Protein AF-A0A923ILZ5-F1 (afdb_monomer)

Nearest PDB structures (foldseek):
  5myb-assembly1_B  TM=4.384E-01  e=1.256E-06  Homo sapiens
  7e72-assembly2_F  TM=4.375E-01  e=1.063E-05  Homo sapiens
  6tpu-assembly2_B  TM=5.180E-01  e=3.968E-05  Homo sapiens
  2v5y-assembly1_A  TM=3.347E-01  e=2.936E-07  Homo sapiens
  8upa-assembly1_B  TM=3.672E-01  e=5.212E-05  Homo sapiens

Secondary structure (DSSP, 8-state):
---------PPPP---EEEEEEEES--SS-EEEEEEEEE-TTS---EEEEEEESSTT--S--EEEEE-S-SEEEEEEE--PPTT-EEEEEEEEEETTEEEEEEEEEEEPPPPPPPPEEEEEEEE---SSEEEEEEEEEE-TTS---EEEEEEESSSS--TTSEE------SSEEEEEEEESPPTT-EEEEEEEEEETTEEEEPPPEEEE--SSEEEEEEEE---TTS-B--EEEEEEEEEEEE-SSS-EEESSB--B--SS-S-EEEEEEEEEEEEEEEEEEEES--EEEEEE-TT--EEEEEEEEEES-TEEEEEEPPS---SEEEEEEEESS---EEEEETT--BEEEEEEEE--S--EEEEEE-SS-BS-EEEEEEES----EEEEETT--BEEEEEEEEEES-TTEEEEEE-SSPPBS-EEEEEEESS--SEEE-TT-TTTT-STTEEEEEES----HHHHHHHHHHHHHHPPTT--EEEEEETTSPPP-SSGGG--HHHHHHHHHHTTEEEEE-

Structure (mmCIF, N/CA/C/O backbone):
data_AF-A0A923ILZ5-F1
#
_entry.id   AF-A0A923ILZ5-F1
#
loop_
_atom_site.group_PDB
_atom_site.id
_atom_site.type_symbol
_atom_site.label_atom_id
_atom_site.label_alt_id
_atom_site.label_comp_id
_atom_site.label_asym_id
_atom_site.label_entity_id
_atom_site.label_seq_id
_atom_site.pdbx_PDB_ins_code
_atom_site.Cartn_x
_atom_site.Cartn_y
_atom_site.Cartn_z
_atom_site.occupancy
_atom_site.B_iso_or_equiv
_atom_site.auth_seq_id
_atom_site.auth_comp_id
_atom_site.auth_asym_id
_atom_site.auth_atom_id
_atom_site.pdbx_PDB_model_num
ATOM 1 N N . MET A 1 1 ? -61.718 -93.947 3.223 1.00 42.25 1 MET A N 1
ATOM 2 C CA . MET A 1 1 ? -60.289 -93.579 3.315 1.00 42.25 1 MET A CA 1
ATOM 3 C C . MET A 1 1 ? -60.132 -92.613 4.480 1.00 42.25 1 MET A C 1
ATOM 5 O O . MET A 1 1 ? -60.682 -91.525 4.410 1.00 42.25 1 MET A O 1
ATOM 9 N N . ARG A 1 2 ? -59.493 -93.011 5.587 1.00 44.12 2 ARG A N 1
ATOM 10 C CA . ARG A 1 2 ? -59.106 -92.062 6.644 1.00 44.12 2 ARG A CA 1
ATOM 11 C C . ARG A 1 2 ? -57.696 -91.586 6.312 1.00 44.12 2 ARG A C 1
ATOM 13 O O . ARG A 1 2 ? -56.764 -92.379 6.370 1.00 44.12 2 ARG A O 1
ATOM 20 N N . HIS A 1 3 ? -57.571 -90.331 5.890 1.00 53.28 3 HIS A N 1
ATOM 21 C CA . HIS A 1 3 ? -56.277 -89.700 5.659 1.00 53.28 3 HIS A CA 1
ATOM 22 C C . HIS A 1 3 ? -55.570 -89.513 7.004 1.00 53.28 3 HIS A C 1
ATOM 24 O O . HIS A 1 3 ? -56.064 -88.816 7.888 1.00 53.28 3 HIS A O 1
ATOM 30 N N . ILE A 1 4 ? -54.435 -90.189 7.159 1.00 56.75 4 ILE A N 1
ATOM 31 C CA . ILE A 1 4 ? -53.512 -90.009 8.276 1.00 56.75 4 ILE A CA 1
ATOM 32 C C . ILE A 1 4 ? -52.721 -88.731 7.981 1.00 56.75 4 ILE A C 1
ATOM 34 O O . ILE A 1 4 ? -51.938 -88.688 7.034 1.00 56.75 4 ILE A O 1
ATOM 38 N N . TYR A 1 5 ? -52.957 -87.681 8.768 1.00 50.31 5 TYR A N 1
ATOM 39 C CA . TYR A 1 5 ? -52.160 -86.459 8.735 1.00 50.31 5 TYR A CA 1
ATOM 40 C C . TYR A 1 5 ? -50.871 -86.689 9.524 1.00 50.31 5 TYR A C 1
ATOM 42 O O . TYR A 1 5 ? -50.890 -86.813 10.747 1.00 50.31 5 TYR A O 1
ATOM 50 N N . ILE A 1 6 ? -49.742 -86.737 8.821 1.00 51.78 6 ILE A N 1
ATOM 51 C CA . ILE A 1 6 ? -48.426 -86.613 9.445 1.00 51.78 6 ILE A CA 1
ATOM 52 C C . ILE A 1 6 ? -48.225 -85.122 9.725 1.00 51.78 6 ILE A C 1
ATOM 54 O O . ILE A 1 6 ? -47.987 -84.339 8.804 1.00 51.78 6 ILE A O 1
ATOM 58 N N . HIS A 1 7 ? -48.341 -84.708 10.987 1.00 52.28 7 HIS A N 1
ATOM 59 C CA . HIS A 1 7 ? -47.870 -83.388 11.392 1.00 52.28 7 HIS A CA 1
ATOM 60 C C . HIS A 1 7 ? -46.347 -83.356 11.243 1.00 52.28 7 HIS A C 1
ATOM 62 O O . HIS A 1 7 ? -45.618 -84.061 11.939 1.00 52.28 7 HIS A O 1
ATOM 68 N N . LYS A 1 8 ? -45.873 -82.542 10.297 1.00 54.66 8 LYS A N 1
ATOM 69 C CA . LYS A 1 8 ? -44.471 -82.143 10.183 1.00 54.66 8 LYS A CA 1
ATOM 70 C C . LYS A 1 8 ? -44.069 -81.551 11.536 1.00 54.66 8 LYS A C 1
ATOM 72 O O . LYS A 1 8 ? -44.639 -80.539 11.934 1.00 54.66 8 LYS A O 1
ATOM 77 N N . ASN A 1 9 ? -43.144 -82.201 12.242 1.00 49.03 9 ASN A N 1
ATOM 78 C CA . ASN A 1 9 ? -42.541 -81.681 13.468 1.00 49.03 9 ASN A CA 1
ATOM 79 C C . ASN A 1 9 ? -41.984 -80.284 13.151 1.00 49.03 9 ASN A C 1
ATOM 81 O O . ASN A 1 9 ? -40.956 -80.165 12.481 1.00 49.03 9 ASN A O 1
ATOM 85 N N . ALA A 1 10 ? -42.696 -79.228 13.545 1.00 58.62 10 ALA A N 1
ATOM 86 C CA . ALA A 1 10 ? -42.151 -77.883 13.513 1.00 58.62 10 ALA A CA 1
ATOM 87 C C . ALA A 1 10 ? -40.995 -77.881 14.515 1.00 58.62 10 ALA A C 1
ATOM 89 O O . ALA A 1 10 ? -41.197 -78.213 15.684 1.00 58.62 10 ALA A O 1
ATOM 90 N N . ALA A 1 11 ? -39.778 -77.608 14.042 1.00 66.25 11 ALA A N 1
ATOM 91 C CA . ALA A 1 11 ? -38.633 -77.455 14.928 1.00 66.25 11 ALA A CA 1
ATOM 92 C C . ALA A 1 11 ? -39.003 -76.437 16.017 1.00 66.25 11 ALA A C 1
ATOM 94 O O . ALA A 1 11 ? -39.563 -75.385 15.705 1.00 66.25 11 ALA A O 1
ATOM 95 N N . LEU A 1 12 ? -38.755 -76.782 17.283 1.00 83.00 12 LEU A N 1
ATOM 96 C CA . LEU A 1 12 ? -39.034 -75.885 18.402 1.00 83.00 12 LEU A CA 1
ATOM 97 C C . LEU A 1 12 ? -38.298 -74.565 18.164 1.00 83.00 12 LEU A C 1
ATOM 99 O O . LEU A 1 12 ? -37.096 -74.574 17.893 1.00 83.00 12 LEU A O 1
ATOM 103 N N . ALA A 1 13 ? -39.025 -73.451 18.251 1.00 88.12 13 ALA A N 1
ATOM 104 C CA . ALA A 1 13 ? -38.419 -72.139 18.114 1.00 88.12 13 ALA A CA 1
ATOM 105 C C . ALA A 1 13 ? -37.341 -71.948 19.194 1.00 88.12 13 ALA A C 1
ATOM 107 O O . ALA A 1 13 ? -37.509 -72.357 20.347 1.00 88.12 13 ALA A O 1
ATOM 108 N N . VAL A 1 14 ? -36.248 -71.291 18.824 1.00 94.69 14 VAL A N 1
ATOM 109 C CA . VAL A 1 14 ? -35.160 -70.876 19.717 1.00 94.69 14 VAL A CA 1
ATOM 110 C C . VAL A 1 14 ? -35.063 -69.353 19.744 1.00 94.69 14 VAL A C 1
ATOM 112 O O . VAL A 1 14 ? -35.699 -68.667 18.946 1.00 94.69 14 VAL A O 1
ATOM 115 N N . LYS A 1 15 ? -34.277 -68.798 20.672 1.00 96.00 15 LYS A N 1
ATOM 116 C CA . LYS A 1 15 ? -33.978 -67.358 20.682 1.00 96.00 15 LYS A CA 1
ATOM 117 C C . LYS A 1 15 ? -33.332 -66.933 19.352 1.00 96.00 15 LYS A C 1
ATOM 119 O O . LYS A 1 15 ? -32.632 -67.746 18.745 1.00 96.00 15 LYS A O 1
ATOM 124 N N . PRO A 1 16 ? -33.528 -65.681 18.910 1.00 96.94 16 PRO A N 1
ATOM 125 C CA . PRO A 1 16 ? -32.958 -65.225 17.651 1.00 96.94 16 PRO A CA 1
ATOM 126 C C . PRO A 1 16 ? -31.425 -65.130 17.720 1.00 96.94 16 PRO A C 1
ATOM 128 O O . PRO A 1 16 ? -30.812 -65.283 18.777 1.00 96.94 16 PRO A O 1
ATOM 131 N N . THR A 1 17 ? -30.789 -64.897 16.574 1.00 97.00 17 THR A N 1
ATOM 132 C CA . THR A 1 17 ? -29.352 -64.600 16.479 1.00 97.00 17 THR A CA 1
ATOM 133 C C . THR A 1 17 ? -29.178 -63.189 15.934 1.00 97.00 17 THR A C 1
ATOM 135 O O . THR A 1 17 ? -29.776 -62.840 14.918 1.00 97.00 17 THR A O 1
ATOM 138 N N . VAL A 1 18 ? -28.377 -62.370 16.618 1.00 97.75 18 VAL A N 1
ATOM 139 C CA . VAL A 1 18 ? -28.155 -60.960 16.272 1.00 97.75 18 VAL A CA 1
ATOM 140 C C . VAL A 1 18 ? -26.675 -60.601 16.377 1.00 97.75 18 VAL A C 1
ATOM 142 O O . VAL A 1 18 ? -26.002 -61.011 17.324 1.00 97.75 18 VAL A O 1
ATOM 145 N N . THR A 1 19 ? -26.178 -59.821 15.421 1.00 97.81 19 THR A N 1
ATOM 146 C CA . THR A 1 19 ? -24.823 -59.258 15.398 1.00 97.81 19 THR A CA 1
ATOM 147 C C . THR A 1 19 ? -24.881 -57.736 15.425 1.00 97.81 19 THR A C 1
ATOM 149 O O . THR A 1 19 ? -25.817 -57.132 14.901 1.00 97.81 19 THR A O 1
ATOM 152 N N . LEU A 1 20 ? -23.890 -57.112 16.062 1.00 97.75 20 LEU A N 1
ATOM 153 C CA . LEU A 1 20 ? -23.624 -55.687 15.915 1.00 97.75 20 LEU A CA 1
ATOM 154 C C . LEU A 1 20 ? -22.426 -55.566 14.978 1.00 97.75 20 LEU A C 1
ATOM 156 O O . LEU A 1 20 ? -21.312 -55.941 15.350 1.00 97.75 20 LEU A O 1
ATOM 160 N N . ASP A 1 21 ? -22.681 -55.089 13.766 1.00 97.44 21 ASP A N 1
ATOM 161 C CA . ASP A 1 21 ? -21.728 -55.142 12.661 1.00 97.44 21 ASP A CA 1
ATOM 162 C C . ASP A 1 21 ? -20.763 -53.950 12.702 1.00 97.44 21 ASP A C 1
ATOM 164 O O . ASP A 1 21 ? -19.563 -54.121 12.492 1.00 97.44 21 ASP A O 1
ATOM 168 N N . SER A 1 22 ? -21.253 -52.736 12.994 1.00 97.00 22 SER A N 1
ATOM 169 C CA . SER A 1 22 ? -20.390 -51.549 13.097 1.00 97.00 22 SER A CA 1
ATOM 170 C C . SER A 1 22 ? -20.977 -50.395 13.915 1.00 97.00 22 SER A C 1
ATOM 172 O O . SER A 1 22 ? -22.195 -50.241 14.029 1.00 97.00 22 SER A O 1
ATOM 174 N N . ILE A 1 23 ? -20.073 -49.554 14.436 1.00 97.50 23 ILE A N 1
ATOM 175 C CA . ILE A 1 23 ? -20.336 -48.200 14.940 1.00 97.50 23 ILE A CA 1
ATOM 176 C C . ILE A 1 23 ? -19.491 -47.220 14.116 1.00 97.50 23 ILE A C 1
ATOM 178 O O . ILE A 1 23 ? -18.287 -47.418 13.960 1.00 97.50 23 ILE A O 1
ATOM 182 N N . THR A 1 24 ? -20.108 -46.175 13.569 1.00 96.38 24 THR A N 1
ATOM 183 C CA . THR A 1 24 ? -19.468 -45.187 12.679 1.00 96.38 24 THR A CA 1
ATOM 184 C C . THR A 1 24 ? -19.972 -43.769 12.969 1.00 96.38 24 THR A C 1
ATOM 186 O O . THR A 1 24 ? -20.865 -43.590 13.793 1.00 96.38 24 THR A O 1
ATOM 189 N N . LEU A 1 25 ? -19.393 -42.747 12.318 1.00 93.12 25 LEU A N 1
ATOM 190 C CA . LEU A 1 25 ? -19.776 -41.328 12.464 1.00 93.12 25 LEU A CA 1
ATOM 191 C C . LEU A 1 25 ? -19.940 -40.886 13.927 1.00 93.12 25 LEU A C 1
ATOM 193 O O . LEU A 1 25 ? -20.958 -40.320 14.317 1.00 93.12 25 LEU A O 1
ATOM 197 N N . ILE A 1 26 ? -18.933 -41.186 14.745 1.00 93.94 26 ILE A N 1
ATOM 198 C CA . ILE A 1 26 ? -18.947 -40.853 16.167 1.00 93.94 26 ILE A CA 1
ATOM 199 C C . ILE A 1 26 ? -18.809 -39.334 16.327 1.00 93.94 26 ILE A C 1
ATOM 201 O O . ILE A 1 26 ? -17.818 -38.740 15.901 1.00 93.94 26 ILE A O 1
ATOM 205 N N . THR A 1 27 ? -19.805 -38.714 16.950 1.00 90.88 27 THR A N 1
ATOM 206 C CA . THR A 1 27 ? -19.842 -37.291 17.300 1.00 90.88 27 THR A CA 1
ATOM 207 C C . THR A 1 27 ? -19.697 -37.116 18.812 1.00 90.88 27 THR A C 1
ATOM 209 O O . THR A 1 27 ? -19.525 -38.080 19.564 1.00 90.88 27 THR A O 1
ATOM 212 N N . SER A 1 28 ? -19.780 -35.874 19.288 1.00 89.75 28 SER A N 1
ATOM 213 C CA . SER A 1 28 ? -19.737 -35.578 20.720 1.00 89.75 28 SER A CA 1
ATOM 214 C C . SER A 1 28 ? -21.006 -35.994 21.450 1.00 89.75 28 SER A C 1
ATOM 216 O O . SER A 1 28 ? -21.020 -36.049 22.670 1.00 89.75 28 SER A O 1
ATOM 218 N N . ASN A 1 29 ? -22.078 -36.292 20.726 1.00 90.81 29 ASN A N 1
ATOM 219 C CA . ASN A 1 29 ? -23.354 -36.673 21.307 1.00 90.81 29 ASN A CA 1
ATOM 220 C C . ASN A 1 29 ? -23.942 -37.931 20.677 1.00 90.81 29 ASN A C 1
ATOM 222 O O . ASN A 1 29 ? -25.114 -38.224 20.888 1.00 90.81 29 ASN A O 1
ATOM 226 N N . GLY A 1 30 ? -23.174 -38.683 19.891 1.00 92.25 30 GLY A N 1
ATOM 227 C CA . GLY A 1 30 ? -23.784 -39.764 19.148 1.00 92.25 30 GLY A CA 1
ATOM 228 C C . GLY A 1 30 ? -22.885 -40.584 18.258 1.00 92.25 30 GLY A C 1
ATOM 229 O O . GLY A 1 30 ? -21.668 -40.424 18.225 1.00 92.25 30 GLY A O 1
ATOM 230 N N . CYS A 1 31 ? -23.529 -41.504 17.553 1.00 95.44 31 CYS A N 1
ATOM 231 C CA . CYS A 1 31 ? -22.931 -42.318 16.508 1.00 95.44 31 CYS A CA 1
ATOM 232 C C . CYS A 1 31 ? -24.018 -42.900 15.598 1.00 95.44 31 CYS A C 1
ATOM 234 O O . CYS A 1 31 ? -25.211 -42.858 15.921 1.00 95.44 31 CYS A O 1
ATOM 236 N N . ASN A 1 32 ? -23.583 -43.488 14.490 1.00 95.88 32 ASN A N 1
ATOM 237 C CA . ASN A 1 32 ? -24.384 -44.388 13.677 1.00 95.88 32 ASN A CA 1
ATOM 238 C C . ASN A 1 32 ? -24.035 -45.838 14.005 1.00 95.88 32 ASN A C 1
ATOM 240 O O . ASN A 1 32 ? -22.870 -46.161 14.234 1.00 95.88 32 ASN A O 1
ATOM 244 N N . TYR A 1 33 ? -25.030 -46.718 13.962 1.00 96.50 33 TYR A N 1
ATOM 245 C CA . TYR A 1 33 ? -24.845 -48.153 14.152 1.00 96.50 33 TYR A CA 1
ATOM 246 C C . TYR A 1 33 ? -25.439 -48.957 12.999 1.00 96.50 33 TYR A C 1
ATOM 248 O O . TYR A 1 33 ? -26.405 -48.539 12.356 1.00 96.50 33 TYR A O 1
ATOM 256 N N . GLN A 1 34 ? -24.880 -50.144 12.786 1.00 97.75 34 GLN A N 1
ATOM 257 C CA . GLN A 1 34 ? -25.440 -51.173 11.922 1.00 97.75 34 GLN A CA 1
ATOM 258 C C . GLN A 1 34 ? -25.393 -52.515 12.647 1.00 97.75 34 GLN A C 1
ATOM 260 O O . GLN A 1 34 ? -24.363 -52.890 13.204 1.00 97.75 34 GLN A O 1
ATOM 265 N N . ALA A 1 35 ? -26.516 -53.220 12.647 1.00 97.62 35 ALA A N 1
ATOM 266 C CA . ALA A 1 35 ? -26.700 -54.519 13.270 1.00 97.62 35 ALA A CA 1
ATOM 267 C C . ALA A 1 35 ? -27.533 -55.421 12.354 1.00 97.62 35 ALA A C 1
ATOM 269 O O . ALA A 1 35 ? -28.238 -54.947 11.462 1.00 97.62 35 ALA A O 1
ATOM 270 N N . ASN A 1 36 ? -27.484 -56.728 12.579 1.00 97.75 36 ASN A N 1
ATOM 271 C CA . ASN A 1 36 ? -28.173 -57.692 11.737 1.00 97.75 36 ASN A CA 1
ATOM 272 C C . ASN A 1 36 ? -28.785 -58.807 12.576 1.00 97.75 36 ASN A C 1
ATOM 274 O O . ASN A 1 36 ? -28.094 -59.478 13.339 1.00 97.75 36 ASN A O 1
ATOM 278 N N . VAL A 1 37 ? -30.090 -59.030 12.418 1.00 97.75 37 VAL A N 1
ATOM 279 C CA . VAL A 1 37 ? -30.721 -60.254 12.920 1.00 97.75 37 VAL A CA 1
ATOM 280 C C . VAL A 1 37 ? -30.511 -61.334 11.865 1.00 97.75 37 VAL A C 1
ATOM 282 O O . VAL A 1 37 ? -31.202 -61.354 10.848 1.00 97.75 37 VAL A O 1
ATOM 285 N N . THR A 1 38 ? -29.537 -62.211 12.091 1.00 96.81 38 THR A N 1
ATOM 286 C CA . 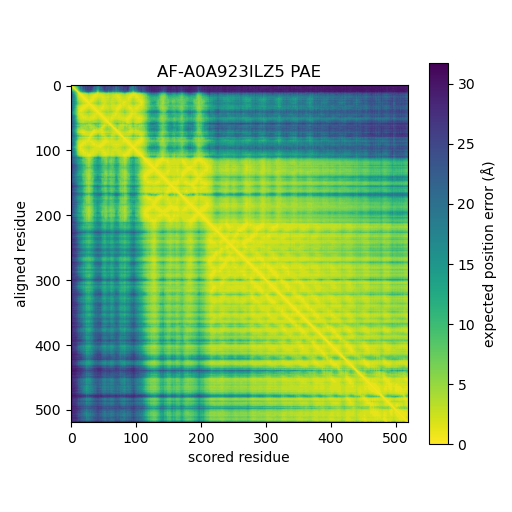THR A 1 38 ? -29.102 -63.229 11.122 1.00 96.81 38 THR A CA 1
ATOM 287 C C . THR A 1 38 ? -29.985 -64.474 11.129 1.00 96.81 38 THR A C 1
ATOM 289 O O . THR A 1 38 ? -30.017 -65.212 10.147 1.00 96.81 38 THR A O 1
ATOM 292 N N . SER A 1 39 ? -30.732 -64.704 12.211 1.00 95.56 39 SER A N 1
ATOM 293 C CA . SER A 1 39 ? -31.749 -65.752 12.298 1.00 95.56 39 SER A CA 1
ATOM 294 C C . SER A 1 39 ? -32.850 -65.348 13.272 1.00 95.56 39 SER A C 1
ATOM 296 O O . SER A 1 39 ? -32.572 -64.810 14.344 1.00 95.56 39 SER A O 1
ATOM 298 N N . ASP A 1 40 ? -34.099 -65.648 12.926 1.00 95.19 40 ASP A N 1
ATOM 299 C CA . ASP A 1 40 ? -35.262 -65.460 13.795 1.00 95.19 40 ASP A CA 1
ATOM 300 C C . ASP A 1 40 ? -35.481 -66.638 14.761 1.00 95.19 40 ASP A C 1
ATOM 302 O O . ASP A 1 40 ? -36.386 -66.608 15.593 1.00 95.19 40 ASP A O 1
ATOM 306 N N . GLY A 1 41 ? -34.648 -67.681 14.672 1.00 92.81 41 GLY A N 1
ATOM 307 C CA . GLY A 1 41 ? -34.768 -68.874 15.502 1.00 92.81 41 GLY A CA 1
ATOM 308 C C . GLY A 1 41 ? -36.052 -69.671 15.251 1.00 92.81 41 GLY A C 1
ATOM 309 O O . GLY A 1 41 ? -36.446 -70.453 16.110 1.00 92.81 41 GLY A O 1
ATOM 310 N N . GLY A 1 42 ? -36.720 -69.485 14.106 1.00 90.62 42 GLY A N 1
ATOM 311 C CA . GLY A 1 42 ? -37.963 -70.182 13.768 1.00 90.62 42 GLY A CA 1
ATOM 312 C C . GLY A 1 42 ? -39.238 -69.542 14.333 1.00 90.62 42 GLY A C 1
ATOM 313 O O . GLY A 1 42 ? -40.300 -70.159 14.255 1.00 90.62 42 GLY A O 1
ATOM 314 N N . SER A 1 43 ? -39.160 -68.324 14.886 1.00 92.94 43 SER A N 1
ATOM 315 C CA . SER A 1 43 ? -40.320 -67.513 15.284 1.00 92.94 43 SER A CA 1
ATOM 316 C C . SER A 1 43 ? -40.104 -66.040 14.952 1.00 92.94 43 SER A C 1
ATOM 318 O O . SER A 1 43 ? -39.024 -65.507 15.171 1.00 92.94 43 SER A O 1
ATOM 320 N N . THR A 1 44 ? -41.165 -65.349 14.529 1.00 94.62 44 THR A N 1
ATOM 321 C CA . THR A 1 44 ? -41.134 -63.928 14.155 1.00 94.62 44 THR A CA 1
ATOM 322 C C . THR A 1 44 ? -40.465 -63.048 15.217 1.00 94.62 44 THR A C 1
ATOM 324 O O . THR A 1 44 ? -40.786 -63.139 16.404 1.00 94.62 44 THR A O 1
ATOM 327 N N . ILE A 1 45 ? -39.574 -62.156 14.770 1.00 97.25 45 ILE A N 1
ATOM 328 C CA . ILE A 1 45 ? -38.979 -61.104 15.601 1.00 97.25 45 ILE A CA 1
ATOM 329 C C . ILE A 1 45 ? -40.061 -60.102 15.997 1.00 97.25 45 ILE A C 1
ATOM 331 O O . ILE A 1 45 ? -40.704 -59.516 15.129 1.00 97.25 45 ILE A O 1
ATOM 335 N N . THR A 1 46 ? -40.241 -59.888 17.295 1.00 95.62 46 THR A N 1
ATOM 336 C CA . THR A 1 46 ? -41.230 -58.965 17.865 1.00 95.62 46 THR A CA 1
ATOM 337 C C . THR A 1 46 ? -40.624 -57.613 18.232 1.00 95.62 46 THR A C 1
ATOM 339 O O . THR A 1 46 ? -41.331 -56.609 18.206 1.00 95.62 46 THR A O 1
ATOM 342 N N . ALA A 1 47 ? -39.319 -57.557 18.517 1.00 95.69 47 ALA A N 1
ATOM 343 C CA . ALA A 1 47 ? -38.587 -56.317 18.764 1.00 95.69 47 ALA A CA 1
ATOM 344 C C . ALA A 1 47 ? -37.081 -56.495 18.508 1.00 95.69 47 ALA A C 1
ATOM 346 O O . ALA A 1 47 ? -36.537 -57.590 18.665 1.00 95.69 47 ALA A O 1
ATOM 347 N N . ARG A 1 48 ? -36.394 -55.414 18.128 1.00 96.62 48 ARG A N 1
ATOM 348 C CA . ARG A 1 48 ? -34.930 -55.365 18.007 1.00 96.62 48 ARG A CA 1
ATOM 349 C C . ARG A 1 48 ? -34.409 -53.949 18.232 1.00 96.62 48 ARG A C 1
ATOM 351 O O . ARG A 1 48 ? -35.149 -52.983 18.057 1.00 96.62 48 ARG A O 1
ATOM 358 N N . GLY A 1 49 ? -33.137 -53.823 18.579 1.00 95.88 49 GLY A N 1
ATOM 359 C CA . GLY A 1 49 ? -32.514 -52.528 18.829 1.00 95.88 49 GLY A CA 1
ATOM 360 C C . GLY A 1 49 ? -31.033 -52.635 19.151 1.00 95.88 49 GLY A C 1
ATOM 361 O O . GLY A 1 49 ? -30.420 -53.694 18.974 1.00 95.88 49 GLY A O 1
ATOM 362 N N . VAL A 1 50 ? -30.459 -51.525 19.605 1.00 96.69 50 VAL A N 1
ATOM 363 C CA . VAL A 1 50 ? -29.095 -51.447 20.139 1.00 96.69 50 VAL A CA 1
ATOM 364 C C . VAL A 1 50 ? -29.113 -50.645 21.430 1.00 96.69 50 VAL A C 1
ATOM 366 O O . VAL A 1 50 ? -29.608 -49.520 21.453 1.00 96.69 50 VAL A O 1
ATOM 369 N N . GLY A 1 51 ? -28.549 -51.224 22.489 1.00 96.38 51 GLY A N 1
ATOM 370 C CA . GLY A 1 51 ? -28.331 -50.535 23.753 1.00 96.38 51 GLY A CA 1
ATOM 371 C C . GLY A 1 51 ? -26.915 -49.975 23.860 1.00 96.38 51 GLY A C 1
ATOM 372 O O . GLY A 1 51 ? -25.952 -50.659 23.508 1.00 96.38 51 GLY A O 1
ATOM 373 N N . PHE A 1 52 ? -26.793 -48.745 24.360 1.00 96.62 52 PHE A N 1
ATOM 374 C CA . PHE A 1 52 ? -25.528 -48.041 24.579 1.00 96.62 52 PHE A CA 1
ATOM 375 C C . PHE A 1 52 ? -25.264 -47.872 26.078 1.00 96.62 52 PHE A C 1
ATOM 377 O O . PHE A 1 52 ? -25.910 -47.065 26.752 1.00 96.62 52 PHE A O 1
ATOM 384 N N . TYR A 1 53 ? -24.302 -48.637 26.590 1.00 96.06 53 TYR A N 1
ATOM 385 C CA . TYR A 1 53 ? -23.985 -48.760 28.013 1.00 96.06 53 TYR A CA 1
ATOM 386 C C . TYR A 1 53 ? -22.702 -48.003 28.351 1.00 96.06 53 TYR A C 1
ATOM 388 O O . TYR A 1 53 ? -21.783 -47.970 27.542 1.00 96.06 53 TYR A O 1
ATOM 396 N N . THR A 1 54 ? -22.590 -47.447 29.555 1.00 94.62 54 THR A N 1
ATOM 397 C CA . THR A 1 54 ? -21.316 -46.899 30.064 1.00 94.62 54 THR A CA 1
ATOM 398 C C . THR A 1 54 ? -20.492 -47.941 30.826 1.00 94.62 54 THR A C 1
ATOM 400 O O . THR A 1 54 ? -19.289 -47.765 31.010 1.00 94.62 54 THR A O 1
ATOM 403 N N . ALA A 1 55 ? -21.119 -49.047 31.237 1.00 94.81 55 ALA A N 1
ATOM 404 C CA . ALA A 1 55 ? -20.457 -50.192 31.849 1.00 94.81 55 ALA A CA 1
ATOM 405 C C . ALA A 1 55 ? -19.988 -51.200 30.784 1.00 94.81 55 ALA A C 1
ATOM 407 O O . ALA A 1 55 ? -20.733 -51.535 29.860 1.00 94.81 55 ALA A O 1
ATOM 408 N N . ALA A 1 56 ? -18.759 -51.703 30.934 1.00 93.94 56 ALA A N 1
ATOM 409 C CA . ALA A 1 56 ? -18.110 -52.591 29.963 1.00 93.94 56 ALA A CA 1
ATOM 410 C C . ALA A 1 56 ? -18.787 -53.961 29.811 1.00 93.94 56 ALA A C 1
ATOM 412 O O . ALA A 1 56 ? -18.711 -54.585 28.756 1.00 93.94 56 ALA A O 1
ATOM 413 N N . ASP A 1 57 ? -19.463 -54.424 30.859 1.00 91.69 57 ASP A N 1
ATOM 414 C CA . ASP A 1 57 ? -20.234 -55.667 30.874 1.00 91.69 57 ASP A CA 1
ATOM 415 C C . ASP A 1 57 ? -21.654 -55.503 30.299 1.00 91.69 57 ASP A C 1
ATOM 417 O O . ASP A 1 57 ? -22.429 -56.462 30.269 1.00 91.69 57 ASP A O 1
ATOM 421 N N . CYS A 1 58 ? -21.993 -54.297 29.826 1.00 92.19 58 CYS A N 1
ATOM 422 C CA . CYS A 1 58 ? -23.334 -53.904 29.405 1.00 92.19 58 CYS A CA 1
ATOM 423 C C . CYS A 1 58 ? -24.399 -54.156 30.489 1.00 92.19 58 CYS A C 1
ATOM 425 O O . CYS A 1 58 ? -25.517 -54.580 30.184 1.00 92.19 58 CYS A O 1
ATOM 427 N N . SER A 1 59 ? -24.055 -53.914 31.758 1.00 88.56 59 SER A N 1
ATOM 428 C CA . SER A 1 59 ? -25.003 -53.916 32.873 1.00 88.56 59 SER A CA 1
ATOM 429 C C . SER A 1 59 ? -25.615 -52.528 33.118 1.00 88.56 59 SER A C 1
ATOM 431 O O . SER A 1 59 ? -25.084 -51.498 32.699 1.00 88.56 59 SER A O 1
ATOM 433 N N . GLY A 1 60 ? -26.759 -52.497 33.808 1.00 84.56 60 GLY A N 1
ATOM 434 C CA . GLY A 1 60 ? -27.416 -51.258 34.234 1.00 84.56 60 GLY A CA 1
ATOM 435 C C . GLY A 1 60 ? -28.214 -50.533 33.144 1.00 84.56 60 GLY A C 1
ATOM 436 O O . GLY A 1 60 ? -28.613 -51.116 32.133 1.00 84.56 60 GLY A O 1
ATOM 437 N N . SER A 1 61 ? -28.503 -49.255 33.399 1.00 85.56 61 SER A N 1
ATOM 438 C CA . SER A 1 61 ? -29.253 -48.388 32.486 1.00 85.56 61 SER A CA 1
ATOM 439 C C . SER A 1 61 ? -28.442 -48.062 31.236 1.00 85.56 61 SER A C 1
ATOM 441 O O . SER A 1 61 ? -27.233 -47.848 31.298 1.00 85.56 61 SER A O 1
ATOM 443 N N . TYR A 1 62 ? -29.129 -47.967 30.106 1.00 89.12 62 TYR A N 1
ATOM 444 C CA . TYR A 1 62 ? -28.527 -47.681 28.813 1.00 89.12 62 TYR A CA 1
ATOM 445 C C . TYR A 1 62 ? -29.414 -46.742 28.006 1.00 89.12 62 TYR A C 1
ATOM 447 O O . TYR A 1 62 ? -30.614 -46.628 28.257 1.00 89.12 62 TYR A O 1
ATOM 455 N N . VAL A 1 63 ? -28.812 -46.071 27.027 1.00 90.56 63 VAL A N 1
ATOM 456 C CA . VAL A 1 63 ? -29.574 -45.378 25.988 1.00 90.56 63 VAL A CA 1
ATOM 457 C C . VAL A 1 63 ? -30.007 -46.429 24.977 1.00 90.56 63 VAL A C 1
ATOM 459 O O . VAL A 1 63 ? -29.154 -47.098 24.397 1.00 90.56 63 VAL A O 1
ATOM 462 N N . ASP A 1 64 ? -31.312 -46.607 24.793 1.00 89.81 64 ASP A N 1
ATOM 463 C CA . ASP A 1 64 ? -31.853 -47.587 23.849 1.00 89.81 64 ASP A CA 1
ATOM 464 C C . ASP A 1 64 ? -32.155 -46.939 22.493 1.00 89.81 64 ASP A C 1
ATOM 466 O O . ASP A 1 64 ? -32.688 -45.830 22.418 1.00 89.81 64 ASP A O 1
ATOM 470 N N . SER A 1 65 ? -31.832 -47.648 21.413 1.00 90.69 65 SER A N 1
ATOM 471 C CA . SER A 1 65 ? -32.236 -47.303 20.053 1.00 90.69 65 SER A CA 1
ATOM 472 C C . SER A 1 65 ? -33.036 -48.458 19.462 1.00 90.69 65 SER A C 1
ATOM 474 O O . SER A 1 65 ? -32.485 -49.416 18.913 1.00 90.69 65 SER A O 1
ATOM 476 N N . VAL A 1 66 ? -34.359 -48.372 19.608 1.00 90.12 66 VAL A N 1
ATOM 477 C CA . VAL A 1 66 ? -35.301 -49.381 19.112 1.00 90.12 66 VAL A CA 1
ATOM 478 C C . VAL A 1 66 ? -35.470 -49.237 17.602 1.00 90.12 66 VAL A C 1
ATOM 480 O O . VAL A 1 66 ? -35.652 -48.139 17.080 1.00 90.12 66 VAL A O 1
ATOM 483 N N . SER A 1 67 ? -35.445 -50.364 16.898 1.00 91.62 67 SER A N 1
ATOM 484 C CA . SER A 1 67 ? -35.688 -50.456 15.460 1.00 91.62 67 SER A CA 1
ATOM 485 C C . SER A 1 67 ? -36.956 -51.260 15.174 1.00 91.62 67 SER A C 1
ATOM 487 O O . SER A 1 67 ? -37.365 -52.111 15.965 1.00 91.62 67 SER A O 1
ATOM 489 N N . ALA A 1 68 ? -37.575 -51.021 14.014 1.00 90.62 68 ALA A N 1
ATOM 490 C CA . ALA A 1 68 ? -38.744 -51.784 13.579 1.00 90.62 68 ALA A CA 1
ATOM 491 C C . ALA A 1 68 ? -38.434 -53.287 13.564 1.00 90.62 68 ALA A C 1
ATOM 493 O O . ALA A 1 68 ? -37.376 -53.688 13.075 1.00 90.62 68 ALA A O 1
ATOM 494 N N . ALA A 1 69 ? -39.345 -54.105 14.090 1.00 92.44 69 ALA A N 1
ATOM 495 C CA . ALA A 1 69 ? -39.172 -55.550 14.181 1.00 92.44 69 ALA A CA 1
ATOM 496 C C . ALA A 1 69 ? -38.981 -56.202 12.796 1.00 92.44 69 ALA A C 1
ATOM 498 O O . ALA A 1 69 ? -39.504 -55.717 11.793 1.00 92.44 69 ALA A O 1
ATOM 499 N N . GLY A 1 70 ? -38.218 -57.296 12.736 1.00 93.56 70 GLY A N 1
ATOM 500 C CA . GLY A 1 70 ? -37.978 -58.036 11.495 1.00 93.56 70 GLY A CA 1
ATOM 501 C C . GLY A 1 70 ? -36.621 -58.736 11.446 1.00 93.56 70 GLY A C 1
ATOM 502 O O . GLY A 1 70 ? -35.738 -58.474 12.265 1.00 93.56 70 GLY A O 1
ATOM 503 N N . LEU A 1 71 ? -36.470 -59.631 10.468 1.00 95.38 71 LEU A N 1
ATOM 504 C CA . LEU A 1 71 ? -35.209 -60.298 10.136 1.00 95.38 71 LEU A CA 1
ATOM 505 C C . LEU A 1 71 ? -34.327 -59.386 9.263 1.00 95.38 71 LEU A C 1
ATOM 507 O O . LEU A 1 71 ? -34.840 -58.541 8.527 1.00 95.38 71 LEU A O 1
ATOM 511 N N . GLY A 1 72 ? -33.008 -59.569 9.321 1.00 95.50 72 GLY A N 1
ATOM 512 C CA . GLY A 1 72 ? -32.047 -58.887 8.454 1.00 95.50 72 GLY A CA 1
ATOM 513 C C . GLY A 1 72 ? -31.415 -57.635 9.063 1.00 95.50 72 GLY A C 1
ATOM 514 O O . GLY A 1 72 ? -31.552 -57.355 10.259 1.00 95.50 72 GLY A O 1
ATOM 515 N N . VAL A 1 73 ? -30.706 -56.890 8.211 1.00 97.06 73 VAL A N 1
ATOM 516 C CA . VAL A 1 73 ? -29.901 -55.719 8.586 1.00 97.06 73 VAL A CA 1
ATOM 517 C C . VAL A 1 73 ? -30.789 -54.543 8.988 1.00 97.06 73 VAL A C 1
ATOM 519 O O . VAL A 1 73 ? -31.829 -54.281 8.382 1.00 97.06 73 VAL A O 1
ATOM 522 N N . TYR A 1 74 ? -30.353 -53.820 10.011 1.00 96.81 74 TYR A N 1
ATOM 523 C CA . TYR A 1 74 ? -30.932 -52.569 10.467 1.00 96.81 74 TYR A CA 1
ATOM 524 C C . TYR A 1 74 ? -29.829 -51.616 10.930 1.00 96.81 74 TYR A C 1
ATOM 526 O O . TYR A 1 74 ? -28.715 -52.018 11.260 1.00 96.81 74 TYR A O 1
ATOM 534 N N . GLY A 1 75 ? -30.134 -50.327 10.935 1.00 95.00 75 GLY A N 1
ATOM 535 C CA . GLY A 1 75 ? -29.206 -49.302 11.378 1.00 95.00 75 GLY A CA 1
ATOM 536 C C . GLY A 1 75 ? -29.933 -48.007 11.683 1.00 95.00 75 GLY A C 1
ATOM 537 O O . GLY A 1 75 ? -31.086 -47.820 11.292 1.00 95.00 75 GLY A O 1
ATOM 538 N N . GLY A 1 76 ? -29.249 -47.122 12.391 1.00 93.56 76 GLY A N 1
ATOM 539 C CA . GLY A 1 76 ? -29.799 -45.849 12.827 1.00 93.56 76 GLY A CA 1
ATOM 540 C C . GLY A 1 76 ? -28.725 -44.941 13.405 1.00 93.56 76 GLY A C 1
ATOM 541 O O . GLY A 1 76 ? -27.548 -45.303 13.456 1.00 93.56 76 GLY A O 1
ATOM 542 N N . SER A 1 77 ? -29.144 -43.758 13.843 1.00 93.25 77 SER A N 1
ATOM 543 C CA . SER A 1 77 ? -28.312 -42.803 14.571 1.00 93.25 77 SER A CA 1
ATOM 544 C C . SER A 1 77 ? -28.828 -42.626 16.000 1.00 93.25 77 SER A C 1
ATOM 546 O O . SER A 1 77 ? -30.030 -42.716 16.258 1.00 93.25 77 SER A O 1
ATOM 548 N N . VAL A 1 78 ? -27.920 -42.379 16.945 1.00 91.44 78 VAL A N 1
ATOM 549 C CA . VAL A 1 78 ? -28.244 -42.087 18.351 1.00 91.44 78 VAL A CA 1
ATOM 550 C C . VAL A 1 78 ? -27.657 -40.724 18.741 1.00 91.44 78 VAL A C 1
ATOM 552 O O . VAL A 1 78 ? -26.459 -40.653 18.959 1.00 91.44 78 VAL A O 1
ATOM 555 N N . PRO A 1 79 ? -28.438 -39.626 18.819 1.00 83.38 79 PRO A N 1
ATOM 556 C CA . PRO A 1 79 ? -27.896 -38.269 19.001 1.00 83.38 79 PRO A CA 1
ATOM 557 C C . PRO A 1 79 ? -27.931 -37.741 20.453 1.00 83.38 79 PRO A C 1
ATOM 559 O O . PRO A 1 79 ? -27.937 -36.528 20.668 1.00 83.38 79 PRO A O 1
ATOM 562 N N . ILE A 1 80 ? -28.005 -38.628 21.452 1.00 89.88 80 ILE A N 1
ATOM 563 C CA . ILE A 1 80 ? -28.219 -38.268 22.871 1.00 89.88 80 ILE A CA 1
ATOM 564 C C . ILE A 1 80 ? -27.201 -38.897 23.838 1.00 89.88 80 ILE A C 1
ATOM 566 O O . ILE A 1 80 ? -27.485 -39.084 25.019 1.00 89.88 80 ILE A O 1
ATOM 570 N N . LEU A 1 81 ? -26.023 -39.264 23.342 1.00 92.50 81 LEU A N 1
ATOM 571 C CA . LEU A 1 81 ? -24.922 -39.742 24.175 1.00 92.50 81 LEU A CA 1
ATOM 572 C C . LEU A 1 81 ? -24.207 -38.564 24.854 1.00 92.50 81 LEU A C 1
ATOM 574 O O . LEU A 1 81 ? -24.210 -37.442 24.352 1.00 92.50 81 LEU A O 1
ATOM 578 N N . ASN A 1 82 ? -23.561 -38.817 25.989 1.00 91.56 82 ASN A N 1
ATOM 579 C CA . ASN A 1 82 ? -22.722 -37.823 26.656 1.00 91.56 82 ASN A CA 1
ATOM 580 C C . ASN A 1 82 ? -21.381 -37.687 25.921 1.00 91.56 82 ASN A C 1
ATOM 582 O O . ASN A 1 82 ? -20.831 -38.687 25.458 1.00 91.56 82 ASN A O 1
ATOM 586 N N . SER A 1 83 ? -20.826 -36.476 25.839 1.00 91.00 83 SER A N 1
ATOM 587 C CA . SER A 1 83 ? -19.529 -36.215 25.192 1.00 91.00 83 SER A CA 1
ATOM 588 C C . SER A 1 83 ? -18.342 -36.753 25.979 1.00 91.00 83 SER A C 1
ATOM 590 O O . SER A 1 83 ? -18.409 -36.836 27.205 1.00 91.00 83 SER A O 1
ATOM 592 N N . GLY A 1 84 ? -17.248 -37.086 25.287 1.00 90.12 84 GLY A N 1
ATOM 593 C CA . GLY A 1 84 ? -16.018 -37.606 25.897 1.00 90.12 84 GLY A CA 1
ATOM 594 C C . GLY A 1 84 ? -16.217 -38.894 26.705 1.00 90.12 84 GLY A C 1
ATOM 595 O O . GLY A 1 84 ? -15.414 -39.200 27.582 1.00 90.12 84 GLY A O 1
ATOM 596 N N . THR A 1 85 ? -17.310 -39.620 26.463 1.00 93.06 85 THR A N 1
ATOM 597 C CA . THR A 1 85 ? -17.731 -40.772 27.262 1.00 93.06 85 THR A CA 1
ATOM 598 C C . THR A 1 85 ? -17.538 -42.050 26.459 1.00 93.06 85 THR A C 1
ATOM 600 O O . THR A 1 85 ? -17.897 -42.124 25.282 1.00 93.06 85 THR A O 1
ATOM 603 N N . THR A 1 86 ? -16.965 -43.070 27.097 1.00 95.44 86 THR A N 1
ATOM 604 C CA . THR A 1 86 ? -16.831 -44.397 26.488 1.00 95.44 86 THR A CA 1
ATOM 605 C C . THR A 1 86 ? -18.136 -45.165 26.639 1.00 95.44 86 THR A C 1
ATOM 607 O O . THR A 1 86 ? -18.639 -45.331 27.750 1.00 95.44 86 THR A O 1
ATOM 610 N N . TYR A 1 87 ? -18.660 -45.632 25.511 1.00 96.25 87 TYR A N 1
ATOM 611 C CA . TYR A 1 87 ? -19.854 -46.449 25.411 1.00 96.25 87 TYR A CA 1
ATOM 612 C C . TYR A 1 87 ? -19.521 -47.839 24.880 1.00 96.25 87 TYR A C 1
ATOM 614 O O . TYR A 1 87 ? -18.667 -48.019 24.013 1.00 96.25 87 TYR A O 1
ATOM 622 N N . TYR A 1 88 ? -20.262 -48.816 25.377 1.00 97.12 88 TYR A N 1
ATOM 623 C CA . TYR A 1 88 ? -20.261 -50.201 24.945 1.00 97.12 88 TYR A CA 1
ATOM 624 C C . TYR A 1 88 ? -21.617 -50.457 24.298 1.00 97.12 88 TYR A C 1
ATOM 626 O O . TYR A 1 88 ? -22.641 -50.438 24.976 1.00 97.12 88 TYR A O 1
ATOM 634 N N . ALA A 1 89 ? -21.642 -50.614 22.977 1.00 97.00 89 ALA A N 1
ATOM 635 C CA . ALA A 1 89 ? -22.857 -50.866 22.218 1.00 97.00 89 ALA A CA 1
ATOM 636 C C . ALA A 1 89 ? -23.111 -52.369 22.103 1.00 97.00 89 ALA A C 1
ATOM 638 O O . ALA A 1 89 ? -22.196 -53.140 21.797 1.00 97.00 89 ALA A O 1
ATOM 639 N N . ARG A 1 90 ? -24.363 -52.780 22.314 1.00 96.88 90 ARG A N 1
ATOM 640 C CA . ARG A 1 90 ? -24.792 -54.175 22.189 1.00 96.88 90 ARG A CA 1
ATOM 641 C C . ARG A 1 90 ? -26.169 -54.257 21.541 1.00 96.88 90 ARG A C 1
ATOM 643 O O . ARG A 1 90 ? -27.145 -53.723 22.067 1.00 96.88 90 ARG A O 1
ATOM 650 N N . ALA A 1 91 ? -26.244 -54.924 20.394 1.00 96.94 91 ALA A N 1
ATOM 651 C CA . ALA A 1 91 ? -27.496 -55.176 19.698 1.00 96.94 91 ALA A CA 1
ATOM 652 C C . ALA A 1 91 ? -28.307 -56.268 20.404 1.00 96.94 91 ALA A C 1
ATOM 654 O O . ALA A 1 91 ? -27.752 -57.180 21.023 1.00 96.94 91 ALA A O 1
ATOM 655 N N . TRP A 1 92 ? -29.628 -56.180 20.298 1.00 96.00 92 TRP A N 1
ATOM 656 C CA . TRP A 1 92 ? -30.558 -57.143 20.871 1.00 96.00 92 TRP A CA 1
ATOM 657 C C . TRP A 1 92 ? -31.723 -57.418 19.918 1.00 96.00 92 TRP A C 1
ATOM 659 O O . TRP A 1 92 ? -32.142 -56.545 19.161 1.00 96.00 92 TRP A O 1
ATOM 669 N N . ALA A 1 93 ? -32.259 -58.637 19.972 1.00 97.00 93 ALA A N 1
ATOM 670 C CA . ALA A 1 93 ? -33.443 -59.054 19.222 1.00 97.00 93 ALA A CA 1
ATOM 671 C C . ALA A 1 93 ? -34.293 -60.004 20.073 1.00 97.00 93 ALA A C 1
ATOM 673 O O . ALA A 1 93 ? -33.757 -60.760 20.883 1.00 97.00 93 ALA A O 1
ATOM 674 N N . GLU A 1 94 ? -35.609 -59.954 19.910 1.00 97.00 94 GLU A N 1
ATOM 675 C CA . GLU A 1 94 ? -36.579 -60.699 20.710 1.00 97.00 94 GLU A CA 1
ATOM 676 C C . GLU A 1 94 ? -37.608 -61.384 19.809 1.00 97.00 94 GLU A C 1
ATOM 678 O O . GLU A 1 94 ? -38.088 -60.797 18.840 1.00 97.00 94 GLU A O 1
ATOM 683 N N . ASN A 1 95 ? -37.925 -62.636 20.128 1.00 95.69 95 ASN A N 1
ATOM 684 C CA . ASN A 1 95 ? -39.051 -63.387 19.577 1.00 95.69 95 ASN A CA 1
ATOM 685 C C . ASN A 1 95 ? -39.857 -64.007 20.736 1.00 95.69 95 ASN A C 1
ATOM 687 O O . ASN A 1 95 ? -39.576 -63.736 21.904 1.00 95.69 95 ASN A O 1
ATOM 691 N N . SER A 1 96 ? -40.831 -64.873 20.444 1.00 94.50 96 SER A N 1
ATOM 692 C CA . SER A 1 96 ? -41.676 -65.497 21.477 1.00 94.50 96 SER A CA 1
ATOM 693 C C . SER A 1 96 ? -40.928 -66.395 22.474 1.00 94.50 96 SER A C 1
ATOM 695 O O . SER A 1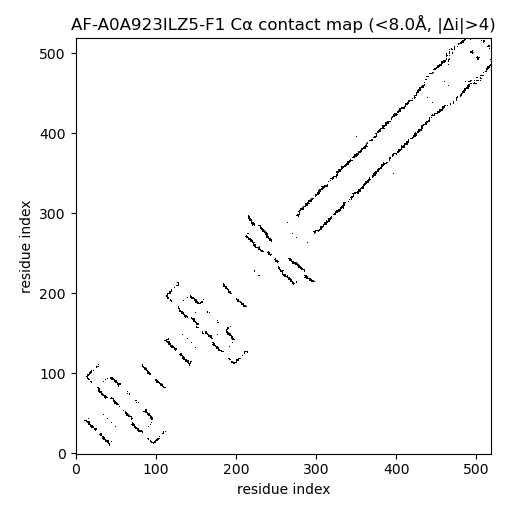 96 ? -41.481 -66.727 23.517 1.00 94.50 96 SER A O 1
ATOM 697 N N . VAL A 1 97 ? -39.698 -66.817 22.162 1.00 95.44 97 VAL A N 1
ATOM 698 C CA . VAL A 1 97 ? -38.844 -67.641 23.038 1.00 95.44 97 VAL A CA 1
ATOM 699 C C . VAL A 1 97 ? -38.001 -66.762 23.965 1.00 95.44 97 VAL A C 1
ATOM 701 O O . VAL A 1 97 ? -37.632 -67.173 25.066 1.00 95.44 97 VAL A O 1
ATOM 704 N N . GLY A 1 98 ? -37.692 -65.539 23.535 1.00 93.50 98 GLY A N 1
ATOM 705 C CA . GLY A 1 98 ? -37.077 -64.503 24.356 1.00 93.50 98 GLY A CA 1
ATOM 706 C C . GLY A 1 98 ? -35.990 -63.716 23.632 1.00 93.50 98 GLY A C 1
ATOM 707 O O . GLY A 1 98 ? -35.788 -63.836 22.424 1.00 93.50 98 GLY A O 1
ATOM 708 N N . ARG A 1 99 ? -35.261 -62.900 24.403 1.00 95.38 99 ARG A N 1
ATOM 709 C CA . ARG A 1 99 ? -34.224 -61.995 23.890 1.00 95.38 99 ARG A CA 1
ATOM 710 C C . ARG A 1 99 ? -32.849 -62.664 23.769 1.00 95.38 99 ARG A C 1
ATOM 712 O O . ARG A 1 99 ? -32.393 -63.338 24.703 1.00 95.38 99 ARG A O 1
ATOM 719 N N . SER A 1 100 ? -32.184 -62.415 22.642 1.00 96.31 100 SER A N 1
ATOM 720 C CA . SER A 1 100 ? -30.753 -62.633 22.399 1.00 96.31 100 SER A CA 1
ATOM 721 C C . SER A 1 100 ? -30.016 -61.297 22.277 1.00 96.31 100 SER A C 1
ATOM 723 O O . SER A 1 100 ? -30.625 -60.251 22.046 1.00 96.31 100 SER A O 1
ATOM 725 N N . VAL A 1 101 ? -28.691 -61.339 22.397 1.00 96.94 101 VAL A N 1
ATOM 726 C CA . VAL A 1 101 ? -27.812 -60.163 22.353 1.00 96.94 101 VAL A CA 1
ATOM 727 C C . VAL A 1 101 ? -26.553 -60.461 21.542 1.00 96.94 101 VAL A C 1
ATOM 729 O O . VAL A 1 101 ? -26.135 -61.615 21.462 1.00 96.94 101 VAL A O 1
ATOM 732 N N . SER A 1 102 ? -25.952 -59.428 20.957 1.00 97.31 102 SER A N 1
ATOM 733 C CA . SER A 1 102 ? -24.777 -59.537 20.088 1.00 97.31 102 SER A CA 1
ATOM 734 C C . SER A 1 102 ? -23.439 -59.502 20.843 1.00 97.31 102 SER A C 1
ATOM 736 O O . SER A 1 102 ? -23.387 -59.412 22.078 1.00 97.31 102 SER A O 1
ATOM 738 N N . ASN A 1 103 ? -22.352 -59.499 20.059 1.00 95.25 103 ASN A N 1
ATOM 739 C CA . ASN A 1 103 ? -21.040 -58.967 20.434 1.00 95.25 103 ASN A CA 1
ATOM 740 C C . ASN A 1 103 ? -21.130 -57.505 20.907 1.00 95.25 103 ASN A C 1
ATOM 742 O O . ASN A 1 103 ? -22.066 -56.785 20.554 1.00 95.25 103 ASN A O 1
ATOM 746 N N . ILE A 1 104 ? -20.135 -57.078 21.686 1.00 97.44 104 ILE A N 1
ATOM 747 C CA . ILE A 1 104 ? -19.997 -55.703 22.173 1.00 97.44 104 ILE A CA 1
ATOM 748 C C . ILE A 1 104 ? -19.016 -54.954 21.268 1.00 97.44 104 ILE A C 1
ATOM 750 O O . ILE A 1 104 ? -17.949 -55.481 20.954 1.00 97.44 104 ILE A O 1
ATOM 754 N N . ILE A 1 105 ? -19.358 -53.725 20.881 1.00 97.56 105 ILE A N 1
ATOM 755 C CA . ILE A 1 105 ? -18.422 -52.777 20.260 1.00 97.56 105 ILE A CA 1
ATOM 756 C C . ILE A 1 105 ? -18.241 -51.591 21.208 1.00 97.56 105 ILE A C 1
ATOM 758 O O . ILE A 1 105 ? -19.216 -50.925 21.553 1.00 97.56 105 ILE A O 1
ATOM 762 N N . SER A 1 106 ? -17.003 -51.317 21.624 1.00 96.81 106 SER A N 1
ATOM 763 C CA . SER A 1 106 ? -16.667 -50.136 22.426 1.00 96.81 106 SER A CA 1
ATOM 764 C C . SER A 1 106 ? -16.262 -48.960 21.542 1.00 96.81 106 SER A C 1
ATOM 766 O O . SER A 1 106 ? -15.474 -49.134 20.612 1.00 96.81 106 SER A O 1
ATOM 768 N N . PHE A 1 107 ? -16.725 -47.761 21.872 1.00 96.25 107 PHE A N 1
ATOM 769 C CA . PHE A 1 107 ? -16.298 -46.516 21.238 1.00 96.25 107 PHE A CA 1
ATOM 770 C C . PHE A 1 107 ? -16.366 -45.354 22.233 1.00 96.25 107 PHE A C 1
ATOM 772 O O . PHE A 1 107 ? -17.063 -45.434 23.240 1.00 96.25 107 PHE A O 1
ATOM 779 N N . THR A 1 108 ? -15.670 -44.257 21.949 1.00 95.62 108 THR A N 1
ATOM 780 C CA . THR A 1 108 ? -15.685 -43.054 22.793 1.00 95.62 108 THR A CA 1
ATOM 781 C C . THR A 1 108 ? -16.219 -41.886 21.981 1.00 95.62 108 THR A C 1
ATOM 783 O O . THR A 1 108 ? -15.685 -41.596 20.911 1.00 95.62 108 THR A O 1
ATOM 786 N N . THR A 1 109 ? -17.275 -41.227 22.466 1.00 93.75 109 THR A N 1
ATOM 787 C CA . THR A 1 109 ? -17.785 -39.991 21.851 1.00 93.75 109 THR A CA 1
ATOM 788 C C . THR A 1 109 ? -16.718 -38.905 21.884 1.00 93.75 109 THR A C 1
ATOM 790 O O . THR A 1 109 ? -15.889 -38.849 22.796 1.00 93.75 109 THR A O 1
ATOM 793 N N . THR A 1 110 ? -16.718 -38.017 20.892 1.00 89.56 110 THR A N 1
ATOM 794 C CA . THR A 1 110 ? -15.739 -36.924 20.869 1.00 89.56 110 THR A CA 1
ATOM 795 C C . THR A 1 110 ? -16.021 -35.907 21.981 1.00 89.56 110 THR A C 1
ATOM 797 O O . THR A 1 110 ? -17.104 -35.873 22.574 1.00 89.56 110 THR A O 1
ATOM 800 N N . SER A 1 111 ? -15.037 -35.074 22.316 1.00 88.06 111 SER A N 1
ATOM 801 C CA . SER A 1 111 ? -15.248 -33.971 23.259 1.00 88.06 111 SER A CA 1
ATOM 802 C C . SER A 1 111 ? -16.257 -32.965 22.700 1.00 88.06 111 SER A C 1
ATOM 804 O O . SER A 1 111 ? -16.306 -32.729 21.492 1.00 88.06 111 SER A O 1
ATOM 806 N N . ALA A 1 112 ? -17.050 -32.344 23.575 1.00 87.56 112 ALA A N 1
ATOM 807 C CA . ALA A 1 112 ? -17.927 -31.253 23.170 1.00 87.56 112 ALA A CA 1
ATOM 808 C C . ALA A 1 112 ? -17.104 -30.082 22.611 1.00 87.56 112 ALA A C 1
ATOM 810 O O . ALA A 1 112 ? -16.070 -29.715 23.171 1.00 87.56 112 ALA A O 1
ATOM 811 N N . VAL A 1 113 ? -17.586 -29.490 21.518 1.00 89.81 113 VAL A N 1
ATOM 812 C CA . VAL A 1 113 ? -17.020 -28.249 20.988 1.00 89.81 113 VAL A CA 1
ATOM 813 C C . VAL A 1 113 ? -17.604 -27.091 21.789 1.00 89.81 113 VAL A C 1
ATOM 815 O O . VAL A 1 113 ? -18.822 -26.946 21.875 1.00 89.81 113 VAL A O 1
ATOM 818 N N . THR A 1 114 ? -16.745 -26.265 22.373 1.00 94.81 114 THR A N 1
ATOM 819 C CA . THR A 1 114 ? -17.125 -24.996 23.003 1.00 94.81 114 THR A CA 1
ATOM 820 C C . THR A 1 114 ? -16.740 -23.842 22.096 1.00 94.81 114 THR A C 1
ATOM 822 O O . THR A 1 114 ? -15.931 -24.008 21.184 1.00 94.81 114 THR A O 1
ATOM 825 N N . ILE A 1 115 ? -17.273 -22.646 22.344 1.00 97.12 115 ILE A N 1
ATOM 826 C CA . ILE A 1 115 ? -16.784 -21.446 21.654 1.00 97.12 115 ILE A CA 1
ATOM 827 C C . ILE A 1 115 ? -15.274 -21.242 21.911 1.00 97.12 115 ILE A C 1
ATOM 829 O O . ILE A 1 115 ? -14.758 -21.733 22.924 1.00 97.12 115 ILE A O 1
ATOM 833 N N . PRO A 1 116 ? -14.549 -20.546 21.014 1.00 97.94 116 PRO A N 1
ATOM 834 C CA . PRO A 1 116 ? -13.127 -20.267 21.204 1.00 97.94 116 PRO A CA 1
ATOM 835 C C . PRO A 1 116 ? -12.840 -19.426 22.458 1.00 97.94 116 PRO A C 1
ATOM 837 O O . PRO A 1 116 ? -13.709 -18.725 22.970 1.00 97.94 116 PRO A O 1
ATOM 840 N N . THR A 1 117 ? -11.587 -19.420 22.907 1.00 98.31 117 THR A N 1
ATOM 841 C CA . THR A 1 117 ? -11.106 -18.489 23.941 1.00 98.31 117 THR A CA 1
ATOM 842 C C . THR A 1 117 ? -10.131 -17.516 23.302 1.00 98.31 117 THR A C 1
ATOM 844 O O . THR A 1 117 ? -9.164 -17.941 22.668 1.00 98.31 117 THR A O 1
ATOM 847 N N . VAL A 1 118 ? -10.373 -16.215 23.456 1.00 98.56 118 VAL A N 1
ATOM 848 C CA . VAL A 1 118 ? -9.623 -15.161 22.760 1.00 98.56 118 VAL A CA 1
ATOM 849 C C . VAL A 1 118 ? -9.341 -13.970 23.676 1.00 98.56 118 VAL A C 1
ATOM 851 O O . VAL A 1 118 ? -10.103 -13.710 24.608 1.00 98.56 118 VAL A O 1
ATOM 854 N N . ARG A 1 119 ? -8.272 -13.215 23.402 1.00 98.44 119 ARG A N 1
ATOM 855 C CA . ARG A 1 119 ? -7.961 -11.961 24.108 1.00 98.44 119 ARG A CA 1
ATOM 856 C C . ARG A 1 119 ? -7.296 -10.920 23.211 1.00 98.44 119 ARG A C 1
ATOM 858 O O . ARG A 1 119 ? -6.623 -11.259 22.242 1.00 98.44 119 ARG A O 1
ATOM 865 N N . ILE A 1 120 ? -7.451 -9.654 23.582 1.00 98.56 120 ILE A N 1
ATOM 866 C CA . ILE A 1 120 ? -6.614 -8.564 23.075 1.00 98.56 120 ILE A CA 1
ATOM 867 C C . ILE A 1 120 ? -5.427 -8.424 24.031 1.00 98.56 120 ILE A C 1
ATOM 869 O O . ILE A 1 120 ? -5.623 -8.306 25.239 1.00 98.56 120 ILE A O 1
ATOM 873 N N . ASN A 1 121 ? -4.212 -8.449 23.491 1.00 98.25 121 ASN A N 1
ATOM 874 C CA . ASN A 1 121 ? -2.973 -8.279 24.246 1.00 98.25 121 ASN A CA 1
ATOM 875 C C . ASN A 1 121 ? -2.627 -6.800 24.436 1.00 98.25 121 ASN A C 1
ATOM 877 O O . ASN A 1 121 ? -2.233 -6.389 25.524 1.00 98.25 121 ASN A O 1
ATOM 881 N N . SER A 1 122 ? -2.775 -5.997 23.383 1.00 98.19 122 SER A N 1
ATOM 882 C CA . SER A 1 122 ? -2.511 -4.559 23.422 1.00 98.19 122 SER A CA 1
ATOM 883 C C . SER A 1 122 ? -3.155 -3.838 22.239 1.00 98.19 122 SER A C 1
ATOM 885 O O . SER A 1 122 ? -3.475 -4.446 21.215 1.00 98.19 122 SER A O 1
ATOM 887 N N . ILE A 1 123 ? -3.323 -2.525 22.391 1.00 98.50 123 ILE A N 1
ATOM 888 C CA . ILE A 1 123 ? -3.662 -1.598 21.310 1.00 98.50 123 ILE A CA 1
ATOM 889 C C . ILE A 1 123 ? -2.516 -0.592 21.224 1.00 98.50 123 ILE A C 1
ATOM 891 O O . ILE A 1 123 ? -2.125 -0.020 22.243 1.00 98.50 123 ILE A O 1
ATOM 895 N N . GLY A 1 124 ? -1.960 -0.406 20.031 1.00 96.81 124 GLY A N 1
ATOM 896 C CA . GLY A 1 124 ? -0.790 0.433 19.785 1.00 96.81 124 GLY A CA 1
ATOM 897 C C . GLY A 1 124 ? -0.866 1.142 18.438 1.00 96.81 124 GLY A C 1
ATOM 898 O O . GLY A 1 124 ? -1.871 1.041 17.737 1.00 96.81 124 GLY A O 1
ATOM 899 N N . ASN A 1 125 ? 0.187 1.895 18.100 1.00 94.31 125 ASN A N 1
ATOM 900 C CA . ASN A 1 125 ? 0.284 2.666 16.851 1.00 94.31 125 ASN A CA 1
ATOM 901 C C . ASN A 1 125 ? -0.981 3.493 16.558 1.00 94.31 125 ASN A C 1
ATOM 903 O O . ASN A 1 125 ? -1.461 3.559 15.428 1.00 94.31 125 ASN A O 1
ATOM 907 N N . ILE A 1 126 ? -1.557 4.087 17.608 1.00 96.19 126 ILE A N 1
ATOM 908 C CA . ILE A 1 126 ? -2.804 4.838 17.505 1.00 96.19 126 ILE A CA 1
ATOM 909 C C . ILE A 1 126 ? -2.507 6.165 16.809 1.00 96.1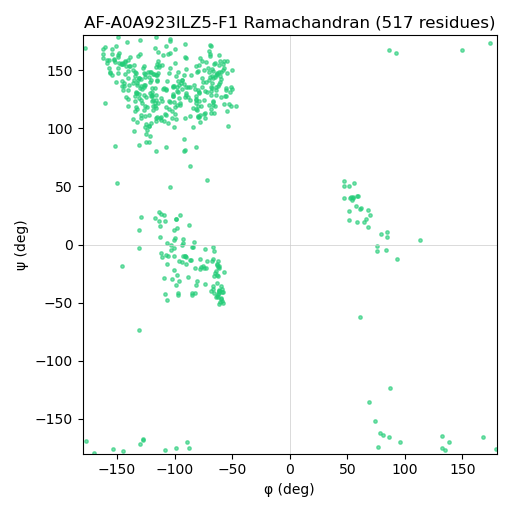9 126 ILE A C 1
ATOM 911 O O . ILE A 1 126 ? -1.842 7.041 17.365 1.00 96.19 126 ILE A O 1
ATOM 915 N N . THR A 1 127 ? -3.050 6.326 15.610 1.00 93.69 127 THR A N 1
ATOM 916 C CA . THR A 1 127 ? -3.079 7.590 14.879 1.00 93.69 127 THR A CA 1
ATOM 917 C C . THR A 1 127 ? -4.479 8.197 14.958 1.00 93.69 127 THR A C 1
ATOM 919 O O . THR A 1 127 ? -5.413 7.612 15.510 1.00 93.69 127 THR A O 1
ATOM 922 N N . GLY A 1 128 ? -4.660 9.395 14.400 1.00 92.31 128 GLY A N 1
ATOM 923 C CA . GLY A 1 128 ? -5.996 9.977 14.284 1.00 92.31 128 GLY A CA 1
ATOM 924 C C . GLY A 1 128 ? -6.930 9.211 13.329 1.00 92.31 128 GLY A C 1
ATOM 925 O O . GLY A 1 128 ? -8.124 9.478 13.340 1.00 92.31 128 GLY A O 1
ATOM 926 N N . ILE A 1 129 ? -6.413 8.275 12.518 1.00 92.81 129 ILE A N 1
ATOM 927 C CA . ILE A 1 129 ? -7.179 7.560 11.477 1.00 92.81 129 ILE A CA 1
ATOM 928 C C . ILE A 1 129 ? -7.006 6.032 11.497 1.00 92.81 129 ILE A C 1
ATOM 930 O O . ILE A 1 129 ? -7.647 5.324 10.714 1.00 92.81 129 ILE A O 1
ATOM 934 N N . SER A 1 130 ? -6.156 5.506 12.376 1.00 94.38 130 SER A N 1
ATOM 935 C CA . SER A 1 130 ? -5.845 4.081 12.467 1.00 94.38 130 SER A CA 1
ATOM 936 C C . SER A 1 130 ? -5.374 3.673 13.862 1.00 94.38 130 SER A C 1
ATOM 938 O O . SER A 1 130 ? -5.005 4.517 14.678 1.00 94.38 130 SER A O 1
ATOM 940 N N . ALA A 1 131 ? -5.393 2.373 14.138 1.00 97.38 131 ALA A N 1
ATOM 941 C CA . ALA A 1 131 ? -4.775 1.769 15.315 1.00 97.38 131 ALA A CA 1
ATOM 942 C C . ALA A 1 131 ? -4.467 0.293 15.041 1.00 97.38 131 ALA A C 1
ATOM 944 O O . ALA A 1 131 ? -5.230 -0.367 14.337 1.00 97.38 131 ALA A O 1
ATOM 945 N N . ASP A 1 132 ? -3.412 -0.244 15.645 1.00 97.50 132 ASP A N 1
ATOM 946 C CA . ASP A 1 132 ? -3.084 -1.668 15.562 1.00 97.50 132 ASP A CA 1
ATOM 947 C C . ASP A 1 132 ? -3.508 -2.396 16.837 1.00 97.50 132 ASP A C 1
ATOM 949 O O . ASP A 1 132 ? -3.262 -1.934 17.954 1.00 97.50 132 ASP A O 1
ATOM 953 N N . VAL A 1 133 ? -4.123 -3.568 16.674 1.00 98.38 133 VAL A N 1
ATOM 954 C CA . VAL A 1 133 ? -4.586 -4.415 17.777 1.00 98.38 133 VAL A CA 1
ATOM 955 C C . VAL A 1 133 ? -3.833 -5.739 17.759 1.00 98.38 133 VAL A C 1
ATOM 957 O O . VAL A 1 133 ? -3.958 -6.529 16.821 1.00 98.38 133 VAL A O 1
ATOM 960 N N . SER A 1 134 ? -3.077 -6.003 18.824 1.00 98.06 134 SER A N 1
ATOM 961 C CA . SER A 1 134 ? -2.444 -7.298 19.066 1.00 98.06 134 SER A CA 1
ATOM 962 C C . SER A 1 134 ? -3.465 -8.263 19.654 1.00 98.06 134 SER A C 1
ATOM 964 O O . SER A 1 134 ? -3.995 -8.045 20.744 1.00 98.06 134 SER A O 1
ATOM 966 N N . CYS A 1 135 ? -3.768 -9.314 18.903 1.00 98.38 135 CYS A N 1
ATOM 967 C CA . CYS A 1 135 ? -4.824 -10.283 19.164 1.00 98.38 135 CYS A CA 1
ATOM 968 C C . CYS A 1 135 ? -4.230 -11.659 19.460 1.00 98.38 135 CYS A C 1
ATOM 970 O O . CYS A 1 135 ? -3.156 -11.995 18.964 1.00 98.38 135 CYS A O 1
ATOM 972 N N . GLU A 1 136 ? -4.945 -12.481 20.226 1.00 98.19 136 GLU A N 1
ATOM 973 C CA . GLU A 1 136 ? -4.539 -13.857 20.504 1.00 98.19 136 GLU A CA 1
ATOM 974 C C . GLU A 1 136 ? -5.728 -14.806 20.614 1.00 98.19 136 GLU A C 1
ATOM 976 O O . GLU A 1 136 ? -6.706 -14.544 21.321 1.00 98.19 136 GLU A O 1
ATOM 981 N N . ILE A 1 137 ? -5.603 -15.944 19.937 1.00 98.44 137 ILE A N 1
ATOM 982 C CA . ILE A 1 137 ? -6.501 -17.087 20.062 1.00 98.44 137 ILE A CA 1
ATOM 983 C C . ILE A 1 137 ? -5.839 -18.088 21.009 1.00 98.44 137 ILE A C 1
ATOM 985 O O . ILE A 1 137 ? -4.863 -18.742 20.646 1.00 98.44 137 ILE A O 1
ATOM 989 N N . LEU A 1 138 ? -6.385 -18.204 22.220 1.00 98.12 138 LEU A N 1
ATOM 990 C CA . LEU A 1 138 ? -5.866 -19.057 23.296 1.00 98.12 138 LEU A CA 1
ATOM 991 C C . LEU A 1 138 ? -6.302 -20.518 23.129 1.00 98.12 138 LEU A C 1
ATOM 993 O O . LEU A 1 138 ? -5.569 -21.439 23.472 1.00 98.12 138 LEU A O 1
ATOM 997 N N . SER A 1 139 ? -7.516 -20.743 22.620 1.00 97.25 139 SER A N 1
ATOM 998 C CA . SER A 1 139 ? -8.055 -22.081 22.366 1.00 97.25 139 SER A CA 1
ATOM 999 C C . SER A 1 139 ? -9.131 -22.039 21.289 1.00 97.25 139 SER A C 1
ATOM 1001 O O . SER A 1 139 ? -9.906 -21.087 21.211 1.00 97.25 139 SER A O 1
ATOM 1003 N N . LYS A 1 140 ? -9.228 -23.112 20.498 1.00 96.50 140 LYS A N 1
ATOM 1004 C CA . LYS A 1 140 ? -10.307 -23.309 19.515 1.00 96.50 140 LYS A CA 1
ATOM 1005 C C . LYS A 1 140 ? -11.570 -23.934 20.109 1.00 96.50 140 LYS A C 1
ATOM 1007 O O . LYS A 1 140 ? -12.516 -24.186 19.366 1.00 96.50 140 LYS A O 1
ATOM 1012 N N . GLY A 1 141 ? -11.559 -24.269 21.402 1.00 94.00 141 GLY A N 1
ATOM 1013 C CA . GLY A 1 141 ? -12.668 -24.968 22.055 1.00 94.00 141 GLY A CA 1
ATOM 1014 C C . GLY A 1 141 ? -12.947 -26.355 21.464 1.00 94.00 141 GLY A C 1
ATOM 1015 O O . GLY A 1 141 ? -14.095 -26.766 21.387 1.00 94.00 141 GLY A O 1
ATOM 1016 N N . GLY A 1 142 ? -11.920 -27.052 20.960 1.00 89.50 142 GLY A N 1
ATOM 1017 C CA . GLY A 1 142 ? -12.060 -28.368 20.315 1.00 89.50 142 GLY A CA 1
ATOM 1018 C C . GLY A 1 142 ? -12.638 -28.349 18.891 1.00 89.50 142 GLY A C 1
ATOM 1019 O O . GLY A 1 142 ? -12.671 -29.392 18.246 1.00 89.50 142 GLY A O 1
ATOM 1020 N N . GLY A 1 143 ? -13.065 -27.185 18.389 1.00 90.69 143 GLY A N 1
ATOM 1021 C CA . GLY A 1 143 ? -13.582 -27.004 17.031 1.00 90.69 143 GLY A CA 1
ATOM 1022 C C . GLY A 1 143 ? -12.554 -26.442 16.048 1.00 90.69 143 GLY A C 1
ATOM 1023 O O . GLY A 1 143 ? -11.389 -26.206 16.377 1.00 90.69 143 GLY A O 1
ATOM 1024 N N . THR A 1 144 ? -13.013 -26.167 14.828 1.00 92.75 144 THR A N 1
ATOM 1025 C CA . THR A 1 144 ? -12.228 -25.470 13.797 1.00 92.75 144 THR A CA 1
ATOM 1026 C C . THR A 1 144 ? -12.675 -24.020 13.732 1.00 92.75 144 THR A C 1
ATOM 1028 O O . THR A 1 144 ? -13.866 -23.744 13.592 1.00 92.75 144 THR A O 1
ATOM 1031 N N . ILE A 1 145 ? -11.731 -23.085 13.813 1.00 96.75 145 ILE A N 1
ATOM 1032 C CA . ILE A 1 145 ? -12.039 -21.666 13.638 1.00 96.75 145 ILE A CA 1
ATOM 1033 C C . ILE A 1 145 ? -12.279 -21.401 12.152 1.00 96.75 145 ILE A C 1
ATOM 1035 O O . ILE A 1 145 ? -11.441 -21.718 11.314 1.00 96.75 145 ILE A O 1
ATOM 1039 N N . THR A 1 146 ? -13.443 -20.836 11.847 1.00 95.81 146 THR A N 1
ATOM 1040 C CA . THR A 1 146 ? -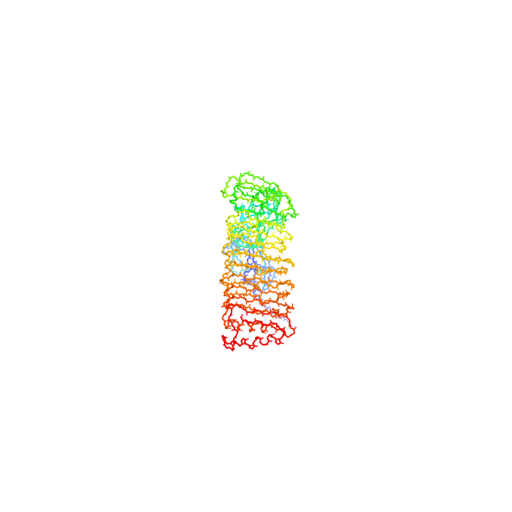13.905 -20.511 10.489 1.00 95.81 146 THR A CA 1
ATOM 1041 C C . THR A 1 146 ? -13.628 -19.058 10.121 1.00 95.81 146 THR A C 1
ATOM 1043 O O . THR A 1 146 ? -13.385 -18.751 8.959 1.00 95.81 146 THR A O 1
ATOM 1046 N N . VAL A 1 147 ? -13.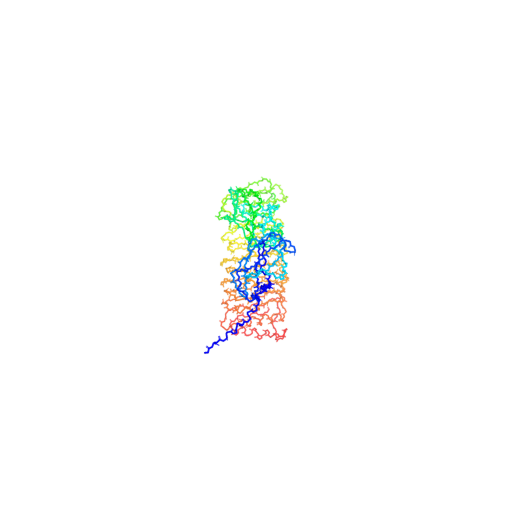643 -18.159 11.108 1.00 96.25 147 VAL A N 1
ATOM 1047 C CA . VAL A 1 147 ? -13.326 -16.741 10.929 1.00 96.25 147 VAL A CA 1
ATOM 1048 C C . VAL A 1 147 ? -12.829 -16.129 12.234 1.00 96.25 147 VAL A C 1
ATOM 1050 O O . VAL A 1 147 ? -13.303 -16.481 13.317 1.00 96.25 147 VAL A O 1
ATOM 1053 N N . SER A 1 148 ? -11.899 -15.185 12.120 1.00 97.31 148 SER A N 1
ATOM 1054 C CA . SER A 1 148 ? -11.385 -14.377 13.222 1.00 97.31 148 SER A CA 1
ATOM 1055 C C . SER A 1 148 ? -11.049 -12.958 12.759 1.00 97.31 148 SER A C 1
ATOM 1057 O O . SER A 1 148 ? -10.789 -12.706 11.575 1.00 97.31 148 SER A O 1
ATOM 1059 N N . GLY A 1 149 ? -11.075 -12.024 13.704 1.00 98.06 149 GLY A N 1
ATOM 1060 C CA . GLY A 1 149 ? -10.694 -10.634 13.491 1.00 98.06 149 GLY A CA 1
ATOM 1061 C C . GLY A 1 149 ? -11.110 -9.757 14.660 1.00 98.06 149 GLY A C 1
ATOM 1062 O O . GLY A 1 149 ? -11.474 -10.249 15.723 1.00 98.06 149 GLY A O 1
ATOM 1063 N N . ILE A 1 150 ? -11.096 -8.447 14.473 1.00 98.44 150 ILE A N 1
ATOM 1064 C CA . ILE A 1 150 ? -11.587 -7.493 15.473 1.00 98.44 150 ILE A CA 1
ATOM 1065 C C . ILE A 1 150 ? -12.863 -6.825 14.978 1.00 98.44 150 ILE A C 1
ATOM 1067 O O . ILE A 1 150 ? -13.091 -6.719 13.775 1.00 98.44 150 ILE A O 1
ATOM 1071 N N . CYS A 1 151 ? -13.695 -6.371 15.907 1.00 98.50 151 CYS A N 1
ATOM 1072 C CA . CYS A 1 151 ? -14.874 -5.558 15.644 1.00 98.50 151 CYS A CA 1
ATOM 1073 C C . CYS A 1 151 ? -14.891 -4.344 16.574 1.00 98.50 151 CYS A C 1
ATOM 1075 O O . CYS A 1 151 ? -14.456 -4.440 17.724 1.00 98.50 151 CYS A O 1
ATOM 1077 N N . TRP A 1 152 ? -15.355 -3.198 16.077 1.00 98.69 152 TRP A N 1
ATOM 1078 C CA . TRP A 1 152 ? -15.314 -1.936 16.808 1.00 98.69 152 TRP A CA 1
ATOM 1079 C C . TRP A 1 152 ? -16.478 -0.999 16.482 1.00 98.69 152 TRP A C 1
ATOM 1081 O O . TRP A 1 152 ? -17.093 -1.072 15.418 1.00 98.69 152 TRP A O 1
ATOM 1091 N N . ASN A 1 153 ? -16.772 -0.098 17.418 1.00 98.50 153 ASN A N 1
ATOM 1092 C CA . ASN A 1 153 ? -17.727 1.002 17.272 1.00 98.50 153 ASN A CA 1
ATOM 1093 C C . ASN A 1 153 ? -17.348 2.166 18.215 1.00 98.50 153 ASN A C 1
ATOM 1095 O O . ASN A 1 153 ? -16.326 2.110 18.900 1.00 98.50 153 ASN A O 1
ATOM 1099 N N . THR A 1 154 ? -18.169 3.215 18.258 1.00 98.31 154 THR A N 1
ATOM 1100 C CA . THR A 1 154 ? -17.980 4.388 19.137 1.00 98.31 154 THR A CA 1
ATOM 1101 C C . THR A 1 154 ? -18.957 4.430 20.317 1.00 98.31 154 THR A C 1
ATOM 1103 O O . THR A 1 154 ? -18.920 5.361 21.117 1.00 98.31 154 THR A O 1
ATOM 1106 N N . THR A 1 155 ? -19.832 3.428 20.443 1.00 97.81 155 THR A N 1
ATOM 1107 C CA . THR A 1 155 ? -20.943 3.396 21.413 1.00 97.81 155 THR A CA 1
ATOM 1108 C C . THR A 1 155 ? -20.774 2.345 22.513 1.00 97.81 155 THR A C 1
ATOM 1110 O O . THR A 1 155 ? -21.574 2.315 23.443 1.00 97.81 155 THR A O 1
ATOM 1113 N N . GLY A 1 156 ? -19.761 1.479 22.417 1.00 96.75 156 GLY A N 1
ATOM 1114 C CA . GLY A 1 156 ? -19.549 0.344 23.315 1.00 96.75 156 GLY A CA 1
ATOM 1115 C C . GLY A 1 156 ? -20.194 -0.949 22.814 1.00 96.75 156 GLY A C 1
ATOM 1116 O O . GLY A 1 156 ? -21.033 -0.954 21.910 1.00 96.75 156 GLY A O 1
ATOM 1117 N N . SER A 1 157 ? -19.774 -2.067 23.403 1.00 96.06 157 SER A N 1
ATOM 1118 C CA . SER A 1 157 ? -20.207 -3.438 23.110 1.00 96.06 157 SER A CA 1
ATOM 1119 C C . SER A 1 157 ? -20.234 -3.796 21.617 1.00 96.06 157 SER A C 1
ATOM 1121 O O . SER A 1 157 ? -21.267 -4.252 21.122 1.00 96.06 157 SER A O 1
ATOM 1123 N N . PRO A 1 158 ? -19.120 -3.623 20.878 1.00 98.06 158 PRO A N 1
ATOM 1124 C CA . PRO A 1 158 ? -19.089 -3.950 19.460 1.00 98.06 158 PRO A CA 1
ATOM 1125 C C . PRO A 1 158 ? -19.328 -5.442 19.216 1.00 98.06 158 PRO A C 1
ATOM 1127 O O . PRO A 1 158 ? -18.933 -6.300 20.011 1.00 98.06 158 PRO A O 1
ATOM 1130 N N . THR A 1 159 ? -19.966 -5.736 18.088 1.00 98.00 159 THR A N 1
ATOM 1131 C CA . THR A 1 159 ? -20.199 -7.091 17.579 1.00 98.00 159 THR A CA 1
ATOM 1132 C C . THR A 1 159 ? -19.763 -7.186 16.119 1.00 98.00 159 THR A C 1
ATOM 1134 O O . THR A 1 159 ? -19.417 -6.193 15.479 1.00 98.00 159 THR A O 1
ATOM 1137 N N . THR A 1 160 ? -19.841 -8.382 15.538 1.00 97.44 160 THR A N 1
ATOM 1138 C CA . THR A 1 160 ? -19.526 -8.629 14.119 1.00 97.44 160 THR A CA 1
ATOM 1139 C C . THR A 1 160 ? -20.500 -7.969 13.131 1.00 97.44 160 THR A C 1
ATOM 1141 O O . THR A 1 160 ? -20.296 -8.095 11.920 1.00 97.44 160 THR A O 1
ATOM 1144 N N . ALA A 1 161 ? -21.541 -7.280 13.615 1.00 97.75 161 ALA A N 1
ATOM 1145 C CA . ALA A 1 161 ? -22.425 -6.434 12.812 1.00 97.75 161 ALA A CA 1
ATOM 1146 C C . ALA A 1 161 ? -21.904 -4.990 12.651 1.00 97.75 161 ALA A C 1
ATOM 1148 O O . ALA A 1 161 ? -22.414 -4.249 11.816 1.00 97.75 161 ALA A O 1
ATOM 1149 N N . ASN A 1 162 ? -20.907 -4.579 13.444 1.00 98.06 162 ASN A N 1
ATOM 1150 C CA . ASN A 1 162 ? -20.258 -3.273 13.332 1.00 98.06 162 ASN A CA 1
ATOM 1151 C C . ASN A 1 162 ? -19.063 -3.317 12.360 1.00 98.06 162 ASN A C 1
ATOM 1153 O O . ASN A 1 162 ? -18.847 -4.311 11.660 1.00 98.06 162 ASN A O 1
ATOM 1157 N N . SER A 1 163 ? -18.266 -2.243 12.339 1.00 98.12 163 SER A N 1
ATOM 1158 C CA . SER A 1 163 ? -16.978 -2.226 11.645 1.00 98.12 163 SER A CA 1
ATOM 1159 C C . SER A 1 163 ? -16.105 -3.371 12.144 1.00 98.12 163 SER A C 1
ATOM 1161 O O . SER A 1 163 ? -16.016 -3.609 13.351 1.00 98.12 163 SER A O 1
ATOM 1163 N N . LYS A 1 164 ? -15.494 -4.109 11.218 1.00 97.94 164 LYS A N 1
ATOM 1164 C CA . LYS A 1 164 ? -14.700 -5.292 11.541 1.00 97.94 164 LYS A CA 1
ATOM 1165 C C . LYS A 1 164 ? -13.620 -5.569 10.510 1.00 97.94 164 LYS A C 1
ATOM 1167 O O . LYS A 1 164 ? -13.740 -5.172 9.354 1.00 97.94 164 LYS A O 1
ATOM 1172 N N . THR A 1 165 ? -12.620 -6.335 10.919 1.00 97.81 165 THR A N 1
ATOM 1173 C CA . THR A 1 165 ? -11.682 -7.007 10.017 1.00 97.81 165 THR A CA 1
ATOM 1174 C C . THR A 1 165 ? -12.064 -8.474 9.828 1.00 97.81 165 THR A C 1
ATOM 1176 O O . THR A 1 165 ? -12.912 -9.030 10.534 1.00 97.81 165 THR A O 1
ATOM 1179 N N . THR A 1 166 ? -11.438 -9.120 8.847 1.00 95.88 166 THR A N 1
ATOM 1180 C CA . THR A 1 166 ? -11.453 -10.574 8.653 1.00 95.88 166 THR A CA 1
ATOM 1181 C C . THR A 1 166 ? -10.025 -11.005 8.355 1.00 95.88 166 THR A C 1
ATOM 1183 O O . THR A 1 166 ? -9.548 -10.840 7.238 1.00 95.88 166 THR A O 1
ATOM 1186 N N . ASN A 1 167 ? -9.316 -11.490 9.373 1.00 92.06 167 ASN A N 1
ATOM 1187 C CA . ASN A 1 167 ? -7.882 -11.778 9.282 1.00 92.06 167 ASN A CA 1
ATOM 1188 C C . ASN A 1 167 ? -7.589 -13.219 8.835 1.00 92.06 167 ASN A C 1
ATOM 1190 O O . ASN A 1 167 ? -6.442 -13.541 8.550 1.00 92.06 167 ASN A O 1
ATOM 1194 N N . GLY A 1 168 ? -8.607 -14.088 8.779 1.00 83.69 168 GLY A N 1
ATOM 1195 C CA . GLY A 1 168 ? -8.470 -15.461 8.277 1.00 83.69 168 GLY A CA 1
ATOM 1196 C C . GLY A 1 168 ? -7.620 -16.386 9.155 1.00 83.69 168 GLY A C 1
ATOM 1197 O O . GLY A 1 168 ? -7.220 -17.449 8.696 1.00 83.69 168 GLY A O 1
ATOM 1198 N N . ILE A 1 169 ? -7.341 -16.009 10.407 1.00 88.31 169 ILE A N 1
ATOM 1199 C CA . ILE A 1 169 ? -6.538 -16.821 11.327 1.00 88.31 169 ILE A CA 1
ATOM 1200 C C . ILE A 1 169 ? -7.394 -17.966 11.872 1.00 88.31 169 ILE A C 1
ATOM 1202 O O . ILE A 1 169 ? -8.419 -17.731 12.521 1.00 88.31 169 ILE A O 1
ATOM 1206 N N . THR A 1 170 ? -6.975 -19.200 11.601 1.00 87.38 170 THR A N 1
ATOM 1207 C CA . THR A 1 170 ? -7.709 -20.432 11.944 1.00 87.38 170 THR A CA 1
ATOM 1208 C C . THR A 1 170 ? -7.030 -21.260 13.043 1.00 87.38 170 THR A C 1
ATOM 1210 O O . THR A 1 170 ? -7.633 -22.196 13.588 1.00 87.38 170 THR A O 1
ATOM 1213 N N . ASP A 1 171 ? -5.789 -20.914 13.390 1.00 93.94 171 ASP A N 1
ATOM 1214 C CA . ASP A 1 171 ? -4.962 -21.571 14.401 1.00 93.94 171 ASP A CA 1
ATOM 1215 C C . ASP A 1 171 ? -4.832 -20.758 15.695 1.00 93.94 171 ASP A C 1
ATOM 1217 O O . ASP A 1 171 ? -5.172 -19.577 15.756 1.00 93.94 171 ASP A O 1
ATOM 1221 N N . VAL A 1 172 ? -4.390 -21.429 16.761 1.00 96.88 172 VAL A N 1
ATOM 1222 C CA . VAL A 1 172 ? -4.028 -20.768 18.023 1.00 96.88 172 VAL A CA 1
ATOM 1223 C C . VAL A 1 172 ? -2.750 -19.955 17.842 1.00 96.88 172 VAL A C 1
ATOM 1225 O O . VAL A 1 172 ? -1.874 -20.337 17.069 1.00 96.88 172 VAL A O 1
ATOM 1228 N N . GLY A 1 173 ? -2.632 -18.855 18.581 1.00 97.00 173 GLY A N 1
ATOM 1229 C CA . GLY A 1 173 ? -1.477 -17.965 18.511 1.00 97.00 173 GLY A CA 1
ATOM 1230 C C . GLY A 1 173 ? -1.856 -16.494 18.403 1.00 97.00 173 GLY A C 1
ATOM 1231 O O . GLY A 1 173 ? -3.028 -16.116 18.504 1.00 97.00 173 GLY A O 1
ATOM 1232 N N . THR A 1 174 ? -0.830 -15.664 18.232 1.00 97.25 174 THR A N 1
ATOM 1233 C CA . THR A 1 174 ? -0.948 -14.209 18.164 1.00 97.25 174 THR A CA 1
ATOM 1234 C C . THR A 1 174 ? -0.997 -13.711 16.726 1.00 97.25 174 THR A C 1
ATOM 1236 O O . THR A 1 174 ? -0.394 -14.288 15.823 1.00 97.25 174 THR A O 1
ATOM 1239 N N . PHE A 1 175 ? -1.710 -12.609 16.510 1.00 97.31 175 PHE A N 1
ATOM 1240 C CA . PHE A 1 175 ? -1.743 -11.913 15.229 1.00 97.31 175 PHE A CA 1
ATOM 1241 C C . PHE A 1 175 ? -2.021 -10.421 15.419 1.00 97.31 175 PHE A C 1
ATOM 1243 O O . PHE A 1 175 ? -2.599 -10.005 16.424 1.00 97.31 175 PHE A O 1
ATOM 1250 N N . LEU A 1 176 ? -1.617 -9.608 14.443 1.00 97.06 176 LEU A N 1
ATOM 1251 C CA . LEU A 1 176 ? -1.935 -8.182 14.399 1.00 97.06 176 LEU A CA 1
ATOM 1252 C C . LEU A 1 176 ? -3.150 -7.945 13.507 1.00 97.06 176 LEU A C 1
ATOM 1254 O O . LEU A 1 176 ? -3.287 -8.549 12.441 1.00 97.06 176 LEU A O 1
ATOM 1258 N N . SER A 1 177 ? -4.020 -7.034 13.931 1.00 97.44 177 SER A N 1
ATOM 1259 C CA . SER A 1 177 ? -5.126 -6.552 13.115 1.00 97.44 177 SER A CA 1
ATOM 1260 C C . SER A 1 177 ? -5.173 -5.031 13.129 1.00 97.44 177 SER A C 1
ATOM 1262 O O . SER A 1 177 ? -5.241 -4.424 14.194 1.00 97.44 177 SER A O 1
ATOM 1264 N N . ALA A 1 178 ? -5.174 -4.428 11.942 1.00 96.19 178 ALA A N 1
ATOM 1265 C CA . ALA A 1 178 ? -5.211 -2.982 11.773 1.00 96.19 178 ALA A CA 1
ATOM 1266 C C . ALA A 1 178 ? -6.657 -2.470 11.688 1.00 96.19 178 ALA A C 1
ATOM 1268 O O . ALA A 1 178 ? -7.461 -2.948 10.884 1.00 96.19 178 ALA A O 1
ATOM 1269 N N . MET A 1 179 ? -6.975 -1.471 12.504 1.00 97.00 179 MET A N 1
ATOM 1270 C CA . MET A 1 179 ? -8.149 -0.617 12.369 1.00 97.00 179 MET A CA 1
ATOM 1271 C C . MET A 1 179 ? -7.780 0.557 11.462 1.00 97.00 179 MET A C 1
ATOM 1273 O O . MET A 1 179 ? -6.803 1.252 11.725 1.00 97.00 179 MET A O 1
ATOM 1277 N N . THR A 1 180 ? -8.558 0.800 10.411 1.00 93.69 180 THR A N 1
ATOM 1278 C CA . THR A 1 180 ? -8.356 1.907 9.461 1.00 93.69 180 THR A CA 1
ATOM 1279 C C . THR A 1 180 ? -9.658 2.683 9.265 1.00 93.69 180 THR A C 1
ATOM 1281 O O . THR A 1 180 ? -10.731 2.212 9.651 1.00 93.69 180 THR A O 1
ATOM 1284 N N . GLY A 1 181 ? -9.572 3.890 8.696 1.00 91.00 181 GLY A N 1
ATOM 1285 C CA . GLY A 1 181 ? -10.744 4.741 8.462 1.00 91.00 181 GLY A CA 1
ATOM 1286 C C . GLY A 1 181 ? -11.379 5.267 9.751 1.00 91.00 181 GLY A C 1
ATOM 1287 O O . GLY A 1 181 ? -12.593 5.449 9.812 1.00 91.00 181 GLY A O 1
ATOM 1288 N N . LEU A 1 182 ? -10.574 5.457 10.800 1.00 95.00 182 LEU A N 1
ATOM 1289 C CA . LEU A 1 182 ? -11.028 6.052 12.053 1.00 95.00 182 LEU A CA 1
ATOM 1290 C C . LEU A 1 182 ? -11.150 7.574 11.923 1.00 95.00 182 LEU A C 1
ATOM 1292 O O . LEU A 1 182 ? -10.547 8.196 11.048 1.00 95.00 182 LEU A O 1
ATOM 1296 N N . THR A 1 183 ? -11.912 8.169 12.832 1.00 93.88 183 THR A N 1
ATOM 1297 C CA . THR A 1 183 ? -12.053 9.619 12.957 1.00 93.88 183 THR A CA 1
ATOM 1298 C C . THR A 1 183 ? -11.193 10.117 14.110 1.00 93.88 183 THR A C 1
ATOM 1300 O O . THR A 1 183 ? -11.224 9.537 15.194 1.00 93.88 183 THR A O 1
ATOM 1303 N N . ALA A 1 184 ? -10.475 11.223 13.904 1.00 94.44 184 ALA A N 1
ATOM 1304 C CA . ALA A 1 184 ? -9.658 11.846 14.942 1.00 94.44 184 ALA A CA 1
ATOM 1305 C C . ALA A 1 184 ? -10.508 12.292 16.148 1.00 94.44 184 ALA A C 1
ATOM 1307 O O . ALA A 1 184 ? -11.720 12.494 16.040 1.00 94.44 184 ALA A O 1
ATOM 1308 N N . ASN A 1 185 ? -9.870 12.452 17.310 1.00 95.50 185 ASN A N 1
ATOM 1309 C CA . ASN A 1 185 ? -10.515 12.820 18.579 1.00 95.50 185 ASN A CA 1
ATOM 1310 C C . ASN A 1 185 ? -11.738 11.956 18.979 1.00 95.50 185 ASN A C 1
ATOM 1312 O O . ASN A 1 185 ? -12.655 12.440 19.641 1.00 95.50 185 ASN A O 1
ATOM 1316 N N . THR A 1 186 ? -11.790 10.690 18.563 1.00 96.69 186 THR A N 1
ATOM 1317 C CA . THR A 1 186 ? -12.937 9.803 18.778 1.00 96.69 186 THR A CA 1
ATOM 1318 C C . THR A 1 186 ? -12.553 8.606 19.644 1.00 96.69 186 THR A C 1
ATOM 1320 O O . THR A 1 186 ? -11.505 7.980 19.460 1.00 96.69 186 THR A O 1
ATOM 1323 N N . ARG A 1 187 ? -13.402 8.283 20.628 1.00 98.38 187 ARG A N 1
ATOM 1324 C CA . ARG A 1 187 ? -13.244 7.075 21.445 1.00 98.38 187 ARG A CA 1
ATOM 1325 C C . ARG A 1 187 ? -13.812 5.872 20.701 1.00 98.38 187 ARG A C 1
ATOM 1327 O O . ARG A 1 187 ? -14.974 5.889 20.303 1.00 98.38 187 ARG A O 1
ATOM 1334 N N . TYR A 1 188 ? -13.006 4.824 20.578 1.00 98.62 188 TYR A N 1
ATOM 1335 C CA . TYR A 1 188 ? -13.403 3.553 19.986 1.00 98.62 188 TYR A CA 1
ATOM 1336 C C . TYR A 1 188 ? -13.371 2.437 21.021 1.00 98.62 188 TYR A C 1
ATOM 1338 O O . TYR A 1 188 ? -12.453 2.357 21.837 1.00 98.62 188 TYR A O 1
ATOM 1346 N N . TYR A 1 189 ? -14.366 1.560 20.945 1.00 98.75 189 TYR A N 1
ATOM 1347 C CA . TYR A 1 189 ? -14.463 0.317 21.700 1.00 98.75 189 TYR A CA 1
ATOM 1348 C C . TYR A 1 189 ? -14.215 -0.838 20.742 1.00 98.75 189 TYR A C 1
ATOM 1350 O O . TYR A 1 189 ? -14.775 -0.846 19.647 1.00 98.75 189 TYR A O 1
ATOM 1358 N N . VAL A 1 190 ? -13.389 -1.803 21.138 1.00 98.75 190 VAL A N 1
ATOM 1359 C CA . VAL A 1 190 ? -12.945 -2.909 20.287 1.00 98.75 190 VAL A CA 1
ATOM 1360 C C . VAL A 1 190 ? -12.998 -4.240 21.032 1.00 98.75 190 VAL A C 1
ATOM 1362 O O . VAL A 1 190 ? -12.674 -4.330 22.220 1.00 98.75 190 VAL A O 1
ATOM 1365 N N . LYS A 1 191 ? -13.405 -5.287 20.312 1.00 98.69 191 LYS A N 1
ATOM 1366 C CA . LYS A 1 191 ? -13.340 -6.686 20.744 1.00 98.69 191 LYS A CA 1
ATOM 1367 C C . LYS A 1 191 ? -12.739 -7.540 19.635 1.00 98.69 191 LYS A C 1
ATOM 1369 O O . LYS A 1 191 ? -13.092 -7.380 18.467 1.00 98.69 191 LYS A O 1
ATOM 1374 N N . LEU A 1 192 ? -11.883 -8.484 20.007 1.00 98.50 192 LEU A N 1
ATOM 1375 C CA . LEU A 1 192 ? -11.499 -9.604 19.150 1.00 98.50 192 LEU A CA 1
ATOM 1376 C C . LEU A 1 192 ? -12.657 -10.602 19.109 1.00 98.50 192 LEU A C 1
ATOM 1378 O O . LEU A 1 192 ? -13.277 -10.851 20.141 1.00 98.50 192 LEU A O 1
ATOM 1382 N N . TYR A 1 193 ? -12.934 -11.173 17.941 1.00 98.38 193 TYR A N 1
ATOM 1383 C CA . TYR A 1 193 ? -13.896 -12.251 17.763 1.00 98.38 193 TYR A CA 1
ATOM 1384 C C . TYR A 1 193 ? -13.271 -13.448 17.040 1.00 98.38 193 TYR A C 1
ATOM 1386 O O . TYR A 1 193 ? -12.411 -13.293 16.171 1.00 98.38 193 TYR A O 1
ATOM 1394 N N . ALA A 1 194 ? -13.735 -14.651 17.374 1.00 98.19 194 ALA A N 1
ATOM 1395 C CA . ALA A 1 194 ? -13.424 -15.874 16.638 1.00 98.19 194 ALA A CA 1
ATOM 1396 C C . ALA A 1 194 ? -14.641 -16.799 16.623 1.00 98.19 194 ALA A C 1
ATOM 1398 O O . ALA A 1 194 ? -15.324 -16.938 17.635 1.00 98.19 194 ALA A O 1
ATOM 1399 N N . THR A 1 195 ? -14.913 -17.432 15.483 1.00 97.62 195 THR A N 1
ATOM 1400 C CA . THR A 1 195 ? -16.101 -18.276 15.290 1.00 97.62 195 THR A CA 1
ATOM 1401 C C . THR A 1 195 ? -15.707 -19.703 14.956 1.00 97.62 195 THR A C 1
ATOM 1403 O O . THR A 1 195 ? -14.907 -19.925 14.048 1.00 97.62 195 THR A O 1
ATOM 1406 N N . ASN A 1 196 ? -16.302 -20.672 15.643 1.00 96.00 196 ASN A N 1
ATOM 1407 C CA . ASN A 1 196 ? -16.242 -22.093 15.303 1.00 96.00 196 ASN A CA 1
ATOM 1408 C C . ASN A 1 196 ? -17.667 -22.675 15.220 1.00 96.00 196 ASN A C 1
ATOM 1410 O O . ASN A 1 196 ? -18.649 -21.934 15.227 1.00 96.00 196 ASN A O 1
ATOM 1414 N N . GLN A 1 197 ? -17.792 -24.001 15.153 1.00 92.56 197 GLN A N 1
ATOM 1415 C CA . GLN A 1 197 ? -19.085 -24.684 15.042 1.00 92.56 197 GLN A CA 1
ATOM 1416 C C . GLN A 1 197 ? -20.004 -24.485 16.262 1.00 92.56 197 GLN A C 1
ATOM 1418 O O . GLN A 1 197 ? -21.215 -24.623 16.125 1.00 92.56 197 GLN A O 1
ATOM 1423 N N . ALA A 1 198 ? -19.455 -24.158 17.438 1.00 92.94 198 ALA A N 1
ATOM 1424 C CA . ALA A 1 198 ? -20.234 -23.863 18.642 1.00 92.94 198 ALA A CA 1
ATOM 1425 C C . ALA A 1 198 ? -20.694 -22.396 18.722 1.00 92.94 198 ALA A C 1
ATOM 1427 O O . ALA A 1 198 ? -21.557 -22.075 19.538 1.00 92.94 198 ALA A O 1
ATOM 1428 N N . GLY A 1 199 ? -20.140 -21.505 17.892 1.00 96.50 199 GLY A N 1
ATOM 1429 C CA . GLY A 1 199 ? -20.532 -20.099 17.805 1.00 96.50 199 GLY A CA 1
ATOM 1430 C C . GLY A 1 199 ? -19.352 -19.129 17.823 1.00 96.50 199 GLY A C 1
ATOM 1431 O O . GLY A 1 199 ? -18.197 -19.507 17.613 1.00 96.50 199 GLY A O 1
ATOM 1432 N N . THR A 1 200 ? -19.657 -17.852 18.062 1.00 97.81 200 THR A N 1
ATOM 1433 C CA . THR A 1 200 ? -18.679 -16.758 18.092 1.00 97.81 200 THR A CA 1
ATOM 1434 C C . THR A 1 200 ? -18.317 -16.392 19.527 1.00 97.81 200 THR A C 1
ATOM 1436 O O . THR A 1 200 ? -19.179 -16.009 20.316 1.00 97.81 200 THR A O 1
ATOM 1439 N N . ALA A 1 201 ? -17.030 -16.461 19.850 1.00 98.31 201 ALA A N 1
ATOM 1440 C CA . ALA A 1 201 ? -16.471 -15.902 21.071 1.00 98.31 201 ALA A CA 1
ATOM 1441 C C . ALA A 1 201 ? -16.017 -14.460 20.857 1.00 98.31 201 ALA A C 1
ATOM 1443 O O . ALA A 1 201 ? -15.573 -14.107 19.762 1.00 98.31 201 ALA A O 1
ATOM 1444 N N . TYR A 1 202 ? -16.062 -13.665 21.925 1.00 98.56 202 TYR A N 1
ATOM 1445 C CA . TYR A 1 202 ? -15.525 -12.309 21.969 1.00 98.56 202 TYR A CA 1
ATOM 1446 C C . TYR A 1 202 ? -14.546 -12.162 23.134 1.00 98.56 202 TYR A C 1
ATOM 1448 O O . TYR A 1 202 ? -14.747 -12.755 24.194 1.00 98.56 202 TYR A O 1
ATOM 1456 N N . SER A 1 203 ? -13.509 -11.344 22.962 1.00 98.56 203 SER A N 1
ATOM 1457 C CA . SER A 1 203 ? -12.648 -10.931 24.072 1.00 98.56 203 SER A CA 1
ATOM 1458 C C . SER A 1 203 ? -13.392 -10.002 25.035 1.00 98.56 203 SER A C 1
ATOM 1460 O O . SER A 1 203 ? -14.469 -9.477 24.728 1.00 98.56 203 SER A O 1
ATOM 1462 N N . SER A 1 204 ? -12.763 -9.702 26.175 1.00 98.12 204 SER A N 1
ATOM 1463 C CA . SER A 1 204 ? -13.112 -8.506 26.941 1.00 98.12 204 SER A CA 1
ATOM 1464 C C . SER A 1 204 ? -13.029 -7.261 26.055 1.00 98.12 204 SER A C 1
ATOM 1466 O O . SER A 1 204 ? -12.208 -7.182 25.134 1.00 98.12 204 SER A O 1
ATOM 1468 N N . GLU A 1 205 ? -13.891 -6.287 26.333 1.00 98.38 205 GLU A N 1
ATOM 1469 C CA . GLU A 1 205 ? -13.864 -5.000 25.647 1.00 98.38 205 GLU A CA 1
ATOM 1470 C C . GLU A 1 205 ? -12.615 -4.214 26.036 1.00 98.38 205 GLU A C 1
ATOM 1472 O O . GLU A 1 205 ? -12.289 -4.083 27.214 1.00 98.38 205 GLU A O 1
ATOM 1477 N N . SER A 1 206 ? -11.932 -3.679 25.033 1.00 98.44 206 SER A N 1
ATOM 1478 C CA . SER A 1 206 ? -10.897 -2.665 25.206 1.00 98.44 206 SER A CA 1
ATOM 1479 C C . SER A 1 206 ? -11.360 -1.368 24.554 1.00 98.44 206 SER A C 1
ATOM 1481 O O . SER A 1 206 ? -12.227 -1.381 23.681 1.00 98.44 206 SER A O 1
ATOM 1483 N N . ASN A 1 207 ? -10.804 -0.235 24.970 1.00 98.31 207 ASN A N 1
ATOM 1484 C CA . ASN A 1 207 ? -11.096 1.047 24.340 1.00 98.31 207 ASN A CA 1
ATOM 1485 C C . ASN A 1 207 ? -9.853 1.929 24.277 1.00 98.31 207 ASN A C 1
ATOM 1487 O O . ASN A 1 207 ? -8.920 1.761 25.060 1.00 98.31 207 ASN A O 1
ATOM 1491 N N . PHE A 1 208 ? -9.862 2.866 23.338 1.00 98.44 208 PHE A N 1
ATOM 1492 C CA . PHE A 1 208 ? -8.829 3.880 23.193 1.00 98.44 208 PHE A CA 1
ATOM 1493 C C . PHE A 1 208 ? -9.424 5.169 22.624 1.00 98.44 208 PHE A C 1
ATOM 1495 O O . PHE A 1 208 ? -10.533 5.180 22.086 1.00 98.44 208 PHE A O 1
ATOM 1502 N N . LEU A 1 209 ? -8.684 6.267 22.761 1.00 98.12 209 LEU A N 1
ATOM 1503 C CA . LEU A 1 209 ? -9.011 7.560 22.168 1.00 98.12 209 LEU A CA 1
ATOM 1504 C C . LEU A 1 209 ? -7.991 7.853 21.070 1.00 98.12 209 LEU A C 1
ATOM 1506 O O . LEU A 1 209 ? -6.790 7.865 21.337 1.00 98.12 209 LEU A O 1
ATOM 1510 N N . THR A 1 210 ? -8.454 8.095 19.846 1.00 97.12 210 THR A N 1
ATOM 1511 C CA . THR A 1 210 ? -7.572 8.578 18.777 1.00 97.12 210 THR A CA 1
ATOM 1512 C C . THR A 1 210 ? -7.089 9.999 19.103 1.00 97.12 210 THR A C 1
ATOM 1514 O O . THR A 1 210 ? -7.900 10.803 19.578 1.00 97.12 210 THR A O 1
ATOM 1517 N N . PRO A 1 211 ? -5.835 10.365 18.787 1.00 95.44 211 PRO A N 1
ATOM 1518 C CA . PRO A 1 211 ? -5.353 11.739 18.875 1.00 95.44 211 PRO A CA 1
ATOM 1519 C C . PRO A 1 211 ? -6.273 12.746 18.176 1.00 95.44 211 PRO A C 1
ATOM 1521 O O . PRO A 1 211 ? -6.921 12.433 17.177 1.00 95.44 211 PRO A O 1
ATOM 1524 N N . ALA A 1 212 ? -6.298 13.980 18.681 1.00 94.50 212 ALA A N 1
ATOM 1525 C CA . ALA A 1 212 ? -7.103 15.053 18.097 1.00 94.50 212 ALA A CA 1
ATOM 1526 C C . ALA A 1 212 ? -6.551 15.589 16.766 1.00 94.50 212 ALA A C 1
ATOM 1528 O O . ALA A 1 212 ? -7.284 16.203 15.999 1.00 94.50 212 ALA A O 1
ATOM 1529 N N . ARG A 1 213 ? -5.265 15.356 16.495 1.00 95.06 213 ARG A N 1
ATOM 1530 C CA . ARG A 1 213 ? -4.557 15.812 15.297 1.00 95.06 213 ARG A CA 1
ATOM 1531 C C . ARG A 1 213 ? -3.986 14.606 14.552 1.00 95.06 213 ARG A C 1
ATOM 1533 O O . ARG A 1 213 ? -3.475 13.683 15.185 1.00 95.06 213 ARG A O 1
ATOM 1540 N N . VAL A 1 214 ? -4.059 14.615 13.224 1.00 95.94 214 VAL A N 1
ATOM 1541 C CA . VAL A 1 214 ? -3.524 13.554 12.355 1.00 95.94 214 VAL A CA 1
ATOM 1542 C C . VAL A 1 214 ? -2.159 13.992 11.841 1.00 95.94 214 VAL A C 1
ATOM 1544 O O . VAL A 1 214 ? -2.075 15.029 11.192 1.00 95.94 214 VAL A O 1
ATOM 1547 N N . LEU A 1 215 ? -1.097 13.235 12.126 1.00 96.19 215 LEU A N 1
ATOM 1548 C CA . LEU A 1 215 ? 0.226 13.496 11.550 1.00 96.19 215 LEU A CA 1
ATOM 1549 C C . LEU A 1 215 ? 0.172 13.295 10.029 1.00 96.19 215 LEU A C 1
ATOM 1551 O O . LEU A 1 215 ? -0.402 12.312 9.575 1.00 96.19 215 LEU A O 1
ATOM 1555 N N . ILE A 1 216 ? 0.763 14.212 9.266 1.00 96.38 216 ILE A N 1
ATOM 1556 C CA . ILE A 1 216 ? 0.823 14.162 7.797 1.00 96.38 216 ILE A CA 1
ATOM 1557 C C . ILE A 1 216 ? 2.230 13.808 7.334 1.00 96.38 216 ILE A C 1
ATOM 1559 O O . ILE A 1 216 ? 2.410 12.919 6.512 1.00 96.38 216 ILE A O 1
ATOM 1563 N N . PHE A 1 217 ? 3.237 14.480 7.880 1.00 97.44 217 PHE A N 1
ATOM 1564 C CA . PHE A 1 217 ? 4.635 14.103 7.714 1.00 97.44 217 PHE A CA 1
ATOM 1565 C C . PHE A 1 217 ? 5.495 14.776 8.777 1.00 97.44 217 PHE A C 1
ATOM 1567 O O . PHE A 1 217 ? 5.059 15.710 9.461 1.00 97.44 217 PHE A O 1
ATOM 1574 N N . GLN A 1 218 ? 6.740 14.324 8.877 1.00 98.31 218 GLN A N 1
ATOM 1575 C CA . GLN A 1 218 ? 7.748 14.937 9.726 1.00 98.31 218 GLN A CA 1
ATOM 1576 C C . GLN A 1 218 ? 9.143 14.870 9.104 1.00 98.31 218 GLN A C 1
ATOM 1578 O O . GLN A 1 218 ? 9.440 13.999 8.287 1.00 98.31 218 GLN A O 1
ATOM 1583 N N . PHE A 1 219 ? 10.006 15.791 9.510 1.00 98.56 219 PHE A N 1
ATOM 1584 C CA . PHE A 1 219 ? 11.420 15.801 9.152 1.00 98.56 219 PHE A CA 1
ATOM 1585 C C . PHE A 1 219 ? 12.220 16.595 10.182 1.00 98.56 219 PHE A C 1
ATOM 1587 O O . PHE A 1 219 ? 11.669 17.456 10.868 1.00 98.56 219 PHE A O 1
ATOM 1594 N N . ASP A 1 220 ? 13.524 16.349 10.259 1.00 98.56 220 ASP A N 1
ATOM 1595 C CA . ASP A 1 220 ? 14.421 17.172 11.064 1.00 98.56 220 ASP A CA 1
ATOM 1596 C C . ASP A 1 220 ? 15.043 18.284 10.212 1.00 98.56 220 ASP A C 1
ATOM 1598 O O . ASP A 1 220 ? 15.404 18.069 9.056 1.00 98.56 220 ASP A O 1
ATOM 1602 N N . THR A 1 221 ? 15.193 19.481 10.776 1.00 98.38 221 THR A N 1
ATOM 1603 C CA . THR A 1 221 ? 15.893 20.610 10.146 1.00 98.38 221 THR A CA 1
ATOM 1604 C C . THR A 1 221 ? 16.991 21.150 11.052 1.00 98.38 221 THR A C 1
ATOM 1606 O O . THR A 1 221 ? 16.824 21.213 12.270 1.00 98.38 221 THR A O 1
ATOM 1609 N N . ASN A 1 222 ? 18.104 21.579 10.461 1.00 97.88 222 ASN A N 1
ATOM 1610 C CA . ASN A 1 222 ? 19.146 22.363 11.131 1.00 97.88 222 ASN A CA 1
ATOM 1611 C C . ASN A 1 222 ? 19.247 23.795 10.570 1.00 97.88 222 ASN A C 1
ATOM 1613 O O . ASN A 1 222 ? 20.322 24.402 10.604 1.00 97.88 222 ASN A O 1
ATOM 1617 N N . CYS A 1 223 ? 18.133 24.330 10.046 1.00 97.88 223 CYS A N 1
ATOM 1618 C CA . CYS A 1 223 ? 18.066 25.644 9.409 1.00 97.88 223 CYS A CA 1
ATOM 1619 C C . CYS A 1 223 ? 18.769 26.732 10.248 1.00 97.88 223 CYS A C 1
ATOM 1621 O O . CYS A 1 223 ? 18.356 26.995 11.381 1.00 97.88 223 CYS A O 1
ATOM 1623 N N . PRO A 1 224 ? 19.821 27.387 9.714 1.00 97.12 224 PRO A N 1
ATOM 1624 C CA . PRO A 1 224 ? 20.569 28.392 10.459 1.00 97.12 224 PRO A CA 1
ATOM 1625 C C . PRO A 1 224 ? 19.742 29.638 10.809 1.00 97.12 224 PRO A C 1
ATOM 1627 O O . PRO A 1 224 ? 18.842 30.000 10.051 1.00 97.12 224 PRO A O 1
ATOM 1630 N N . PRO A 1 225 ? 20.117 30.392 11.862 1.00 96.62 225 PRO A N 1
ATOM 1631 C CA . PRO A 1 225 ? 19.419 31.628 12.249 1.00 96.62 225 PRO A CA 1
ATOM 1632 C C . PRO A 1 225 ? 19.424 32.740 11.201 1.00 96.62 225 PRO A C 1
ATOM 1634 O O . PRO A 1 225 ? 18.638 33.677 11.269 1.00 96.62 225 PRO A O 1
ATOM 1637 N N . THR A 1 226 ? 20.336 32.664 10.235 1.00 95.81 226 THR A N 1
ATOM 1638 C CA . THR A 1 226 ? 20.493 33.643 9.151 1.00 95.81 226 THR A CA 1
ATOM 1639 C C . THR A 1 226 ? 19.699 33.271 7.900 1.00 95.81 226 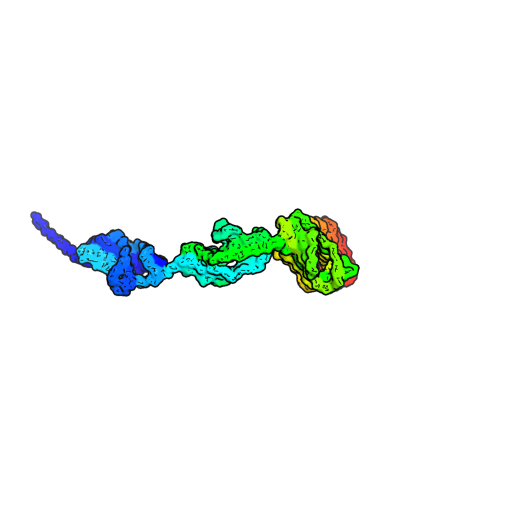THR A C 1
ATOM 1641 O O . THR A 1 226 ? 19.800 33.953 6.879 1.00 95.81 226 THR A O 1
ATOM 1644 N N . LYS A 1 227 ? 18.954 32.163 7.939 1.00 96.00 227 LYS A N 1
ATOM 1645 C CA . LYS A 1 227 ? 18.233 31.601 6.799 1.00 96.00 227 LYS A CA 1
ATOM 1646 C C . LYS A 1 227 ? 16.742 31.535 7.102 1.00 96.00 227 LYS A C 1
ATOM 1648 O O . LYS A 1 227 ? 16.331 31.391 8.248 1.00 96.00 227 LYS A O 1
ATOM 1653 N N . SER A 1 228 ? 15.941 31.676 6.050 1.00 90.75 228 SER A N 1
ATOM 1654 C CA . SER A 1 228 ? 14.490 31.544 6.143 1.00 90.75 228 SER A CA 1
ATOM 1655 C C . SER A 1 228 ? 14.114 30.068 6.177 1.00 90.75 228 SER A C 1
ATOM 1657 O O . SER A 1 228 ? 14.566 29.305 5.324 1.00 90.75 228 SER A O 1
ATOM 1659 N N . PHE A 1 229 ? 13.260 29.699 7.129 1.00 97.50 229 PHE A N 1
ATOM 1660 C CA . PHE A 1 229 ? 12.569 28.420 7.144 1.00 97.50 229 PHE A CA 1
ATOM 1661 C C . PHE A 1 229 ? 11.122 28.623 6.685 1.00 97.50 229 PHE A C 1
ATOM 1663 O O . PHE A 1 229 ? 10.347 29.338 7.328 1.00 97.50 229 PHE A O 1
ATOM 1670 N N . SER A 1 230 ? 10.774 28.030 5.546 1.00 97.19 230 SER A N 1
ATOM 1671 C CA . SER A 1 230 ? 9.497 28.228 4.856 1.00 97.19 230 SER A CA 1
ATOM 1672 C C . SER A 1 230 ? 9.010 27.004 4.057 1.00 97.19 230 SER A C 1
ATOM 1674 O O . SER A 1 230 ? 8.702 27.115 2.868 1.00 97.19 230 SER A O 1
ATOM 1676 N N . PRO A 1 231 ? 8.915 25.806 4.670 1.00 97.69 231 PRO A N 1
ATOM 1677 C CA . PRO A 1 231 ? 8.247 24.676 4.030 1.00 97.69 231 PRO A CA 1
ATOM 1678 C C . PRO A 1 231 ? 6.769 24.988 3.759 1.00 97.69 231 PRO A C 1
ATOM 1680 O O . PRO A 1 231 ? 6.143 25.795 4.458 1.00 97.69 231 PRO A O 1
ATOM 1683 N N . SER A 1 232 ? 6.190 24.322 2.759 1.00 98.12 232 SER A N 1
ATOM 1684 C CA . SER A 1 232 ? 4.766 24.464 2.451 1.00 98.12 232 SER A CA 1
ATOM 1685 C C . SER A 1 232 ? 4.140 23.196 1.875 1.00 98.12 232 SER A C 1
ATOM 1687 O O . SER A 1 232 ? 4.822 22.259 1.455 1.00 98.12 232 SER A O 1
ATOM 1689 N N . ILE A 1 233 ? 2.812 23.182 1.883 1.00 97.88 233 ILE A N 1
ATOM 1690 C CA . ILE A 1 233 ? 1.949 22.185 1.260 1.00 97.88 233 ILE A CA 1
ATOM 1691 C C . ILE A 1 233 ? 0.857 22.880 0.448 1.00 97.88 233 ILE A C 1
ATOM 1693 O O . ILE A 1 233 ? 0.534 24.046 0.684 1.00 97.88 233 ILE A O 1
ATOM 1697 N N . VAL A 1 234 ? 0.228 22.136 -0.458 1.00 97.38 234 VAL A N 1
ATOM 1698 C CA . VAL A 1 234 ? -1.037 22.546 -1.083 1.00 97.38 234 VAL A CA 1
ATOM 1699 C C . VAL A 1 234 ? -2.133 21.601 -0.587 1.00 97.38 234 VAL A C 1
ATOM 1701 O O . VAL A 1 234 ? -2.109 20.416 -0.935 1.00 97.38 234 VAL A O 1
ATOM 1704 N N . PRO A 1 235 ? -3.066 22.070 0.261 1.00 95.88 235 PRO A N 1
ATOM 1705 C CA . PRO A 1 235 ? -4.166 21.242 0.729 1.00 95.88 235 PRO A CA 1
ATOM 1706 C C . PRO A 1 235 ? -5.287 21.160 -0.309 1.00 95.88 235 PRO A C 1
ATOM 1708 O O . PRO A 1 235 ? -5.573 22.121 -1.020 1.00 95.88 235 PRO A O 1
ATOM 1711 N N . ILE A 1 236 ? -5.976 20.025 -0.325 1.00 95.75 236 ILE A N 1
ATOM 1712 C CA . ILE A 1 236 ? -7.261 19.846 -1.012 1.00 95.75 236 ILE A CA 1
ATOM 1713 C C . ILE A 1 236 ? -8.403 20.020 -0.003 1.00 95.75 236 ILE A C 1
ATOM 1715 O O . ILE A 1 236 ? -9.408 20.668 -0.289 1.00 95.75 236 ILE A O 1
ATOM 1719 N N . SER A 1 237 ? -8.239 19.463 1.199 1.00 94.88 237 SER A N 1
ATOM 1720 C CA . SER A 1 237 ? -9.175 19.596 2.316 1.00 94.88 237 SER A CA 1
ATOM 1721 C C . SER A 1 237 ? -8.450 19.504 3.656 1.00 94.88 237 SER A C 1
ATOM 1723 O O . SER A 1 237 ? -7.274 19.145 3.719 1.00 94.88 237 SER A O 1
ATOM 1725 N N . GLY A 1 238 ? -9.170 19.804 4.736 1.00 94.38 238 GLY A N 1
ATOM 1726 C CA . GLY A 1 238 ? -8.629 19.817 6.093 1.00 94.38 238 GLY A CA 1
ATOM 1727 C C . GLY A 1 238 ? -7.982 21.152 6.463 1.00 94.38 238 GLY A C 1
ATOM 1728 O O . GLY A 1 238 ? -7.772 22.024 5.622 1.00 94.38 238 GLY A O 1
ATOM 1729 N N . SER A 1 239 ? -7.712 21.331 7.751 1.00 96.75 239 SER A N 1
ATOM 1730 C CA . SER A 1 239 ? -6.957 22.472 8.288 1.00 96.75 239 SER A CA 1
ATOM 1731 C C . SER A 1 239 ? -5.657 21.983 8.904 1.00 96.75 239 SER A C 1
ATOM 1733 O O . SER A 1 239 ? -5.652 20.929 9.534 1.00 96.75 239 SER A O 1
ATOM 1735 N N . TYR A 1 240 ? -4.573 22.741 8.736 1.00 97.88 240 TYR A N 1
ATOM 1736 C CA . TYR A 1 240 ? -3.223 22.270 9.044 1.00 97.88 240 TYR A CA 1
ATOM 1737 C C . TYR A 1 240 ? -2.490 23.156 10.048 1.00 97.88 240 TYR A C 1
ATOM 1739 O O . TYR A 1 240 ? -2.683 24.373 10.094 1.00 97.88 240 TYR A O 1
ATOM 1747 N N . GLU A 1 241 ? -1.631 22.528 10.842 1.00 97.88 241 GLU A N 1
ATOM 1748 C CA . GLU A 1 241 ? -0.759 23.166 11.823 1.00 97.88 241 GLU A CA 1
ATOM 1749 C C . GLU A 1 241 ? 0.624 22.513 11.808 1.00 97.88 241 GLU A C 1
ATOM 1751 O O . GLU A 1 241 ? 0.754 21.288 11.776 1.00 97.88 241 GLU A O 1
ATOM 1756 N N . TRP A 1 242 ? 1.656 23.346 11.864 1.00 98.50 242 TRP A N 1
ATOM 1757 C CA . TRP A 1 242 ? 3.052 22.950 11.933 1.00 98.50 242 TRP A CA 1
ATOM 1758 C C . TRP A 1 242 ? 3.558 23.069 13.365 1.00 98.50 242 TRP A C 1
ATOM 1760 O O . TRP A 1 242 ? 3.461 24.138 13.961 1.00 98.50 242 TRP A O 1
ATOM 1770 N N . GLU A 1 243 ? 4.158 22.012 13.898 1.00 98.38 243 GLU A N 1
ATOM 1771 C CA . GLU A 1 243 ? 4.994 22.071 15.098 1.00 98.38 243 GLU A CA 1
ATOM 1772 C C . GLU A 1 243 ? 6.452 22.198 14.665 1.00 98.38 243 GLU A C 1
ATOM 1774 O O . GLU A 1 243 ? 6.956 21.341 13.943 1.00 98.38 243 GLU A O 1
ATOM 1779 N N . LEU A 1 244 ? 7.143 23.255 15.097 1.00 97.94 244 LEU A N 1
ATOM 1780 C CA . LEU A 1 244 ? 8.476 23.594 14.580 1.00 97.94 244 LEU A CA 1
ATOM 1781 C C . LEU A 1 244 ? 9.639 23.001 15.397 1.00 97.94 244 LEU A C 1
ATOM 1783 O O . LEU A 1 244 ? 10.800 23.324 15.145 1.00 97.94 244 LEU A O 1
ATOM 1787 N N . GLY A 1 245 ? 9.350 22.179 16.410 1.00 96.75 245 GLY A N 1
ATOM 1788 C CA . GLY A 1 245 ? 10.355 21.503 17.245 1.00 96.75 245 GLY A CA 1
ATOM 1789 C C . GLY A 1 245 ? 11.063 22.386 18.285 1.00 96.75 245 GLY A C 1
ATOM 1790 O O . GLY A 1 245 ? 11.881 21.899 19.060 1.00 96.75 245 GLY A O 1
ATOM 1791 N N . ASN A 1 246 ? 10.750 23.683 18.343 1.00 95.75 246 ASN A N 1
ATOM 1792 C CA . ASN A 1 246 ? 11.251 24.645 19.337 1.00 95.75 246 ASN A CA 1
ATOM 1793 C C . ASN A 1 246 ? 10.143 25.157 20.286 1.00 95.75 246 ASN A C 1
ATOM 1795 O O . ASN A 1 246 ? 10.315 26.194 20.921 1.00 95.75 246 ASN A O 1
ATOM 1799 N N . GLY A 1 247 ? 8.995 24.472 20.328 1.00 96.06 247 GLY A N 1
ATOM 1800 C CA . GLY A 1 247 ? 7.798 24.897 21.063 1.00 96.06 247 GLY A CA 1
ATOM 1801 C C . GLY A 1 247 ? 6.903 25.894 20.315 1.00 96.06 247 GLY A C 1
ATOM 1802 O O . GLY A 1 247 ? 5.828 26.213 20.808 1.00 96.06 247 GLY A O 1
ATOM 1803 N N . THR A 1 248 ? 7.307 26.374 19.132 1.00 96.69 248 THR A N 1
ATOM 1804 C CA . THR A 1 248 ? 6.457 27.210 18.269 1.00 96.69 248 THR A CA 1
ATOM 1805 C C . THR A 1 248 ? 5.529 26.338 17.427 1.00 96.69 248 THR A C 1
ATOM 1807 O O . THR A 1 248 ? 5.973 25.340 16.847 1.00 96.69 248 THR A O 1
ATOM 1810 N N . THR A 1 249 ? 4.264 26.747 17.322 1.00 97.56 249 THR A N 1
ATOM 1811 C CA . THR A 1 249 ? 3.302 26.201 16.361 1.00 97.56 249 THR A CA 1
ATOM 1812 C C . THR A 1 249 ? 2.852 27.273 15.372 1.00 97.56 249 THR A C 1
ATOM 1814 O O . THR A 1 249 ? 2.773 28.453 15.714 1.00 97.56 249 THR A O 1
ATOM 1817 N N . VAL A 1 250 ? 2.589 26.876 14.126 1.00 97.88 250 VAL A N 1
ATOM 1818 C CA . VAL A 1 250 ? 2.118 27.772 13.060 1.00 97.88 250 VAL A CA 1
ATOM 1819 C C . VAL A 1 250 ? 0.933 27.128 12.355 1.00 97.88 250 VAL A C 1
ATOM 1821 O O . VAL A 1 250 ? 1.072 26.079 11.732 1.00 97.88 250 VAL A O 1
ATOM 1824 N N . THR A 1 251 ? -0.239 27.751 12.429 1.00 97.56 251 THR A N 1
ATOM 1825 C CA . THR A 1 251 ? -1.416 27.316 11.667 1.00 97.56 251 THR A CA 1
ATOM 1826 C C . THR A 1 251 ? -1.320 27.803 10.224 1.00 97.56 251 THR A C 1
ATOM 1828 O O . THR A 1 251 ? -1.047 28.978 9.982 1.00 97.56 251 THR A O 1
ATOM 1831 N N . GLY A 1 252 ? -1.587 26.918 9.265 1.00 96.12 252 GLY A N 1
ATOM 1832 C CA . GLY A 1 252 ? -1.627 27.251 7.844 1.00 96.12 252 GLY A CA 1
ATOM 1833 C C . GLY A 1 252 ? -0.907 26.243 6.952 1.00 96.12 252 GLY A C 1
ATOM 1834 O O . GLY A 1 252 ? -0.385 25.221 7.393 1.00 96.12 252 GLY A O 1
ATOM 1835 N N . ASN A 1 253 ? -0.880 26.559 5.660 1.00 96.56 253 ASN A N 1
ATOM 1836 C CA . ASN A 1 253 ? -0.346 25.678 4.615 1.00 96.56 253 ASN A CA 1
ATOM 1837 C C . ASN A 1 253 ? 1.149 25.902 4.359 1.00 96.56 253 ASN A C 1
ATOM 1839 O O . ASN A 1 253 ? 1.788 25.118 3.666 1.00 96.56 253 ASN A O 1
ATOM 1843 N N . SER A 1 254 ? 1.711 26.972 4.912 1.00 95.19 254 SER A N 1
ATOM 1844 C CA . SER A 1 254 ? 3.119 27.328 4.801 1.00 95.19 254 SER A CA 1
ATOM 1845 C C . SER A 1 254 ? 3.618 27.904 6.115 1.00 95.19 254 SER A C 1
ATOM 1847 O O . SER A 1 254 ? 2.855 28.511 6.867 1.00 95.19 254 SER A O 1
ATOM 1849 N N . VAL A 1 255 ? 4.915 27.770 6.350 1.00 95.81 255 VAL A N 1
ATOM 1850 C CA . VAL A 1 255 ? 5.594 28.356 7.505 1.00 95.81 255 VAL A CA 1
ATOM 1851 C C . VAL A 1 255 ? 6.393 29.583 7.067 1.00 95.81 255 VAL A C 1
ATOM 1853 O O . VAL A 1 255 ? 6.858 29.672 5.935 1.00 95.81 255 VAL A O 1
ATOM 1856 N N . SER A 1 256 ? 6.570 30.531 7.982 1.00 95.25 256 SER A N 1
ATOM 1857 C CA . SER A 1 256 ? 7.618 31.546 7.906 1.00 95.25 256 SER A CA 1
ATOM 1858 C C . SER A 1 256 ? 8.236 31.659 9.290 1.00 95.25 256 SER A C 1
ATOM 1860 O O . SER A 1 256 ? 7.585 32.147 10.213 1.00 95.25 256 SER A O 1
ATOM 1862 N N . HIS A 1 257 ? 9.465 31.172 9.450 1.00 96.31 257 HIS A N 1
ATOM 1863 C CA . HIS A 1 257 ? 10.127 31.107 10.752 1.00 96.31 257 HIS A CA 1
ATOM 1864 C C . HIS A 1 257 ? 11.638 31.325 10.655 1.00 96.31 257 HIS A C 1
ATOM 1866 O O . HIS A 1 257 ? 12.258 31.049 9.626 1.00 96.31 257 HIS A O 1
ATOM 1872 N N . THR A 1 258 ? 12.222 31.769 11.768 1.00 96.75 258 THR A N 1
ATOM 1873 C CA . THR A 1 258 ? 13.671 31.884 11.958 1.00 96.75 258 THR A CA 1
ATOM 1874 C C . THR A 1 258 ? 14.057 31.177 13.251 1.00 96.75 258 THR A C 1
ATOM 1876 O O . THR A 1 258 ? 13.578 31.522 14.333 1.00 96.75 258 THR A O 1
ATOM 1879 N N . TYR A 1 259 ? 14.937 30.183 13.157 1.00 97.00 259 TYR A N 1
ATOM 1880 C CA . TYR A 1 259 ? 15.436 29.467 14.330 1.00 97.00 259 TYR A CA 1
ATOM 1881 C C . TYR A 1 259 ? 16.529 30.255 15.057 1.00 97.00 259 TYR A C 1
ATOM 1883 O O . TYR A 1 259 ? 17.306 30.975 14.446 1.00 97.00 259 TYR A O 1
ATOM 1891 N N . ALA A 1 260 ? 16.629 30.100 16.378 1.00 96.44 260 ALA A N 1
ATOM 1892 C CA . ALA A 1 260 ? 17.645 30.793 17.177 1.00 96.44 260 ALA A CA 1
ATOM 1893 C C . ALA A 1 260 ? 19.051 30.164 17.076 1.00 96.44 260 ALA A C 1
ATOM 1895 O O . ALA A 1 260 ? 20.045 30.814 17.383 1.00 96.44 260 ALA A O 1
ATOM 1896 N N . ASN A 1 261 ? 19.148 28.894 16.671 1.00 96.19 261 ASN A N 1
ATOM 1897 C CA . ASN A 1 261 ? 20.399 28.164 16.447 1.00 96.19 261 ASN A CA 1
ATOM 1898 C C . ASN A 1 261 ? 20.182 27.031 15.434 1.00 96.19 261 ASN A C 1
ATOM 1900 O O . ASN A 1 261 ? 19.043 26.675 15.144 1.00 96.19 261 ASN A O 1
ATOM 1904 N N . SER A 1 262 ? 21.277 26.447 14.949 1.00 97.25 262 SER A N 1
ATOM 1905 C CA . SER A 1 262 ? 21.273 25.334 13.990 1.00 97.25 262 SER A CA 1
ATOM 1906 C C . SER A 1 262 ? 21.199 23.948 14.647 1.00 97.25 262 SER A C 1
ATOM 1908 O O . SER A 1 262 ? 21.553 22.957 14.012 1.00 97.25 262 SER A O 1
ATOM 1910 N N . ASN A 1 263 ? 20.807 23.834 15.922 1.00 96.56 263 ASN A N 1
ATOM 1911 C CA . ASN A 1 263 ? 20.638 22.507 16.518 1.00 96.56 263 ASN A CA 1
ATOM 1912 C C . ASN A 1 263 ? 19.435 21.821 15.857 1.00 96.56 263 ASN A C 1
ATOM 1914 O O . ASN A 1 263 ? 18.397 22.478 15.752 1.00 96.56 263 ASN A O 1
ATOM 1918 N N . PRO A 1 264 ? 19.528 20.531 15.477 1.00 96.88 264 PRO A N 1
ATOM 1919 C CA . PRO A 1 264 ? 18.430 19.823 14.830 1.00 96.88 264 PRO A CA 1
ATOM 1920 C C . PRO A 1 264 ? 17.101 19.953 15.584 1.00 96.88 264 PRO A C 1
ATOM 1922 O O . PRO A 1 264 ? 17.054 19.843 16.816 1.00 96.88 264 PRO A O 1
ATOM 1925 N N . LYS A 1 265 ? 16.027 20.213 14.835 1.00 97.50 265 LYS A N 1
ATOM 1926 C CA . LYS A 1 265 ? 14.645 20.316 15.317 1.00 97.50 265 LYS A CA 1
ATOM 1927 C C . LYS A 1 265 ? 13.742 19.426 14.486 1.00 97.50 265 LYS A C 1
ATOM 1929 O O . LYS A 1 265 ? 13.773 19.517 13.264 1.00 97.50 265 LYS A O 1
ATOM 1934 N N . THR A 1 266 ? 12.887 18.658 15.152 1.00 98.50 266 THR A N 1
ATOM 1935 C CA . THR A 1 266 ? 11.846 17.882 14.479 1.00 98.50 266 THR A CA 1
ATOM 1936 C C . THR A 1 266 ? 10.657 18.769 14.164 1.00 98.50 266 THR A C 1
ATOM 1938 O O . THR A 1 266 ? 9.987 19.275 15.067 1.00 98.50 266 THR A O 1
ATOM 1941 N N . VAL A 1 267 ? 10.395 18.932 12.874 1.00 98.56 267 VAL A N 1
ATOM 1942 C CA . VAL A 1 267 ? 9.235 19.632 12.338 1.00 98.56 267 VAL A CA 1
ATOM 1943 C C . VAL A 1 267 ? 8.175 18.607 11.976 1.00 98.56 267 VAL A C 1
ATOM 1945 O O . VAL A 1 267 ? 8.468 17.601 11.329 1.00 98.56 267 VAL A O 1
ATOM 1948 N N . LYS A 1 268 ? 6.937 18.855 12.396 1.00 98.50 268 LYS A N 1
ATOM 1949 C CA . LYS A 1 268 ? 5.796 17.972 12.140 1.00 98.50 268 LYS A CA 1
ATOM 1950 C C . LYS A 1 268 ? 4.641 18.774 11.576 1.00 98.50 268 LYS A C 1
ATOM 1952 O O . LYS A 1 268 ? 4.304 19.824 12.117 1.00 98.50 268 LYS A O 1
ATOM 1957 N N . LEU A 1 269 ? 4.017 18.260 10.527 1.00 98.50 269 LEU A N 1
ATOM 1958 C CA . LEU A 1 269 ? 2.767 18.795 10.006 1.00 98.50 269 LEU A CA 1
ATOM 1959 C C . LEU A 1 269 ? 1.610 17.923 10.477 1.00 98.50 269 LEU A C 1
ATOM 1961 O O . LEU A 1 269 ? 1.622 16.712 10.253 1.00 98.50 269 LEU A O 1
ATOM 1965 N N . TYR A 1 270 ? 0.583 18.541 11.049 1.00 97.81 270 TYR A N 1
ATOM 1966 C CA . TYR A 1 270 ? -0.655 17.868 11.409 1.00 97.81 270 TYR A CA 1
ATOM 1967 C C . TYR A 1 270 ? -1.857 18.453 10.678 1.00 97.81 270 TYR A C 1
ATOM 1969 O O . TYR A 1 270 ? -1.942 19.662 10.479 1.00 97.81 270 TYR A O 1
ATOM 1977 N N . CYS A 1 271 ? -2.836 17.606 10.368 1.00 97.31 271 CYS A N 1
ATOM 1978 C CA . CYS A 1 271 ? -4.204 18.027 10.101 1.00 97.31 271 CYS A CA 1
ATOM 1979 C C . CYS A 1 271 ? -4.973 18.097 11.430 1.00 97.31 271 CYS A C 1
ATOM 1981 O O . CYS A 1 271 ? -5.021 17.120 12.182 1.00 97.31 271 CYS A O 1
ATOM 1983 N N . THR A 1 272 ? -5.559 19.251 11.736 1.00 95.81 272 THR A N 1
ATOM 1984 C CA . THR A 1 272 ? -6.217 19.560 13.016 1.00 95.81 272 THR A CA 1
ATOM 1985 C C . THR A 1 272 ? -7.737 19.442 12.963 1.00 95.81 272 THR A C 1
ATOM 1987 O O . THR A 1 272 ? -8.372 19.268 13.999 1.00 95.81 272 THR A O 1
ATOM 1990 N N . SER A 1 273 ? -8.338 19.527 11.774 1.00 92.44 273 SER A N 1
ATOM 1991 C CA . SER A 1 273 ? -9.774 19.320 11.570 1.00 92.44 273 SER A CA 1
ATOM 1992 C C . SER A 1 273 ? -10.091 18.970 10.114 1.00 92.44 273 SER A C 1
ATOM 1994 O O . SER A 1 273 ? -9.311 19.274 9.210 1.00 92.44 273 SER A O 1
ATOM 1996 N N . GLY A 1 274 ? -11.249 18.343 9.886 1.00 90.69 274 GLY A N 1
ATOM 1997 C CA . GLY A 1 274 ? -11.668 17.869 8.566 1.00 90.69 274 GLY A CA 1
ATOM 1998 C C . GLY A 1 274 ? -10.969 16.576 8.133 1.00 90.69 274 GLY A C 1
ATOM 1999 O O . GLY A 1 274 ? -10.246 15.950 8.905 1.00 90.69 274 GLY A O 1
ATOM 2000 N N . THR A 1 275 ? -11.219 16.157 6.891 1.00 90.44 275 THR A N 1
ATOM 2001 C CA . THR A 1 275 ? -10.535 14.999 6.292 1.00 90.44 275 THR A CA 1
ATOM 2002 C C . THR A 1 275 ? -9.167 15.443 5.766 1.00 90.44 275 THR A C 1
ATOM 2004 O O . THR A 1 275 ? -9.136 16.346 4.921 1.00 90.44 275 THR A O 1
ATOM 2007 N N . PRO A 1 276 ? -8.052 14.846 6.231 1.00 93.44 276 PRO A N 1
ATOM 2008 C CA . PRO A 1 276 ? -6.725 15.155 5.713 1.00 93.44 276 PRO A CA 1
ATOM 2009 C C . PRO A 1 276 ? -6.644 14.867 4.215 1.00 93.44 276 PRO A C 1
ATOM 2011 O O . PRO A 1 276 ? -6.974 13.768 3.772 1.00 93.44 276 PRO A O 1
ATOM 2014 N N . SER A 1 277 ? -6.217 15.853 3.433 1.00 94.69 277 SER A N 1
ATOM 2015 C CA . SER A 1 277 ? -5.984 15.694 2.003 1.00 94.69 277 SER A CA 1
ATOM 2016 C C . SER A 1 277 ? -5.068 16.787 1.463 1.00 94.69 277 SER A C 1
ATOM 2018 O O . SER A 1 277 ? -5.391 17.976 1.553 1.00 94.69 277 SER A O 1
ATOM 2020 N N . ILE A 1 278 ? -3.947 16.385 0.869 1.00 96.25 278 ILE A N 1
ATOM 2021 C CA . ILE A 1 278 ? -2.979 17.282 0.230 1.00 96.25 278 ILE A CA 1
ATOM 2022 C C . ILE A 1 278 ? -2.693 16.830 -1.200 1.00 96.25 278 ILE A C 1
ATOM 2024 O O . ILE A 1 278 ? -2.775 15.638 -1.505 1.00 96.25 278 ILE A O 1
ATOM 2028 N N . SER A 1 279 ? -2.340 17.780 -2.063 1.00 96.81 279 SER A N 1
ATOM 2029 C CA . SER A 1 279 ? -1.814 17.489 -3.398 1.00 96.81 279 SER A CA 1
ATOM 2030 C C . SER A 1 279 ? -0.301 17.649 -3.481 1.00 96.81 279 SER A C 1
ATOM 2032 O O . SER A 1 279 ? 0.347 16.950 -4.258 1.00 96.81 279 SER A O 1
ATOM 2034 N N . ASP A 1 280 ? 0.272 18.541 -2.667 1.00 97.50 280 ASP A N 1
ATOM 2035 C CA . ASP A 1 280 ? 1.675 18.926 -2.789 1.00 97.50 280 ASP A CA 1
ATOM 2036 C C . ASP A 1 280 ? 2.419 18.895 -1.463 1.00 97.50 280 ASP A C 1
ATOM 2038 O O . ASP A 1 280 ? 1.918 19.374 -0.444 1.00 97.50 280 ASP A O 1
ATOM 2042 N N . ILE A 1 281 ? 3.668 18.439 -1.531 1.00 98.25 281 ILE A N 1
ATOM 2043 C CA . ILE A 1 281 ? 4.703 18.688 -0.527 1.00 98.25 281 ILE A CA 1
ATOM 2044 C C . ILE A 1 281 ? 5.816 19.492 -1.200 1.00 98.25 281 ILE A C 1
ATOM 2046 O O . ILE A 1 281 ? 6.384 19.043 -2.197 1.00 98.25 281 ILE A O 1
ATOM 2050 N N . LEU A 1 282 ? 6.117 20.675 -0.659 1.00 98.12 282 LEU A N 1
ATOM 2051 C CA . LEU A 1 282 ? 7.042 21.650 -1.235 1.00 98.12 282 LEU A CA 1
ATOM 2052 C C . LEU A 1 282 ? 8.153 21.990 -0.224 1.00 98.12 282 LEU A C 1
ATOM 2054 O O . LEU A 1 282 ? 7.965 22.809 0.681 1.00 98.12 282 LEU A O 1
ATOM 2058 N N . ILE A 1 283 ? 9.320 21.359 -0.378 1.00 98.12 283 ILE A N 1
ATOM 2059 C CA . ILE A 1 283 ? 10.464 21.469 0.541 1.00 98.12 283 ILE A CA 1
ATOM 2060 C C . ILE A 1 283 ? 11.708 21.906 -0.237 1.00 98.12 283 ILE A C 1
ATOM 2062 O O . ILE A 1 283 ? 12.500 21.091 -0.710 1.00 98.12 283 ILE A O 1
ATOM 2066 N N . TYR A 1 284 ? 11.890 23.218 -0.360 1.00 97.19 284 TYR A N 1
ATOM 2067 C CA . TYR A 1 284 ? 12.987 23.821 -1.122 1.00 97.19 284 TYR A CA 1
ATOM 2068 C C . TYR A 1 284 ? 14.019 24.459 -0.196 1.00 97.19 284 TYR A C 1
ATOM 2070 O O . TYR A 1 284 ? 13.708 25.466 0.429 1.00 97.19 284 TYR A O 1
ATOM 2078 N N . ASN A 1 285 ? 15.241 23.924 -0.120 1.00 96.00 285 ASN A N 1
ATOM 2079 C CA . ASN A 1 285 ? 16.328 24.492 0.687 1.00 96.00 285 ASN A CA 1
ATOM 2080 C C . ASN A 1 285 ? 15.906 24.765 2.146 1.00 96.00 285 ASN A C 1
ATOM 2082 O O . ASN A 1 285 ? 16.077 25.863 2.672 1.00 96.00 285 ASN A O 1
ATOM 2086 N N . GLN A 1 286 ? 15.310 23.756 2.785 1.00 97.44 286 GLN A N 1
ATOM 2087 C CA . GLN A 1 286 ? 14.778 23.834 4.151 1.00 97.44 286 GLN A CA 1
ATOM 2088 C C . GLN A 1 286 ? 15.727 23.214 5.181 1.00 97.44 286 GLN A C 1
ATOM 2090 O O . GLN A 1 286 ? 15.346 22.998 6.335 1.00 97.44 286 GLN A O 1
ATOM 2095 N N . TYR A 1 287 ? 16.971 22.945 4.766 1.00 97.75 287 TYR A N 1
ATOM 2096 C CA . TYR A 1 287 ? 18.029 22.399 5.611 1.00 97.75 287 TYR A CA 1
ATOM 2097 C C . TYR A 1 287 ? 17.597 21.098 6.294 1.00 97.75 287 TYR A C 1
ATOM 2099 O O . TYR A 1 287 ? 17.843 20.891 7.482 1.00 97.75 287 TYR A O 1
ATOM 2107 N N . VAL A 1 288 ? 16.882 20.252 5.546 1.00 98.44 288 VAL A N 1
ATOM 2108 C CA . VAL A 1 288 ? 16.434 18.953 6.049 1.00 98.44 288 VAL A CA 1
ATOM 2109 C C . VAL A 1 288 ? 17.644 18.051 6.271 1.00 98.44 288 VAL A C 1
ATOM 2111 O O . VAL A 1 288 ? 18.535 17.985 5.420 1.00 98.44 288 VAL A O 1
ATOM 2114 N N . VAL A 1 289 ? 17.666 17.368 7.415 1.00 98.06 289 VAL A N 1
ATOM 2115 C CA . VAL A 1 289 ? 18.741 16.462 7.827 1.00 98.06 289 VAL A CA 1
ATOM 2116 C C . VAL A 1 289 ? 18.199 15.062 8.097 1.00 98.06 289 VAL A C 1
ATOM 2118 O O . VAL A 1 289 ? 17.103 14.902 8.630 1.00 98.06 289 VAL A O 1
ATOM 2121 N N . GLY A 1 290 ? 18.982 14.039 7.758 1.00 97.81 290 GLY A N 1
ATOM 2122 C CA . GLY A 1 290 ? 18.626 12.649 8.031 1.00 97.81 290 GLY A CA 1
ATOM 2123 C C . GLY A 1 290 ? 17.451 12.173 7.179 1.00 97.81 290 GLY A C 1
ATOM 2124 O O . GLY A 1 290 ? 17.423 12.412 5.975 1.00 97.81 290 GLY A O 1
ATOM 2125 N N . MET A 1 291 ? 16.498 11.470 7.789 1.00 97.12 291 MET A N 1
ATOM 2126 C CA . MET A 1 291 ? 15.341 10.905 7.091 1.00 97.12 291 MET A CA 1
ATOM 2127 C C . MET A 1 291 ? 14.138 11.849 7.146 1.00 97.12 291 MET A C 1
ATOM 2129 O O . MET A 1 291 ? 13.764 12.325 8.217 1.00 97.12 291 MET A O 1
ATOM 2133 N N . MET A 1 292 ? 13.482 12.051 6.005 1.00 98.06 292 MET A N 1
ATOM 2134 C CA . MET A 1 292 ? 12.157 12.669 5.945 1.00 98.06 292 MET A CA 1
ATOM 2135 C C . MET A 1 292 ? 11.080 11.584 5.895 1.00 98.06 292 MET A C 1
ATOM 2137 O O . MET A 1 292 ? 11.106 10.717 5.026 1.00 98.06 292 MET A O 1
ATOM 2141 N N . ASP A 1 293 ? 10.112 11.637 6.804 1.00 98.06 293 ASP A N 1
ATOM 2142 C CA . ASP A 1 293 ? 9.025 10.664 6.880 1.00 98.06 293 ASP A CA 1
ATOM 2143 C C . ASP A 1 293 ? 7.717 11.269 6.363 1.00 98.06 293 ASP A C 1
ATOM 2145 O O . ASP A 1 293 ? 7.074 12.060 7.055 1.00 98.06 293 ASP A O 1
ATOM 2149 N N . ILE A 1 294 ? 7.320 10.870 5.151 1.00 97.12 294 ILE A N 1
ATOM 2150 C CA . ILE A 1 294 ? 6.030 11.212 4.539 1.00 97.12 294 ILE A CA 1
ATOM 2151 C C . ILE A 1 294 ? 5.082 10.006 4.484 1.00 97.12 294 ILE A C 1
ATOM 2153 O O . ILE A 1 294 ? 4.121 10.020 3.720 1.00 97.12 294 ILE A O 1
ATOM 2157 N N . SER A 1 295 ? 5.308 8.969 5.300 1.00 94.81 295 SER A N 1
ATOM 2158 C CA . SER A 1 295 ? 4.491 7.744 5.312 1.00 94.81 295 SER A CA 1
ATOM 2159 C C . SER A 1 295 ? 3.021 7.961 5.679 1.00 94.81 295 SER A C 1
ATOM 2161 O O . SER A 1 295 ? 2.169 7.145 5.329 1.00 94.81 295 SER A O 1
ATOM 2163 N N . HIS A 1 296 ? 2.715 9.085 6.327 1.00 92.75 296 HIS A N 1
ATOM 2164 C CA . HIS A 1 296 ? 1.368 9.482 6.733 1.00 92.75 296 HIS A CA 1
ATOM 2165 C C . HIS A 1 296 ? 0.725 10.501 5.773 1.00 92.75 296 HIS A C 1
ATOM 2167 O O . HIS A 1 296 ? -0.356 11.025 6.054 1.00 92.75 296 HIS A O 1
ATOM 2173 N N . ALA A 1 297 ? 1.378 10.815 4.647 1.00 93.25 297 ALA A N 1
ATOM 2174 C CA . ALA A 1 297 ? 0.912 11.853 3.740 1.00 93.25 297 ALA A CA 1
ATOM 2175 C C . ALA A 1 297 ? -0.415 11.453 3.075 1.00 93.25 297 ALA A C 1
ATOM 2177 O O . ALA A 1 297 ? -0.516 10.436 2.387 1.00 93.25 297 ALA A O 1
ATOM 2178 N N . ALA A 1 298 ? -1.440 12.286 3.260 1.00 91.38 298 ALA A N 1
ATOM 2179 C CA . ALA A 1 298 ? -2.802 12.024 2.803 1.00 91.38 298 ALA A CA 1
ATOM 2180 C C . ALA A 1 298 ? -3.029 12.479 1.348 1.00 91.38 298 ALA A C 1
ATOM 2182 O O . ALA A 1 298 ? -3.768 13.424 1.072 1.00 91.38 298 ALA A O 1
ATOM 2183 N N . PHE A 1 299 ? -2.372 11.815 0.402 1.00 93.25 299 PHE A N 1
ATOM 2184 C CA . PHE A 1 299 ? -2.507 12.093 -1.029 1.00 93.25 299 PHE A CA 1
ATOM 2185 C C . PHE A 1 299 ? -3.788 11.479 -1.624 1.00 93.25 299 PHE A C 1
ATOM 2187 O O . PHE A 1 299 ? -3.878 10.259 -1.776 1.00 93.25 299 PHE A O 1
ATOM 2194 N N . ALA A 1 300 ? -4.775 12.304 -1.999 1.00 82.69 300 ALA A N 1
ATOM 2195 C CA . ALA A 1 300 ? -6.101 11.805 -2.406 1.00 82.69 300 ALA A CA 1
ATOM 2196 C C . ALA A 1 300 ? -6.442 11.928 -3.902 1.00 82.69 300 ALA A C 1
ATOM 2198 O O . ALA A 1 300 ? -7.224 11.121 -4.396 1.00 82.69 300 ALA A O 1
ATOM 2199 N N . SER A 1 301 ? -5.903 12.914 -4.629 1.00 89.25 301 SER A N 1
ATOM 2200 C CA . SER A 1 301 ? -6.261 13.139 -6.042 1.00 89.25 301 SER A CA 1
ATOM 2201 C C . SER A 1 301 ? -5.038 13.284 -6.940 1.00 89.25 301 SER A C 1
ATOM 2203 O O . SER A 1 301 ? -4.719 12.360 -7.679 1.00 89.25 301 SER A O 1
ATOM 2205 N N . LEU A 1 302 ? -4.344 14.413 -6.855 1.00 93.88 302 LEU A N 1
ATOM 2206 C CA . LEU A 1 302 ? -3.118 14.719 -7.582 1.00 93.88 302 LEU A CA 1
ATOM 2207 C C . LEU A 1 302 ? -1.938 14.651 -6.616 1.00 93.88 302 LEU A C 1
ATOM 2209 O O . LEU A 1 302 ? -2.079 15.094 -5.481 1.00 93.88 302 LEU A O 1
ATOM 2213 N N . VAL A 1 303 ? -0.793 14.119 -7.043 1.00 96.88 303 VAL A N 1
ATOM 2214 C CA . VAL A 1 303 ? 0.382 13.972 -6.171 1.00 96.88 303 VAL A CA 1
ATOM 2215 C C . VAL A 1 303 ? 1.598 14.651 -6.776 1.00 96.88 303 VAL A C 1
ATOM 2217 O O . VAL A 1 303 ? 2.067 14.275 -7.854 1.00 96.88 303 VAL A O 1
ATOM 2220 N N . ARG A 1 304 ? 2.112 15.646 -6.051 1.00 97.69 304 ARG A N 1
ATOM 2221 C CA . ARG A 1 304 ? 3.328 16.392 -6.370 1.00 97.69 304 ARG A CA 1
ATOM 2222 C C . ARG A 1 304 ? 4.248 16.435 -5.154 1.00 97.69 304 ARG A C 1
ATOM 2224 O O . ARG A 1 304 ? 3.978 17.111 -4.166 1.00 97.69 304 ARG A O 1
ATOM 2231 N N . VAL A 1 305 ? 5.354 15.710 -5.216 1.00 98.19 305 VAL A N 1
ATOM 2232 C CA . VAL A 1 305 ? 6.401 15.740 -4.190 1.00 98.19 305 VAL A CA 1
ATOM 2233 C C . VAL A 1 305 ? 7.589 16.483 -4.772 1.00 98.19 305 VAL A C 1
ATOM 2235 O O . VAL A 1 305 ? 8.219 15.993 -5.702 1.00 98.19 305 VAL A O 1
ATOM 2238 N N . ASN A 1 306 ? 7.878 17.669 -4.241 1.00 98.38 306 ASN A N 1
ATOM 2239 C CA . ASN A 1 306 ? 8.974 18.519 -4.689 1.00 98.38 306 ASN A CA 1
ATOM 2240 C C . ASN A 1 306 ? 9.916 18.794 -3.512 1.00 98.38 306 ASN A C 1
ATOM 2242 O O . ASN A 1 306 ? 9.623 19.614 -2.640 1.00 98.38 306 ASN A O 1
ATOM 2246 N N . ILE A 1 307 ? 11.049 18.093 -3.485 1.00 98.31 307 ILE A N 1
ATOM 2247 C CA . ILE A 1 307 ? 12.056 18.173 -2.423 1.00 98.31 307 ILE A CA 1
ATOM 2248 C C . ILE A 1 307 ? 13.406 18.496 -3.056 1.00 98.31 307 ILE A C 1
ATOM 2250 O O . ILE A 1 307 ? 14.003 17.670 -3.750 1.00 98.31 307 ILE A O 1
ATOM 2254 N N . TYR A 1 308 ? 13.898 19.706 -2.808 1.00 96.88 308 TYR A N 1
ATOM 2255 C CA . TYR A 1 308 ? 15.090 20.208 -3.476 1.00 96.88 308 TYR A CA 1
ATOM 2256 C C . TYR A 1 308 ? 16.079 20.870 -2.537 1.00 96.88 308 TYR A C 1
ATOM 2258 O O . TYR A 1 308 ? 15.688 21.577 -1.606 1.00 96.88 308 TYR A O 1
ATOM 2266 N N . SER A 1 309 ? 17.359 20.748 -2.878 1.00 97.56 309 SER A N 1
ATOM 2267 C CA . SER A 1 309 ? 18.444 21.509 -2.257 1.00 97.56 309 SER A CA 1
ATOM 2268 C C . SER A 1 309 ? 18.541 21.287 -0.745 1.00 97.56 309 SER A C 1
ATOM 2270 O O . SER A 1 309 ? 18.766 22.232 0.007 1.00 97.56 309 SER A O 1
ATOM 2272 N N . ASN A 1 310 ? 18.386 20.041 -0.285 1.00 97.94 310 ASN A N 1
ATOM 2273 C CA . ASN A 1 310 ? 18.650 19.636 1.099 1.00 97.94 310 ASN A CA 1
ATOM 2274 C C . ASN A 1 310 ? 19.814 18.629 1.136 1.00 97.94 310 ASN A C 1
ATOM 2276 O O . ASN A 1 310 ? 19.584 17.424 1.235 1.00 97.94 310 ASN A O 1
ATOM 2280 N N . PRO A 1 311 ? 21.083 19.075 1.068 1.00 97.44 311 PRO A N 1
ATOM 2281 C CA . PRO A 1 311 ? 22.236 18.177 0.923 1.00 97.44 311 PRO A CA 1
ATOM 2282 C C . PRO A 1 311 ? 22.451 17.191 2.079 1.00 97.44 311 PRO A C 1
ATOM 2284 O O . PRO A 1 311 ? 23.242 16.267 1.946 1.00 97.44 311 PRO A O 1
ATOM 2287 N N . GLN A 1 312 ? 21.789 17.399 3.220 1.00 97.69 312 GLN A N 1
ATOM 2288 C CA . GLN A 1 312 ? 21.881 16.533 4.398 1.00 97.69 312 GLN A CA 1
ATOM 2289 C C . GLN A 1 312 ? 20.666 15.605 4.568 1.00 97.69 312 GLN A C 1
ATOM 2291 O O . GLN A 1 312 ? 20.643 14.820 5.515 1.00 97.69 312 GLN A O 1
ATOM 2296 N N . LEU A 1 313 ? 19.675 15.671 3.671 1.00 98.31 313 LEU A N 1
ATOM 2297 C CA . LEU A 1 313 ? 18.571 14.715 3.600 1.00 98.31 313 LEU A CA 1
ATOM 2298 C C . LEU A 1 313 ? 19.103 13.412 3.002 1.00 98.31 313 LEU A C 1
ATOM 2300 O O . LEU A 1 313 ? 19.443 13.388 1.823 1.00 98.31 313 LEU A O 1
ATOM 2304 N N . THR A 1 314 ? 19.156 12.351 3.801 1.00 97.44 314 THR A N 1
ATOM 2305 C CA . THR A 1 314 ? 19.757 11.059 3.439 1.00 97.44 314 THR A CA 1
ATOM 2306 C C . THR A 1 314 ? 18.755 10.031 2.931 1.00 97.44 314 THR A C 1
ATOM 2308 O O . THR A 1 314 ? 19.166 9.037 2.342 1.00 97.44 314 THR A O 1
ATOM 2311 N N . GLY A 1 315 ? 17.454 10.255 3.121 1.00 97.06 315 GLY A N 1
ATOM 2312 C CA . GLY A 1 315 ? 16.418 9.379 2.581 1.00 97.06 315 GLY A CA 1
ATOM 2313 C C . GLY A 1 315 ? 15.002 9.855 2.881 1.00 97.06 315 GLY A C 1
ATOM 2314 O O . GLY A 1 315 ? 14.788 10.788 3.657 1.00 97.06 315 GLY A O 1
ATOM 2315 N N . ILE A 1 316 ? 14.030 9.217 2.231 1.00 97.12 316 ILE A N 1
ATOM 2316 C CA . ILE A 1 316 ? 12.608 9.551 2.336 1.00 97.12 316 ILE A CA 1
ATOM 2317 C C . ILE A 1 316 ? 11.815 8.264 2.565 1.00 97.12 316 ILE A C 1
ATOM 2319 O O . ILE A 1 316 ? 11.962 7.306 1.809 1.00 97.12 316 ILE A O 1
ATOM 2323 N N . THR A 1 317 ? 10.942 8.259 3.570 1.00 96.88 317 THR A N 1
ATOM 2324 C CA . THR A 1 317 ? 9.974 7.179 3.800 1.00 96.88 317 THR A CA 1
ATOM 2325 C C . THR A 1 317 ? 8.640 7.548 3.155 1.00 96.88 317 THR A C 1
ATOM 2327 O O . THR A 1 317 ? 8.046 8.564 3.515 1.00 96.88 317 THR A O 1
ATOM 2330 N N . LEU A 1 318 ? 8.166 6.734 2.207 1.00 95.75 318 LEU A N 1
ATOM 2331 C CA . LEU A 1 318 ? 6.873 6.908 1.532 1.00 95.75 318 LEU A CA 1
ATOM 2332 C C . LEU A 1 318 ? 5.734 6.160 2.250 1.00 95.75 318 LEU A C 1
ATOM 2334 O O . LEU A 1 318 ? 6.003 5.237 3.024 1.00 95.75 318 LEU A O 1
ATOM 2338 N N . PRO A 1 319 ? 4.458 6.513 1.987 1.00 92.88 319 PRO A N 1
ATOM 2339 C CA . PRO A 1 319 ? 3.319 5.681 2.375 1.00 92.88 319 PRO A CA 1
ATOM 2340 C C . PRO A 1 319 ? 3.438 4.277 1.779 1.00 92.88 319 PRO A C 1
ATOM 2342 O O . PRO A 1 319 ? 4.084 4.098 0.753 1.00 92.88 319 PRO A O 1
ATOM 2345 N N . SER A 1 320 ? 2.777 3.276 2.362 1.00 88.69 320 SER A N 1
ATOM 2346 C CA . SER A 1 320 ? 2.775 1.920 1.784 1.00 88.69 320 SER A CA 1
ATOM 2347 C C . SER A 1 320 ? 2.120 1.870 0.398 1.00 88.69 320 SER A C 1
ATOM 2349 O O . SER A 1 320 ? 2.550 1.104 -0.460 1.00 88.69 320 SER A O 1
ATOM 2351 N N . VAL A 1 321 ? 1.104 2.708 0.173 1.00 88.06 321 VAL A N 1
ATOM 2352 C CA . VAL A 1 321 ? 0.451 2.940 -1.120 1.00 88.06 321 VAL A CA 1
ATOM 2353 C C . VAL A 1 321 ? 0.034 4.405 -1.200 1.00 88.06 321 VAL A C 1
ATOM 2355 O O . VAL A 1 321 ? -0.534 4.941 -0.249 1.00 88.06 321 VAL A O 1
ATOM 2358 N N . ILE A 1 322 ? 0.268 5.043 -2.347 1.00 90.62 322 ILE A N 1
ATOM 2359 C CA . ILE A 1 322 ? -0.273 6.369 -2.659 1.00 90.62 322 ILE A CA 1
ATOM 2360 C C . ILE A 1 322 ? -1.503 6.193 -3.558 1.00 90.62 322 ILE A C 1
ATOM 2362 O O . ILE A 1 322 ? -1.408 5.652 -4.657 1.00 90.62 322 ILE A O 1
ATOM 2366 N N . THR A 1 323 ? -2.672 6.629 -3.079 1.00 85.00 323 THR A N 1
ATOM 2367 C CA . THR A 1 323 ? -3.948 6.480 -3.805 1.00 85.00 323 THR A CA 1
ATOM 2368 C C . THR A 1 323 ? -4.162 7.540 -4.884 1.00 85.00 323 THR A C 1
ATOM 2370 O O . THR A 1 323 ? -4.790 7.256 -5.906 1.00 85.00 323 THR A O 1
ATOM 2373 N N . GLY A 1 324 ? -3.643 8.754 -4.676 1.00 91.81 324 GLY A N 1
ATOM 2374 C CA . GLY A 1 324 ? -3.675 9.814 -5.684 1.00 91.81 324 GLY A CA 1
ATOM 2375 C C . GLY A 1 324 ? -2.834 9.474 -6.920 1.00 91.81 324 GLY A C 1
ATOM 2376 O O . GLY A 1 324 ? -1.890 8.690 -6.851 1.00 91.81 324 GLY A O 1
ATOM 2377 N N . ALA A 1 325 ? -3.169 10.080 -8.057 1.00 95.00 325 ALA A N 1
ATOM 2378 C CA . ALA A 1 325 ? -2.398 9.959 -9.284 1.00 95.00 325 ALA A CA 1
ATOM 2379 C C . ALA A 1 325 ? -1.164 10.869 -9.224 1.00 95.00 325 ALA A C 1
ATOM 2381 O O . ALA A 1 325 ? -1.276 12.085 -9.044 1.00 95.00 325 ALA A O 1
ATOM 2382 N N . LEU A 1 326 ? 0.017 10.278 -9.390 1.00 96.62 326 LEU A N 1
ATOM 2383 C CA . LEU A 1 326 ? 1.274 11.002 -9.468 1.00 96.62 326 LEU A CA 1
ATOM 2384 C C . LEU A 1 326 ? 1.304 11.900 -10.698 1.00 96.62 326 LEU A C 1
ATOM 2386 O O . LEU A 1 326 ? 1.086 11.437 -11.815 1.00 96.62 326 LEU A O 1
ATOM 2390 N N . GLU A 1 327 ? 1.635 13.166 -10.469 1.00 97.06 327 GLU A N 1
ATOM 2391 C CA . GLU A 1 327 ? 2.016 14.120 -11.506 1.00 97.06 327 GLU A CA 1
ATOM 2392 C C . GLU A 1 327 ? 3.508 14.435 -11.434 1.00 97.06 327 GLU A C 1
ATOM 2394 O O . GLU A 1 327 ? 4.176 14.487 -12.460 1.00 97.06 327 GLU A O 1
ATOM 2399 N N . GLN A 1 328 ? 4.058 14.625 -10.231 1.00 97.44 328 GLN A N 1
ATOM 2400 C CA . GLN A 1 328 ? 5.467 14.982 -10.065 1.00 97.44 328 GLN A CA 1
ATOM 2401 C C . GLN A 1 328 ? 6.070 14.297 -8.844 1.00 97.44 328 GLN A C 1
ATOM 2403 O O . GLN A 1 328 ? 5.576 14.438 -7.728 1.00 97.44 328 GLN A O 1
ATOM 2408 N N . PHE A 1 329 ? 7.180 13.601 -9.044 1.00 97.88 329 PHE A N 1
ATOM 2409 C CA . PHE A 1 329 ? 8.075 13.184 -7.976 1.00 97.88 329 PHE A CA 1
ATOM 2410 C C . PHE A 1 329 ? 9.456 13.751 -8.270 1.00 97.88 329 PHE A C 1
ATOM 2412 O O . PHE A 1 329 ? 10.274 13.122 -8.938 1.00 97.88 329 PHE A O 1
ATOM 2419 N N . ASN A 1 330 ? 9.699 14.969 -7.808 1.00 97.88 330 ASN A N 1
ATOM 2420 C CA . ASN A 1 330 ? 10.954 15.653 -8.021 1.00 97.88 330 ASN A CA 1
ATOM 2421 C C . ASN A 1 330 ? 11.735 15.748 -6.716 1.00 97.88 330 ASN A C 1
ATOM 2423 O O . ASN A 1 330 ? 11.423 16.537 -5.825 1.00 97.88 330 ASN A O 1
ATOM 2427 N N . VAL A 1 331 ? 12.784 14.947 -6.625 1.00 97.50 331 VAL A N 1
ATOM 2428 C CA . VAL A 1 331 ? 13.674 14.895 -5.476 1.00 97.50 331 VAL A CA 1
ATOM 2429 C C . VAL A 1 331 ? 15.077 15.125 -5.999 1.00 97.50 331 VAL A C 1
ATOM 2431 O O . VAL A 1 331 ? 15.700 14.208 -6.514 1.00 97.50 331 VAL A O 1
ATOM 2434 N N . SER A 1 332 ? 15.573 16.361 -5.961 1.00 97.56 332 SER A N 1
ATOM 2435 C CA . SER A 1 332 ? 16.846 16.706 -6.610 1.00 97.56 332 SER A CA 1
ATOM 2436 C C . SER A 1 332 ? 17.757 17.585 -5.758 1.00 97.56 332 SER A C 1
ATOM 2438 O O . SER A 1 332 ? 17.287 18.421 -4.996 1.00 97.56 332 SER A O 1
ATOM 2440 N N . TYR A 1 333 ? 19.072 17.453 -5.928 1.00 97.62 333 TYR A N 1
ATOM 2441 C CA . TYR A 1 333 ? 20.087 18.195 -5.170 1.00 97.62 333 TYR A CA 1
ATOM 2442 C C . TYR A 1 333 ? 19.997 17.942 -3.655 1.00 97.62 333 TYR A C 1
ATOM 2444 O O . TYR A 1 333 ? 20.103 18.872 -2.852 1.00 97.62 333 TYR A O 1
ATOM 2452 N N . ASN A 1 334 ? 19.775 16.688 -3.258 1.00 97.62 334 ASN A N 1
ATOM 2453 C CA . ASN A 1 334 ? 19.784 16.276 -1.855 1.00 97.62 334 ASN A CA 1
ATOM 2454 C C . ASN A 1 334 ? 20.916 15.269 -1.591 1.00 97.62 334 ASN A C 1
ATOM 2456 O O . ASN A 1 334 ? 21.674 14.905 -2.487 1.00 97.62 334 ASN A O 1
ATOM 2460 N N . GLY A 1 335 ? 21.057 14.840 -0.340 1.00 96.56 335 GLY A N 1
ATOM 2461 C CA . GLY A 1 335 ? 22.068 13.868 0.084 1.00 96.56 335 GLY A CA 1
ATOM 2462 C C . GLY A 1 335 ? 21.568 12.427 0.130 1.00 96.56 335 GLY A C 1
ATOM 2463 O O . GLY A 1 335 ? 22.083 11.662 0.942 1.00 96.56 335 GLY A O 1
ATOM 2464 N N . ILE A 1 336 ? 20.536 12.067 -0.647 1.00 96.44 336 ILE A N 1
ATOM 2465 C CA . ILE A 1 336 ? 19.905 10.746 -0.535 1.00 96.44 336 ILE A CA 1
ATOM 2466 C C . ILE A 1 336 ? 20.894 9.679 -0.982 1.00 96.44 336 ILE A C 1
ATOM 2468 O O . ILE A 1 336 ? 21.343 9.700 -2.124 1.00 96.44 336 ILE A O 1
ATOM 2472 N N . VAL A 1 337 ? 21.215 8.766 -0.069 1.00 93.75 337 VAL A N 1
ATOM 2473 C CA . VAL A 1 337 ? 22.216 7.711 -0.251 1.00 93.75 337 VAL A CA 1
ATOM 2474 C C . VAL A 1 337 ? 21.572 6.334 -0.207 1.00 93.75 337 VAL A C 1
ATOM 2476 O O . VAL A 1 337 ? 20.581 6.123 0.491 1.00 93.75 337 VAL A O 1
ATOM 2479 N N . GLY A 1 338 ? 22.194 5.377 -0.890 1.00 94.50 338 GLY A N 1
ATOM 2480 C CA . GLY A 1 338 ? 21.728 3.996 -0.894 1.00 94.50 338 GLY A CA 1
ATOM 2481 C C . GLY A 1 338 ? 20.475 3.815 -1.747 1.00 94.50 338 GLY A C 1
ATOM 2482 O O . GLY A 1 338 ? 20.260 4.534 -2.724 1.00 94.50 338 GLY A O 1
ATOM 2483 N N . ASP A 1 339 ? 19.661 2.831 -1.385 1.00 94.69 339 ASP A N 1
ATOM 2484 C CA . ASP A 1 339 ? 18.503 2.437 -2.176 1.00 94.69 339 ASP A CA 1
ATOM 2485 C C . ASP A 1 339 ? 17.285 3.332 -1.905 1.00 94.69 339 ASP A C 1
ATOM 2487 O O . ASP A 1 339 ? 16.905 3.571 -0.757 1.00 94.69 339 ASP A O 1
ATOM 2491 N N . LEU A 1 340 ? 16.618 3.771 -2.975 1.00 95.50 340 LEU A N 1
ATOM 2492 C CA . LEU A 1 340 ? 15.378 4.538 -2.914 1.00 95.50 340 LEU A CA 1
ATOM 2493 C C . LEU A 1 340 ? 14.177 3.662 -3.287 1.00 95.50 340 LEU A C 1
ATOM 2495 O O . LEU A 1 340 ? 14.099 3.117 -4.388 1.00 95.50 340 LEU A O 1
ATOM 2499 N N . TYR A 1 341 ? 13.197 3.575 -2.388 1.00 95.25 341 TYR A N 1
ATOM 2500 C CA . TYR A 1 341 ? 11.994 2.764 -2.571 1.00 95.25 341 TYR A CA 1
ATOM 2501 C C . TYR A 1 341 ? 10.808 3.629 -3.009 1.00 95.25 341 TYR A C 1
ATOM 2503 O O . TYR A 1 341 ? 10.157 4.276 -2.195 1.00 95.25 341 TYR A O 1
ATOM 2511 N N . LEU A 1 342 ? 10.502 3.603 -4.304 1.00 95.12 342 LEU A N 1
ATOM 2512 C CA . LEU A 1 342 ? 9.348 4.253 -4.938 1.00 95.12 342 LEU A CA 1
ATOM 2513 C C . LEU A 1 342 ? 8.183 3.277 -5.183 1.00 95.12 342 LEU A C 1
ATOM 2515 O O . LEU A 1 342 ? 7.315 3.521 -6.020 1.00 95.12 342 LEU A O 1
ATOM 2519 N N . THR A 1 343 ? 8.134 2.165 -4.447 1.00 94.06 343 THR A N 1
ATOM 2520 C CA . THR A 1 343 ? 7.120 1.102 -4.587 1.00 94.06 343 THR A CA 1
ATOM 2521 C C . THR A 1 343 ? 5.692 1.556 -4.275 1.00 94.06 343 THR A C 1
ATOM 2523 O O . THR A 1 343 ? 4.739 0.908 -4.696 1.00 94.06 343 THR A O 1
ATOM 2526 N N . ALA A 1 344 ? 5.536 2.686 -3.587 1.00 93.94 344 ALA A N 1
ATOM 2527 C CA . ALA A 1 344 ? 4.249 3.311 -3.299 1.00 93.94 344 ALA A CA 1
ATOM 2528 C C . ALA A 1 344 ? 3.611 4.009 -4.515 1.00 93.94 344 ALA A C 1
ATOM 2530 O O . ALA A 1 344 ? 2.406 4.277 -4.508 1.00 93.94 344 ALA A O 1
ATOM 2531 N N . LEU A 1 345 ? 4.411 4.338 -5.538 1.00 93.25 345 LEU A N 1
ATOM 2532 C CA . LEU A 1 345 ? 3.983 5.061 -6.736 1.00 93.25 345 LEU A CA 1
ATOM 2533 C C . LEU A 1 345 ? 3.329 4.089 -7.726 1.00 93.25 345 LEU A C 1
ATOM 2535 O O . LEU A 1 345 ? 3.973 3.568 -8.634 1.00 93.25 345 LEU A O 1
ATOM 2539 N N . VAL A 1 346 ? 2.038 3.825 -7.517 1.00 92.31 346 VAL A N 1
ATOM 2540 C CA . VAL A 1 346 ? 1.263 2.821 -8.273 1.00 92.31 346 VAL A CA 1
ATOM 2541 C C . VAL A 1 346 ? 0.256 3.419 -9.261 1.00 92.31 346 VAL A C 1
ATOM 2543 O O . VAL A 1 346 ? -0.345 2.689 -10.053 1.00 92.31 346 VAL A O 1
ATOM 2546 N N . ASN A 1 347 ? 0.035 4.732 -9.221 1.00 93.56 347 ASN A N 1
ATOM 2547 C CA . ASN A 1 347 ? -0.960 5.427 -10.034 1.00 93.56 347 ASN A CA 1
ATOM 2548 C C . ASN A 1 347 ? -0.350 6.695 -10.640 1.00 93.56 347 ASN A C 1
ATOM 2550 O O . ASN A 1 347 ? 0.147 7.541 -9.902 1.00 93.56 347 ASN A O 1
ATOM 2554 N N . PHE A 1 348 ? -0.392 6.830 -11.964 1.00 94.06 348 PHE A N 1
ATOM 2555 C CA . PHE A 1 348 ? 0.197 7.942 -12.715 1.00 94.06 348 PHE A CA 1
ATOM 2556 C C . PHE A 1 348 ? -0.862 8.690 -13.527 1.00 94.06 348 PHE A C 1
ATOM 2558 O O . PHE A 1 348 ? -1.750 8.083 -14.125 1.00 94.06 348 PHE A O 1
ATOM 2565 N N . ASN A 1 349 ? -0.753 10.015 -13.603 1.00 93.06 349 ASN A N 1
ATOM 2566 C CA . ASN A 1 349 ? -1.523 10.802 -14.564 1.00 93.06 349 ASN A CA 1
ATOM 2567 C C . ASN A 1 349 ? -0.748 10.983 -15.886 1.00 93.06 349 ASN A C 1
ATOM 2569 O O . ASN A 1 349 ? 0.427 10.651 -15.978 1.00 93.06 349 ASN A O 1
ATOM 2573 N N . SER A 1 350 ? -1.376 11.556 -16.915 1.00 90.06 350 SER A N 1
ATOM 2574 C CA . SER A 1 350 ? -0.752 11.749 -18.238 1.00 90.06 350 SER A CA 1
ATOM 2575 C C . SER A 1 350 ? 0.435 12.722 -18.275 1.00 90.06 350 SER A C 1
ATOM 2577 O O . SER A 1 350 ? 1.050 12.873 -19.324 1.00 90.06 350 SER A O 1
ATOM 2579 N N . SER A 1 351 ? 0.739 13.403 -17.174 1.00 93.56 351 SER A N 1
ATOM 2580 C CA . SER A 1 351 ? 1.857 14.341 -17.039 1.00 93.56 351 SER A CA 1
ATOM 2581 C C . SER A 1 351 ? 2.922 13.825 -16.066 1.00 93.56 351 SER A C 1
ATOM 2583 O O . SER A 1 351 ? 3.859 14.557 -15.760 1.00 93.56 351 SER A O 1
ATOM 2585 N N . ALA A 1 352 ? 2.791 12.582 -15.586 1.00 96.50 352 ALA A N 1
ATOM 2586 C CA . ALA A 1 352 ? 3.615 12.028 -14.524 1.00 96.50 352 ALA A CA 1
ATOM 2587 C C . ALA A 1 352 ? 5.113 12.071 -14.849 1.00 96.50 352 ALA A C 1
ATOM 2589 O O . ALA A 1 352 ? 5.565 11.452 -15.817 1.00 96.50 352 ALA A O 1
ATOM 2590 N N . SER A 1 353 ? 5.884 12.750 -14.001 1.00 97.19 353 SER A N 1
ATOM 2591 C CA . SER A 1 353 ? 7.339 12.856 -14.110 1.00 97.19 353 SER A CA 1
ATOM 2592 C C . SER A 1 353 ? 8.042 12.439 -12.822 1.00 97.19 353 SER A C 1
ATOM 2594 O O . SER A 1 353 ? 7.642 12.867 -11.737 1.00 97.19 353 SER A O 1
ATOM 2596 N N . ILE A 1 354 ? 9.131 11.682 -12.937 1.00 97.88 354 ILE A N 1
ATOM 2597 C CA . ILE A 1 354 ? 10.024 11.336 -11.825 1.00 97.88 354 ILE A CA 1
ATOM 2598 C C . ILE A 1 354 ? 11.404 11.935 -12.105 1.00 97.88 354 ILE A C 1
ATOM 2600 O O . ILE A 1 354 ? 12.028 11.562 -13.091 1.00 97.88 354 ILE A O 1
ATOM 2604 N N . SER A 1 355 ? 11.890 12.824 -11.236 1.00 98.06 355 SER A N 1
ATOM 2605 C CA . SER A 1 355 ? 13.197 13.483 -11.370 1.00 98.06 355 SER A CA 1
ATOM 2606 C C . SER A 1 355 ? 14.038 13.302 -10.106 1.00 98.06 355 SER A C 1
ATOM 2608 O O . SER A 1 355 ? 13.686 13.833 -9.053 1.00 98.06 355 SER A O 1
ATOM 2610 N N . LEU A 1 356 ? 15.169 12.597 -10.198 1.00 97.69 356 LEU A N 1
ATOM 2611 C CA . LEU A 1 356 ? 16.007 12.209 -9.048 1.00 97.69 356 LEU A CA 1
ATOM 2612 C C . LEU A 1 356 ? 17.394 12.876 -9.022 1.00 97.69 356 LEU A C 1
ATOM 2614 O O . LEU A 1 356 ? 18.320 12.397 -8.375 1.00 97.69 356 LEU A O 1
ATOM 2618 N N . ASN A 1 357 ? 17.561 13.991 -9.725 1.00 97.62 357 ASN A N 1
ATOM 2619 C CA . ASN A 1 357 ? 18.869 14.539 -10.090 1.00 97.62 357 ASN A CA 1
ATOM 2620 C C . ASN A 1 357 ? 19.772 14.907 -8.900 1.00 97.62 357 ASN A C 1
ATOM 2622 O O . ASN A 1 357 ? 19.323 15.567 -7.972 1.00 97.62 357 ASN A O 1
ATOM 2626 N N . ASN A 1 358 ? 21.074 14.628 -8.981 1.00 97.31 358 ASN A N 1
ATOM 2627 C CA . ASN A 1 358 ? 22.075 14.987 -7.965 1.00 97.31 358 ASN A CA 1
ATOM 2628 C C . ASN A 1 358 ? 21.726 14.454 -6.564 1.00 97.31 358 ASN A C 1
ATOM 2630 O O . ASN A 1 358 ? 21.688 15.215 -5.598 1.00 97.31 358 ASN A O 1
ATOM 2634 N N . ASN A 1 359 ? 21.462 13.152 -6.470 1.00 95.62 359 ASN A N 1
ATOM 2635 C CA . ASN A 1 359 ? 21.371 12.411 -5.213 1.00 95.62 359 ASN A CA 1
ATOM 2636 C C . ASN A 1 359 ? 22.228 11.149 -5.335 1.00 95.62 359 ASN A C 1
ATOM 2638 O O . ASN A 1 359 ? 22.018 10.447 -6.309 1.00 95.62 359 ASN A O 1
ATOM 2642 N N . PRO A 1 360 ? 23.134 10.817 -4.406 1.00 93.88 360 PRO A N 1
ATOM 2643 C CA . PRO A 1 360 ? 23.989 9.619 -4.473 1.00 93.88 360 PRO A CA 1
ATOM 2644 C C . PRO A 1 360 ? 23.250 8.276 -4.215 1.00 93.88 360 PRO A C 1
ATOM 2646 O O . PRO A 1 360 ? 23.634 7.493 -3.344 1.00 93.88 360 PRO A O 1
ATOM 2649 N N . ILE A 1 361 ? 22.201 8.001 -4.988 1.00 95.81 361 ILE A N 1
ATOM 2650 C CA . ILE A 1 361 ? 21.339 6.813 -4.941 1.00 95.81 361 ILE A CA 1
ATOM 2651 C C . ILE A 1 361 ? 22.020 5.627 -5.637 1.00 95.81 361 ILE A C 1
ATOM 2653 O O . ILE A 1 361 ? 22.424 5.730 -6.789 1.00 95.81 361 ILE A O 1
ATOM 2657 N N . THR A 1 362 ? 22.074 4.467 -4.984 1.00 93.81 362 THR A N 1
ATOM 2658 C CA . THR A 1 362 ? 22.631 3.238 -5.581 1.00 93.81 362 THR A CA 1
ATOM 2659 C C . THR A 1 362 ? 21.624 2.519 -6.464 1.00 93.81 362 THR A C 1
ATOM 2661 O O . THR A 1 362 ? 21.965 2.080 -7.556 1.00 93.81 362 THR A O 1
ATOM 2664 N N . PHE A 1 363 ? 20.367 2.426 -6.032 1.00 94.94 363 PHE A N 1
ATOM 2665 C CA . PHE A 1 363 ? 19.322 1.739 -6.784 1.00 94.94 363 PHE A CA 1
ATOM 2666 C C . PHE A 1 363 ? 17.947 2.361 -6.536 1.00 94.94 363 PHE A C 1
ATOM 2668 O O . PHE A 1 363 ? 17.684 2.908 -5.466 1.00 94.94 363 PHE A O 1
ATOM 2675 N N . VAL A 1 364 ? 17.045 2.257 -7.516 1.00 95.81 364 VAL A N 1
ATOM 2676 C CA . VAL A 1 364 ? 15.657 2.725 -7.393 1.00 95.81 364 VAL A CA 1
ATOM 2677 C C . VAL A 1 364 ? 14.704 1.549 -7.566 1.00 95.81 364 VAL A C 1
ATOM 2679 O O . VAL A 1 364 ? 14.613 0.960 -8.643 1.00 95.81 364 VAL A O 1
ATOM 2682 N N . TYR A 1 365 ? 13.961 1.226 -6.510 1.00 94.44 365 TYR A N 1
ATOM 2683 C CA . TYR A 1 365 ? 12.900 0.226 -6.552 1.00 94.44 365 TYR A CA 1
ATOM 2684 C C . TYR A 1 365 ? 11.578 0.881 -6.918 1.00 94.44 365 TYR A C 1
ATOM 2686 O O . TYR A 1 365 ? 11.156 1.845 -6.288 1.00 94.44 365 TYR A O 1
ATOM 2694 N N . PHE A 1 366 ? 10.881 0.309 -7.887 1.00 92.69 366 PHE A N 1
ATOM 2695 C CA . PHE A 1 366 ? 9.551 0.744 -8.295 1.00 92.69 366 PHE A CA 1
ATOM 2696 C C . PHE A 1 366 ? 8.509 -0.330 -7.988 1.00 92.69 366 PHE A C 1
ATOM 2698 O O . PHE A 1 366 ? 8.842 -1.488 -7.725 1.00 92.69 366 PHE A O 1
ATOM 2705 N N . ALA A 1 367 ? 7.234 0.054 -8.030 1.00 90.56 367 ALA A N 1
ATOM 2706 C CA . ALA A 1 367 ? 6.131 -0.890 -7.920 1.00 90.56 367 ALA A CA 1
ATOM 2707 C C . ALA A 1 367 ? 6.183 -1.910 -9.064 1.00 90.56 367 ALA A C 1
ATOM 2709 O O . ALA A 1 367 ? 6.520 -1.561 -10.187 1.00 90.56 367 ALA A O 1
ATOM 2710 N N . ASN A 1 368 ? 5.804 -3.161 -8.807 1.00 85.19 368 ASN A N 1
ATOM 2711 C CA . ASN A 1 368 ? 5.780 -4.205 -9.839 1.00 85.19 368 ASN A CA 1
ATOM 2712 C C . ASN A 1 368 ? 4.588 -4.083 -10.810 1.00 85.19 368 ASN A C 1
ATOM 2714 O O . ASN A 1 368 ? 4.618 -4.658 -11.895 1.00 85.19 368 ASN A O 1
ATOM 2718 N N . THR A 1 369 ? 3.544 -3.350 -10.417 1.00 84.00 369 THR A N 1
ATOM 2719 C CA . THR A 1 369 ? 2.321 -3.120 -11.188 1.00 84.00 369 THR A CA 1
ATOM 2720 C C . THR A 1 369 ? 1.885 -1.681 -10.995 1.00 84.00 369 THR A C 1
ATOM 2722 O O . THR A 1 369 ? 1.819 -1.199 -9.864 1.00 84.00 369 THR A O 1
ATOM 2725 N N . VAL A 1 370 ? 1.563 -1.005 -12.096 1.00 88.62 370 VAL A N 1
ATOM 2726 C CA . VAL A 1 370 ? 1.167 0.404 -12.078 1.00 88.62 370 VAL A CA 1
ATOM 2727 C C . VAL A 1 370 ? -0.047 0.660 -12.964 1.00 88.62 370 VAL A C 1
ATOM 2729 O O . VAL A 1 370 ? -0.319 -0.063 -13.927 1.00 88.62 370 VAL A O 1
ATOM 2732 N N . SER A 1 371 ? -0.789 1.708 -12.633 1.00 90.88 371 SER A N 1
ATOM 2733 C CA . SER A 1 371 ? -1.922 2.229 -13.393 1.00 90.88 371 SER A CA 1
ATOM 2734 C C . SER A 1 371 ? -1.597 3.620 -13.940 1.00 90.88 371 SER A C 1
ATOM 2736 O O . SER A 1 371 ? -0.750 4.324 -13.394 1.00 90.88 371 SER A O 1
ATOM 2738 N N . GLY A 1 372 ? -2.245 4.005 -15.041 1.00 90.62 372 GLY A N 1
ATOM 2739 C CA . GLY A 1 372 ? -1.936 5.256 -15.736 1.00 90.62 372 GLY A CA 1
ATOM 2740 C C . GLY A 1 372 ? -0.795 5.153 -16.750 1.00 90.62 372 GLY A C 1
ATOM 2741 O O . GLY A 1 372 ? -0.434 4.053 -17.169 1.00 90.62 372 GLY A O 1
ATOM 2742 N N . LEU A 1 373 ? -0.281 6.306 -17.181 1.00 90.69 373 LEU A N 1
ATOM 2743 C CA . LEU A 1 373 ? 0.797 6.457 -18.168 1.00 90.69 373 LEU A CA 1
ATOM 2744 C C . LEU A 1 373 ? 1.901 7.318 -17.551 1.00 90.69 373 LEU A C 1
ATOM 2746 O O . LEU A 1 373 ? 1.574 8.336 -16.957 1.00 90.69 373 LEU A O 1
ATOM 2750 N N . ILE A 1 374 ? 3.179 6.969 -17.715 1.00 92.56 374 ILE A N 1
ATOM 2751 C CA . ILE A 1 374 ? 4.276 7.863 -17.310 1.00 92.56 374 ILE A CA 1
ATOM 2752 C C . ILE A 1 374 ? 4.735 8.735 -18.478 1.00 92.56 374 ILE A C 1
ATOM 2754 O O . ILE A 1 374 ? 4.808 8.263 -19.618 1.00 92.56 374 ILE A O 1
ATOM 2758 N N . ASN A 1 375 ? 5.056 9.997 -18.192 1.00 95.38 375 ASN A N 1
ATOM 2759 C CA . ASN A 1 375 ? 5.570 10.937 -19.178 1.00 95.38 375 ASN A CA 1
ATOM 2760 C C . ASN A 1 375 ? 7.094 11.048 -19.150 1.00 95.38 375 ASN A C 1
ATOM 2762 O O . ASN A 1 375 ? 7.713 11.070 -20.206 1.00 95.38 375 ASN A O 1
ATOM 2766 N N . SER A 1 376 ? 7.727 11.128 -17.981 1.00 96.44 376 SER A N 1
ATOM 2767 C CA . SER A 1 376 ? 9.188 11.205 -17.954 1.00 96.44 376 SER A CA 1
ATOM 2768 C C . SER A 1 376 ? 9.834 10.586 -16.727 1.00 96.44 376 SER A C 1
ATOM 2770 O O . SER A 1 376 ? 9.293 10.622 -15.621 1.00 96.44 376 SER A O 1
ATOM 2772 N N . ILE A 1 377 ? 11.028 10.039 -16.937 1.00 97.12 377 ILE A N 1
ATOM 2773 C CA . ILE A 1 377 ? 11.943 9.633 -15.874 1.00 97.12 377 ILE A CA 1
ATOM 2774 C C . ILE A 1 377 ? 13.297 10.281 -16.133 1.00 97.12 377 ILE A C 1
ATOM 2776 O O . ILE A 1 377 ? 13.855 10.165 -17.220 1.00 97.12 377 ILE A O 1
ATOM 2780 N N . ASP A 1 378 ? 13.830 10.944 -15.120 1.00 97.94 378 ASP A N 1
ATOM 2781 C CA . ASP A 1 378 ? 15.054 11.718 -15.207 1.00 97.94 378 ASP A CA 1
ATOM 2782 C C . ASP A 1 378 ? 15.962 11.411 -14.012 1.00 97.94 378 ASP A C 1
ATOM 2784 O O . ASP A 1 378 ? 15.619 11.672 -12.856 1.00 97.94 378 ASP A O 1
ATOM 2788 N N . MET A 1 379 ? 17.116 10.808 -14.285 1.00 97.69 379 MET A N 1
ATOM 2789 C CA . MET A 1 379 ? 18.106 10.427 -13.282 1.00 97.69 379 MET A CA 1
ATOM 2790 C C . MET A 1 379 ? 19.480 10.927 -13.723 1.00 97.69 379 MET A C 1
ATOM 2792 O O . MET A 1 379 ? 20.255 10.209 -14.362 1.00 97.69 379 MET A O 1
ATOM 2796 N N . ARG A 1 380 ? 19.797 12.182 -13.388 1.00 97.50 380 ARG A N 1
ATOM 2797 C CA . ARG A 1 380 ? 21.116 12.776 -13.652 1.00 97.50 380 ARG A CA 1
ATOM 2798 C C . ARG A 1 380 ? 21.996 12.790 -12.417 1.00 97.50 380 ARG A C 1
ATOM 2800 O O . ARG A 1 380 ? 21.538 13.193 -11.351 1.00 97.50 380 ARG A O 1
ATOM 2807 N N . SER A 1 381 ? 23.267 12.431 -12.559 1.00 96.94 381 SER A N 1
ATOM 2808 C CA . SER A 1 381 ? 24.259 12.502 -11.477 1.00 96.94 381 SER A CA 1
ATOM 2809 C C . SER A 1 381 ? 23.775 11.798 -10.203 1.00 96.94 381 SER A C 1
ATOM 2811 O O . SER A 1 381 ? 23.915 12.333 -9.103 1.00 96.94 381 SER A O 1
ATOM 2813 N N . CYS A 1 382 ? 23.115 10.646 -10.362 1.00 94.25 382 CYS A N 1
ATOM 2814 C CA . CYS A 1 382 ? 22.496 9.918 -9.259 1.00 94.25 382 CYS A CA 1
ATOM 2815 C C . CYS A 1 382 ? 23.415 8.847 -8.660 1.00 94.25 382 CYS A C 1
ATOM 2817 O O . CYS A 1 382 ? 23.140 8.351 -7.584 1.00 94.25 382 CYS A O 1
ATOM 2819 N N . ASN A 1 383 ? 24.501 8.475 -9.343 1.00 92.19 383 ASN A N 1
ATOM 2820 C CA . ASN A 1 383 ? 25.326 7.324 -8.970 1.00 92.19 383 ASN A CA 1
ATOM 2821 C C . ASN A 1 383 ? 24.565 5.980 -8.994 1.00 92.19 383 ASN A C 1
ATOM 2823 O O . ASN A 1 383 ? 24.931 5.074 -8.248 1.00 92.19 383 ASN A O 1
ATOM 2827 N N . ILE A 1 384 ? 23.553 5.841 -9.871 1.00 95.44 384 ILE A N 1
ATOM 2828 C CA . ILE A 1 384 ? 22.867 4.553 -10.069 1.00 95.44 384 ILE A CA 1
ATOM 2829 C C . ILE A 1 384 ? 23.920 3.489 -10.372 1.00 95.44 384 ILE A C 1
ATOM 2831 O O . ILE A 1 384 ? 24.688 3.627 -11.329 1.00 95.44 384 ILE A O 1
ATOM 2835 N N . ASP A 1 385 ? 23.954 2.464 -9.531 1.00 92.00 385 ASP A N 1
ATOM 2836 C CA . ASP A 1 385 ? 24.944 1.405 -9.560 1.00 92.00 385 ASP A CA 1
ATOM 2837 C C . ASP A 1 385 ? 24.387 0.201 -10.308 1.00 92.00 385 ASP A C 1
ATOM 2839 O O . ASP A 1 385 ? 23.268 -0.255 -10.064 1.00 92.00 385 ASP A O 1
ATOM 2843 N N . TYR A 1 386 ? 25.192 -0.307 -11.233 1.00 93.25 386 TYR A N 1
ATOM 2844 C CA . TYR A 1 386 ? 24.941 -1.476 -12.057 1.00 93.25 386 TYR A CA 1
ATOM 2845 C C . TYR A 1 386 ? 23.708 -1.402 -12.973 1.00 93.25 386 TYR A C 1
ATOM 2847 O O . TYR A 1 386 ? 23.882 -1.457 -14.185 1.00 93.25 386 TYR A O 1
ATOM 2855 N N . LEU A 1 387 ? 22.481 -1.274 -12.464 1.00 93.62 387 LEU A N 1
ATOM 2856 C CA . LEU A 1 387 ? 21.246 -1.476 -13.228 1.00 93.62 387 LEU A CA 1
ATOM 2857 C C . LEU A 1 387 ? 20.206 -0.366 -13.013 1.00 93.62 387 LEU A C 1
ATOM 2859 O O . LEU A 1 387 ? 19.781 -0.100 -11.893 1.00 93.62 387 LEU A O 1
ATOM 2863 N N . ALA A 1 388 ? 19.674 0.166 -14.115 1.00 93.69 388 ALA A N 1
ATOM 2864 C CA . ALA A 1 388 ? 18.401 0.884 -14.152 1.00 93.69 388 ALA A CA 1
ATOM 2865 C C . ALA A 1 388 ? 17.289 -0.051 -14.666 1.00 93.69 388 ALA A C 1
ATOM 2867 O O . ALA A 1 388 ? 17.289 -0.458 -15.830 1.00 93.69 388 ALA A O 1
ATOM 2868 N N . SER A 1 389 ? 16.338 -0.413 -13.798 1.00 91.25 389 SER A N 1
ATOM 2869 C CA . SER A 1 389 ? 15.249 -1.343 -14.133 1.00 91.25 389 SER A CA 1
ATOM 2870 C C . SER A 1 389 ? 13.914 -0.625 -14.342 1.00 91.25 389 SER A C 1
ATOM 2872 O O . SER A 1 389 ? 13.315 -0.084 -13.412 1.00 91.25 389 SER A O 1
ATOM 2874 N N . PHE A 1 390 ? 13.404 -0.708 -15.569 1.00 90.50 390 PHE A N 1
ATOM 2875 C CA . PHE A 1 390 ? 12.084 -0.244 -16.004 1.00 90.50 390 PHE A CA 1
ATOM 2876 C C . PHE A 1 390 ? 11.161 -1.420 -16.365 1.00 90.50 390 PHE A C 1
ATOM 2878 O O . PHE A 1 390 ? 10.237 -1.294 -17.164 1.00 90.50 390 PHE A O 1
ATOM 2885 N N . THR A 1 391 ? 11.398 -2.595 -15.778 1.00 87.69 391 THR A N 1
ATOM 2886 C CA . THR A 1 391 ? 10.647 -3.838 -16.057 1.00 87.69 391 THR A CA 1
ATOM 2887 C C . THR A 1 391 ? 9.170 -3.786 -15.653 1.00 87.69 391 THR A C 1
ATOM 2889 O O . THR A 1 391 ? 8.334 -4.488 -16.222 1.00 87.69 391 THR A O 1
ATOM 2892 N N . TRP A 1 392 ? 8.827 -2.923 -14.702 1.00 85.94 392 TRP A N 1
ATOM 2893 C CA . TRP A 1 392 ? 7.457 -2.626 -14.282 1.00 85.94 392 TRP A CA 1
ATOM 2894 C C . TRP A 1 392 ? 6.712 -1.706 -15.256 1.00 85.94 392 TRP A C 1
ATOM 2896 O O . TRP A 1 392 ? 5.482 -1.621 -15.238 1.00 85.94 392 TRP A O 1
ATOM 2906 N N . LEU A 1 393 ? 7.453 -0.985 -16.097 1.00 82.81 393 LEU A N 1
ATOM 2907 C CA . LEU A 1 393 ? 6.940 0.170 -16.800 1.00 82.81 393 LEU A CA 1
ATOM 2908 C C . LEU A 1 393 ? 6.384 -0.211 -18.169 1.00 82.81 393 LEU A C 1
ATOM 2910 O O . LEU A 1 393 ? 7.084 -0.239 -19.176 1.00 82.81 393 LEU A O 1
ATOM 2914 N N . GLN A 1 394 ? 5.090 -0.520 -18.190 1.00 83.94 394 GLN A N 1
ATOM 2915 C CA . GLN A 1 394 ? 4.391 -1.017 -19.379 1.00 83.94 394 GLN A CA 1
ATOM 2916 C C . GLN A 1 394 ? 3.587 0.068 -20.102 1.00 83.94 394 GLN A C 1
ATOM 2918 O O . GLN A 1 394 ? 3.075 -0.179 -21.186 1.00 83.94 394 GLN A O 1
ATOM 2923 N N . LYS A 1 395 ? 3.420 1.261 -19.521 1.00 87.06 395 LYS A N 1
ATOM 2924 C CA . LYS A 1 395 ? 2.481 2.271 -20.025 1.00 87.06 395 LYS A CA 1
ATOM 2925 C C . LYS A 1 395 ? 3.122 3.654 -20.098 1.00 87.06 395 LYS A C 1
ATOM 2927 O O . LYS A 1 395 ? 3.490 4.227 -19.074 1.00 87.06 395 LYS A O 1
ATOM 2932 N N . TRP A 1 396 ? 3.191 4.197 -21.308 1.00 88.31 396 TRP A N 1
ATOM 2933 C CA . TRP A 1 396 ? 3.865 5.448 -21.643 1.00 88.31 396 TRP A CA 1
ATOM 2934 C C . TRP A 1 396 ? 2.898 6.455 -22.260 1.00 88.31 396 TRP A C 1
ATOM 2936 O O . TRP A 1 396 ? 1.963 6.081 -22.973 1.00 88.31 396 TRP A O 1
ATOM 2946 N N . THR A 1 397 ? 3.133 7.742 -22.027 1.00 90.69 397 THR A N 1
ATOM 2947 C CA . THR A 1 397 ? 2.497 8.792 -22.833 1.00 90.69 397 THR A CA 1
ATOM 2948 C C . THR A 1 397 ? 3.081 8.800 -24.247 1.00 90.69 397 THR A C 1
ATOM 2950 O O . THR A 1 397 ? 4.116 8.194 -24.510 1.00 90.69 397 THR A O 1
ATOM 2953 N N . ALA A 1 398 ? 2.432 9.500 -25.181 1.00 86.75 398 ALA A N 1
ATOM 2954 C CA . ALA A 1 398 ? 2.915 9.587 -26.563 1.00 86.75 398 ALA A CA 1
ATOM 2955 C C . ALA A 1 398 ? 4.293 10.267 -26.688 1.00 86.75 398 ALA A C 1
ATOM 2957 O O . ALA A 1 398 ? 5.030 9.971 -27.618 1.00 86.75 398 ALA A O 1
ATOM 2958 N N . ASN A 1 399 ? 4.639 11.152 -25.748 1.00 87.56 399 ASN A N 1
ATOM 2959 C CA . ASN A 1 399 ? 5.881 11.931 -25.757 1.00 87.56 399 ASN A CA 1
ATOM 2960 C C . ASN A 1 399 ? 6.852 11.472 -24.666 1.00 87.56 399 ASN A C 1
ATOM 2962 O O . ASN A 1 399 ? 7.647 12.278 -24.177 1.00 87.56 399 ASN A O 1
ATOM 2966 N N . ALA A 1 400 ? 6.746 10.215 -24.229 1.00 93.00 400 ALA A N 1
ATOM 2967 C CA . ALA A 1 400 ? 7.456 9.797 -23.040 1.00 93.00 400 ALA A CA 1
ATOM 2968 C C . ALA A 1 400 ? 8.979 9.835 -23.219 1.00 93.00 400 ALA A C 1
ATOM 2970 O O . ALA A 1 400 ? 9.490 9.510 -24.296 1.00 93.00 400 ALA A O 1
ATOM 2971 N N . SER A 1 401 ? 9.706 10.197 -22.162 1.00 95.19 401 SER A N 1
ATOM 2972 C CA . SER A 1 401 ? 11.166 10.282 -22.187 1.00 95.19 401 SER A CA 1
ATOM 2973 C C . SER A 1 401 ? 11.840 9.644 -20.977 1.00 95.19 401 SER A C 1
ATOM 2975 O O . SER A 1 401 ? 11.348 9.705 -19.850 1.00 95.19 401 SER A O 1
ATOM 2977 N N . ILE A 1 402 ? 13.006 9.048 -21.209 1.00 96.56 402 ILE A N 1
ATOM 2978 C CA . ILE A 1 402 ? 13.921 8.619 -20.153 1.00 96.56 402 ILE A CA 1
ATOM 2979 C C . ILE A 1 402 ? 15.254 9.314 -20.362 1.00 96.56 402 ILE A C 1
ATOM 2981 O O . ILE A 1 402 ? 15.806 9.282 -21.460 1.00 96.56 402 ILE A O 1
ATOM 2985 N N . ILE A 1 403 ? 15.779 9.910 -19.297 1.00 98.06 403 ILE A N 1
ATOM 2986 C CA . ILE A 1 403 ? 17.076 10.574 -19.299 1.00 98.06 403 ILE A CA 1
ATOM 2987 C C . ILE A 1 403 ? 17.930 9.989 -18.179 1.00 98.06 403 ILE A C 1
ATOM 2989 O O . ILE A 1 403 ? 17.583 10.079 -17.003 1.00 98.06 403 ILE A O 1
ATOM 2993 N N . LEU A 1 404 ? 19.060 9.396 -18.552 1.00 97.94 404 LEU A N 1
ATOM 2994 C CA . LEU A 1 404 ? 20.051 8.808 -17.658 1.00 97.94 404 LEU A CA 1
ATOM 2995 C C . LEU A 1 404 ? 21.391 9.461 -17.972 1.00 97.94 404 LEU A C 1
ATOM 2997 O O . LEU A 1 404 ? 22.008 9.163 -18.989 1.00 97.94 404 LEU A O 1
ATOM 3001 N N . MET A 1 405 ? 21.837 10.387 -17.128 1.00 97.38 405 MET A N 1
ATOM 3002 C CA . MET A 1 405 ? 23.064 11.140 -17.406 1.00 97.38 405 MET A CA 1
ATOM 3003 C C . MET A 1 405 ? 24.017 11.121 -16.225 1.00 97.38 405 MET A C 1
ATOM 3005 O O . MET A 1 405 ? 23.583 11.247 -15.084 1.00 97.38 405 MET A O 1
ATOM 3009 N N . ASN A 1 406 ? 25.318 11.047 -16.492 1.00 97.12 406 ASN A N 1
ATOM 3010 C CA . ASN A 1 406 ? 26.364 11.137 -15.470 1.00 97.12 406 ASN A CA 1
ATOM 3011 C C . ASN A 1 406 ? 26.185 10.100 -14.343 1.00 97.12 406 ASN A C 1
ATOM 3013 O O . ASN A 1 406 ? 26.350 10.417 -13.165 1.00 97.12 406 ASN A O 1
ATOM 3017 N N . ASN A 1 407 ? 25.811 8.867 -14.691 1.00 96.69 407 ASN A N 1
ATOM 3018 C CA . ASN A 1 407 ? 25.780 7.741 -13.754 1.00 96.69 407 ASN A CA 1
ATOM 3019 C C . ASN A 1 407 ? 26.937 6.796 -14.099 1.00 96.69 407 ASN A C 1
ATOM 3021 O O . ASN A 1 407 ? 26.726 5.843 -14.849 1.00 96.69 407 ASN A O 1
ATOM 3025 N N . PRO A 1 408 ? 28.161 7.058 -13.606 1.00 95.12 408 PRO A N 1
ATOM 3026 C CA . PRO A 1 408 ? 29.367 6.363 -14.062 1.00 95.12 408 PRO A CA 1
ATOM 3027 C C . PRO A 1 408 ? 29.404 4.878 -13.686 1.00 95.12 408 PRO A C 1
ATOM 3029 O O . PRO A 1 408 ? 30.208 4.148 -14.241 1.00 95.12 408 PRO A O 1
ATOM 3032 N N . ASN A 1 409 ? 28.542 4.426 -12.772 1.00 94.56 409 ASN A N 1
ATOM 3033 C CA . ASN A 1 409 ? 28.429 3.018 -12.387 1.00 94.56 409 ASN A CA 1
ATOM 3034 C C . ASN A 1 409 ? 27.245 2.305 -13.063 1.00 94.56 409 ASN 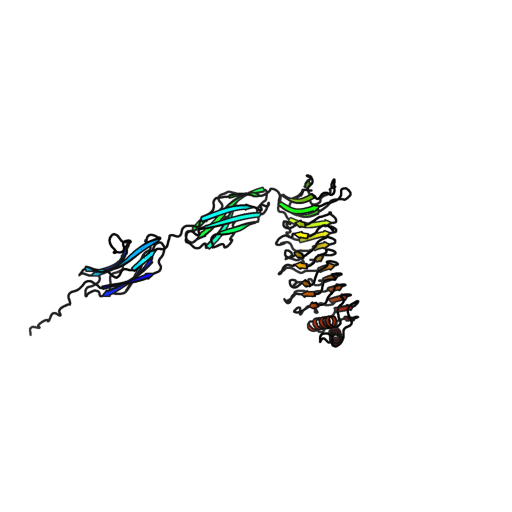A C 1
ATOM 3036 O O . ASN A 1 409 ? 27.080 1.095 -12.906 1.00 94.56 409 ASN A O 1
ATOM 3040 N N . LEU A 1 410 ? 26.431 3.017 -13.851 1.00 96.50 410 LEU A N 1
ATOM 3041 C CA . LEU A 1 410 ? 25.304 2.423 -14.559 1.00 96.50 410 LEU A CA 1
ATOM 3042 C C . LEU A 1 410 ? 25.820 1.590 -15.735 1.00 96.50 410 LEU A C 1
ATOM 3044 O O . LEU A 1 410 ? 26.275 2.145 -16.734 1.00 96.50 410 LEU A O 1
ATOM 3048 N N . ASN A 1 411 ? 25.705 0.270 -15.606 1.00 94.81 411 ASN A N 1
ATOM 3049 C CA . ASN A 1 411 ? 26.168 -0.709 -16.586 1.00 94.81 411 ASN A CA 1
ATOM 3050 C C . ASN A 1 411 ? 25.042 -1.223 -17.480 1.00 94.81 411 ASN A C 1
ATOM 3052 O O . ASN A 1 411 ? 25.267 -1.491 -18.658 1.00 94.81 411 ASN A O 1
ATOM 3056 N N . ALA A 1 412 ? 23.835 -1.360 -16.936 1.00 94.25 412 ALA A N 1
ATOM 3057 C CA . ALA A 1 412 ? 22.726 -2.016 -17.598 1.00 94.25 412 ALA A CA 1
ATOM 3058 C C . ALA A 1 412 ? 21.412 -1.240 -17.511 1.00 94.25 412 ALA A C 1
ATOM 3060 O O . ALA A 1 412 ? 21.114 -0.584 -16.513 1.00 94.25 412 ALA A O 1
ATOM 3061 N N . ILE A 1 413 ? 20.596 -1.363 -18.557 1.00 93.62 413 ILE A N 1
ATOM 3062 C CA . ILE A 1 413 ? 19.230 -0.832 -18.606 1.00 93.62 413 ILE A CA 1
ATOM 3063 C C . ILE A 1 413 ? 18.308 -1.956 -19.058 1.00 93.62 413 ILE A C 1
ATOM 3065 O O . ILE A 1 413 ? 18.528 -2.529 -20.125 1.00 93.62 413 ILE A O 1
ATOM 3069 N N . HIS A 1 414 ? 17.278 -2.257 -18.264 1.00 90.81 414 HIS A N 1
ATOM 3070 C CA . HIS A 1 414 ? 16.295 -3.297 -18.576 1.00 90.81 414 HIS A CA 1
ATOM 3071 C C . HIS A 1 414 ? 14.884 -2.718 -18.682 1.00 90.81 414 HIS A C 1
ATOM 3073 O O . HIS A 1 414 ? 14.439 -1.983 -17.801 1.00 90.81 414 HIS A O 1
ATOM 3079 N N . PHE A 1 415 ? 14.155 -3.120 -19.720 1.00 88.00 415 PHE A N 1
ATOM 3080 C CA . PHE A 1 415 ? 12.747 -2.778 -19.938 1.00 88.00 415 PHE A CA 1
ATOM 3081 C C . PHE A 1 415 ? 11.824 -3.981 -19.702 1.00 88.00 415 PHE A C 1
ATOM 3083 O O . PHE A 1 415 ? 12.286 -5.100 -19.476 1.00 88.00 415 PHE A O 1
ATOM 3090 N N . SER A 1 416 ? 10.508 -3.749 -19.693 1.00 85.31 416 SER A N 1
ATOM 3091 C CA . SER A 1 416 ? 9.529 -4.832 -19.554 1.00 85.31 416 SER A CA 1
ATOM 3092 C C . SER A 1 416 ? 9.531 -5.740 -20.784 1.00 85.31 416 SER A C 1
ATOM 3094 O O . SER A 1 416 ? 9.681 -5.281 -21.911 1.00 85.31 416 SER A O 1
ATOM 3096 N N . THR A 1 417 ? 9.309 -7.035 -20.566 1.00 81.50 417 THR A N 1
ATOM 3097 C CA . THR A 1 417 ? 9.018 -7.996 -21.642 1.00 81.50 417 THR A CA 1
ATOM 3098 C C . THR A 1 417 ? 7.517 -8.124 -21.912 1.00 81.50 417 THR A C 1
ATOM 3100 O O . THR A 1 417 ? 7.109 -8.767 -22.879 1.00 81.50 417 THR A O 1
ATOM 3103 N N . ASN A 1 418 ? 6.682 -7.537 -21.048 1.00 82.38 418 ASN A N 1
ATOM 3104 C CA . ASN A 1 418 ? 5.233 -7.543 -21.196 1.00 82.38 418 ASN A CA 1
ATOM 3105 C C . ASN A 1 418 ? 4.786 -6.539 -22.274 1.00 82.38 418 ASN A C 1
ATOM 3107 O O . ASN A 1 418 ? 5.500 -5.576 -22.556 1.00 82.38 418 ASN A O 1
ATOM 3111 N N . PRO A 1 419 ? 3.587 -6.711 -22.859 1.00 79.56 419 PRO A N 1
ATOM 3112 C CA . PRO A 1 419 ? 3.060 -5.770 -23.840 1.00 79.56 419 PRO A CA 1
ATOM 3113 C C . PRO A 1 419 ? 3.012 -4.337 -23.300 1.00 79.56 419 PRO A C 1
ATOM 3115 O O . PRO A 1 419 ? 2.433 -4.079 -22.242 1.00 79.56 419 PRO A O 1
ATOM 3118 N N . HIS A 1 420 ? 3.586 -3.405 -24.057 1.00 80.88 420 HIS A N 1
ATOM 3119 C CA . HIS A 1 420 ? 3.564 -1.987 -23.725 1.00 80.88 420 HIS A CA 1
ATOM 3120 C C . HIS A 1 420 ? 2.359 -1.276 -24.359 1.00 80.88 420 HIS A C 1
ATOM 3122 O O . HIS A 1 420 ? 1.960 -1.583 -25.483 1.00 80.88 420 HIS A O 1
ATOM 3128 N N . VAL A 1 421 ? 1.810 -0.285 -23.657 1.00 78.50 421 VAL A N 1
ATOM 3129 C CA . VAL A 1 421 ? 0.835 0.684 -24.173 1.00 78.50 421 VAL A CA 1
ATOM 3130 C C . VAL A 1 421 ? 1.533 2.031 -24.336 1.00 78.50 421 VAL A C 1
ATOM 3132 O O . VAL A 1 421 ? 2.211 2.492 -23.418 1.00 78.50 421 VAL A O 1
ATOM 3135 N N . GLY A 1 422 ? 1.342 2.674 -25.487 1.00 78.75 422 GLY A N 1
ATOM 3136 C CA . GLY A 1 422 ? 2.054 3.903 -25.840 1.00 78.75 422 GLY A CA 1
ATOM 3137 C C . GLY A 1 422 ? 3.459 3.630 -26.379 1.00 78.75 422 GLY A C 1
ATOM 3138 O O . GLY A 1 422 ? 3.777 2.508 -26.776 1.00 78.75 422 GLY A O 1
ATOM 3139 N N . SER A 1 423 ? 4.291 4.669 -26.414 1.00 79.94 423 SER A N 1
ATOM 3140 C CA . SER A 1 423 ? 5.626 4.621 -27.010 1.00 79.94 423 SER A CA 1
ATOM 3141 C C . SER A 1 423 ? 6.613 5.506 -26.256 1.00 79.94 423 SER A C 1
ATOM 3143 O O . SER A 1 423 ? 6.275 6.622 -25.876 1.00 79.94 423 SER A O 1
ATOM 3145 N N . LEU A 1 424 ? 7.850 5.037 -26.089 1.00 87.56 424 LEU A N 1
ATOM 3146 C CA . LEU A 1 424 ? 8.942 5.875 -25.602 1.00 87.56 424 LEU A CA 1
ATOM 3147 C C . LEU A 1 424 ? 9.468 6.720 -26.759 1.00 87.56 424 LEU A C 1
ATOM 3149 O O . LEU A 1 424 ? 10.071 6.202 -27.695 1.00 87.56 424 LEU A O 1
ATOM 3153 N N . GLN A 1 425 ? 9.199 8.020 -26.701 1.00 92.00 425 GLN A N 1
ATOM 3154 C CA . GLN A 1 425 ? 9.609 8.964 -27.733 1.00 92.00 425 GLN A CA 1
ATOM 3155 C C . GLN A 1 425 ? 11.112 9.245 -27.667 1.00 92.00 425 GLN A C 1
ATOM 3157 O O . GLN A 1 425 ? 11.737 9.479 -28.700 1.00 92.00 425 GLN A O 1
ATOM 3162 N N . SER A 1 426 ? 11.696 9.250 -26.465 1.00 94.88 426 SER A N 1
ATOM 3163 C CA . SER A 1 426 ? 13.109 9.574 -26.281 1.00 94.88 426 SER A CA 1
ATOM 3164 C C . SER A 1 426 ? 13.778 8.751 -25.184 1.00 94.88 426 SER A C 1
ATOM 3166 O O . SER A 1 426 ? 13.233 8.585 -24.094 1.00 94.88 426 SER A O 1
ATOM 3168 N N . LEU A 1 427 ? 14.986 8.272 -25.472 1.00 95.38 427 LEU A N 1
ATOM 3169 C CA . LEU A 1 427 ? 15.890 7.652 -24.510 1.00 95.38 427 LEU A CA 1
ATOM 3170 C C . LEU A 1 427 ? 17.250 8.329 -24.647 1.00 95.38 427 LEU A C 1
ATOM 3172 O O . LEU A 1 427 ? 17.913 8.165 -25.668 1.00 95.38 427 LEU A O 1
ATOM 3176 N N . ASP A 1 428 ? 17.654 9.085 -23.633 1.00 97.62 428 ASP A N 1
ATOM 3177 C CA . ASP A 1 428 ? 18.922 9.810 -23.618 1.00 97.62 428 ASP A CA 1
ATOM 3178 C C . ASP A 1 428 ? 19.826 9.265 -22.508 1.00 97.62 428 ASP A C 1
ATOM 3180 O O . ASP A 1 428 ? 19.574 9.482 -21.322 1.00 97.62 428 ASP A O 1
ATOM 3184 N N . VAL A 1 429 ? 20.862 8.521 -22.897 1.00 97.56 429 VAL A N 1
ATOM 3185 C CA . VAL A 1 429 ? 21.835 7.892 -22.002 1.00 97.56 429 VAL A CA 1
ATOM 3186 C C . VAL A 1 429 ? 23.208 8.493 -22.268 1.00 97.56 429 VAL A C 1
ATOM 3188 O O . VAL A 1 429 ? 23.808 8.222 -23.315 1.00 97.56 429 VAL A O 1
ATOM 3191 N N . ARG A 1 430 ? 23.722 9.300 -21.331 1.00 97.44 430 ARG A N 1
ATOM 3192 C CA . ARG A 1 430 ? 25.031 9.952 -21.489 1.00 97.44 430 ARG A CA 1
ATOM 3193 C C . ARG A 1 430 ? 25.958 9.808 -20.304 1.00 97.44 430 ARG A C 1
ATOM 3195 O O . ARG A 1 430 ? 25.530 9.952 -19.160 1.00 97.44 430 ARG A O 1
ATOM 3202 N N . SER A 1 431 ? 27.250 9.663 -20.586 1.00 96.94 431 SER A N 1
ATOM 3203 C CA . SER A 1 431 ? 28.293 9.648 -19.553 1.00 96.94 431 SER A CA 1
ATOM 3204 C C . SER A 1 431 ? 28.002 8.610 -18.460 1.00 96.94 431 SER A C 1
ATOM 3206 O O . SER A 1 431 ? 28.143 8.873 -17.262 1.00 96.94 431 SER A O 1
ATOM 3208 N N . CYS A 1 432 ? 27.529 7.440 -18.889 1.00 95.94 432 CYS A N 1
ATOM 3209 C CA . CYS A 1 432 ? 27.367 6.240 -18.074 1.00 95.94 432 CYS A CA 1
ATOM 3210 C C . CYS A 1 432 ? 28.486 5.233 -18.390 1.00 95.94 432 CYS A C 1
ATOM 3212 O O . CYS A 1 432 ? 29.283 5.472 -19.286 1.00 95.94 432 CYS A O 1
ATOM 3214 N N . ALA A 1 433 ? 28.569 4.109 -17.678 1.00 93.94 433 ALA A N 1
ATOM 3215 C CA . ALA A 1 433 ? 29.477 3.007 -18.031 1.00 93.94 433 ALA A CA 1
ATOM 3216 C C . ALA A 1 433 ? 28.693 1.857 -18.672 1.00 93.94 433 ALA A C 1
ATOM 3218 O O . ALA A 1 433 ? 28.763 0.709 -18.233 1.00 93.94 433 ALA A O 1
ATOM 3219 N N . LEU A 1 434 ? 27.861 2.193 -19.660 1.00 92.81 434 LEU A N 1
ATOM 3220 C CA . LEU A 1 434 ? 26.874 1.275 -20.209 1.00 92.81 434 LEU A CA 1
ATOM 3221 C C . LEU A 1 434 ? 27.575 0.138 -20.961 1.00 92.81 434 LEU A C 1
ATOM 3223 O O . LEU A 1 434 ? 28.123 0.351 -22.035 1.00 92.81 434 LEU A O 1
ATOM 3227 N N . SER A 1 435 ? 27.473 -1.076 -20.434 1.00 89.88 435 SER A N 1
ATOM 3228 C CA . SER A 1 435 ? 27.926 -2.310 -21.081 1.00 89.88 435 SER A CA 1
ATOM 3229 C C . SER A 1 435 ? 26.757 -3.154 -21.594 1.00 89.88 435 SER A C 1
ATOM 3231 O O . SER A 1 435 ? 26.931 -4.050 -22.422 1.00 89.88 435 SER A O 1
ATOM 3233 N N . ASN A 1 436 ? 25.530 -2.884 -21.127 1.00 85.88 436 ASN A N 1
ATOM 3234 C CA . ASN A 1 436 ? 24.345 -3.652 -21.491 1.00 85.88 436 ASN A CA 1
ATOM 3235 C C . ASN A 1 436 ? 23.016 -2.873 -21.457 1.00 85.88 436 ASN A C 1
ATOM 3237 O O . ASN A 1 436 ? 22.242 -2.972 -20.508 1.00 85.88 436 ASN A O 1
ATOM 3241 N N . ALA A 1 437 ? 22.671 -2.171 -22.536 1.00 81.62 437 ALA A N 1
ATOM 3242 C CA . ALA A 1 437 ? 21.274 -1.790 -22.763 1.00 81.62 437 ALA A CA 1
ATOM 3243 C C . ALA A 1 437 ? 20.535 -2.943 -23.445 1.00 81.62 437 ALA A C 1
ATOM 3245 O O . ALA A 1 437 ? 20.897 -3.294 -24.566 1.00 81.62 437 ALA A O 1
ATOM 3246 N N . SER A 1 438 ? 19.515 -3.497 -22.781 1.00 81.38 438 SER A N 1
ATOM 3247 C CA . SER A 1 438 ? 18.701 -4.568 -23.352 1.00 81.38 438 SER A CA 1
ATOM 3248 C C . SER A 1 438 ? 17.249 -4.147 -23.551 1.00 81.38 438 SER A C 1
ATOM 3250 O O . SER A 1 438 ? 16.549 -3.771 -22.607 1.00 81.38 438 SER A O 1
ATOM 3252 N N . PHE A 1 439 ? 16.787 -4.279 -24.792 1.00 76.38 439 PHE A N 1
ATOM 3253 C CA . PHE A 1 439 ? 15.386 -4.122 -25.192 1.00 76.38 439 PHE A CA 1
ATOM 3254 C C . PHE A 1 439 ? 14.666 -5.470 -25.317 1.00 76.38 439 PHE A C 1
ATOM 3256 O O . PHE A 1 439 ? 13.590 -5.545 -25.919 1.00 76.38 439 PHE A O 1
ATOM 3263 N N . ALA A 1 440 ? 15.261 -6.550 -24.797 1.00 66.94 440 ALA A N 1
ATOM 3264 C CA . ALA A 1 440 ? 14.750 -7.905 -24.955 1.00 66.94 440 ALA A CA 1
ATOM 3265 C C . ALA A 1 440 ? 13.261 -7.982 -24.574 1.00 66.94 440 ALA A C 1
ATOM 3267 O O . ALA A 1 440 ? 12.883 -7.681 -23.449 1.00 66.94 440 ALA A O 1
ATOM 3268 N N . GLY A 1 441 ? 12.411 -8.372 -25.531 1.00 65.50 441 GLY A N 1
ATOM 3269 C CA . GLY A 1 441 ? 10.962 -8.523 -25.348 1.00 65.50 441 GLY A CA 1
ATOM 3270 C C . GLY A 1 441 ? 10.103 -7.301 -25.707 1.00 65.50 441 GLY A C 1
ATOM 3271 O O . GLY A 1 441 ? 8.894 -7.460 -25.874 1.00 65.50 441 GLY A O 1
ATOM 3272 N N . TRP A 1 442 ? 10.682 -6.114 -25.922 1.00 79.19 442 TRP A N 1
ATOM 3273 C CA . TRP A 1 442 ? 9.911 -4.917 -26.271 1.00 79.19 442 TRP A CA 1
ATOM 3274 C C . TRP A 1 442 ? 9.766 -4.723 -27.787 1.00 79.19 442 TRP A C 1
ATOM 3276 O O . TRP A 1 442 ? 10.429 -3.907 -28.425 1.00 79.19 442 TRP A O 1
ATOM 3286 N N . VAL A 1 443 ? 8.824 -5.456 -28.380 1.00 75.31 443 VAL A N 1
ATOM 3287 C CA . VAL A 1 443 ? 8.581 -5.459 -29.839 1.00 75.31 443 VAL A CA 1
ATOM 3288 C C . VAL A 1 443 ? 8.140 -4.110 -30.427 1.00 75.31 443 VAL A C 1
ATOM 3290 O O . VAL A 1 443 ? 8.261 -3.904 -31.633 1.00 75.31 443 VAL A O 1
ATOM 3293 N N . SER A 1 444 ? 7.630 -3.188 -29.601 1.00 77.69 444 SER A N 1
ATOM 3294 C CA . SER A 1 444 ? 7.193 -1.849 -30.021 1.00 77.69 444 SER A CA 1
ATOM 3295 C C . SER A 1 444 ? 8.198 -0.730 -29.732 1.00 77.69 444 SER A C 1
ATOM 3297 O O . SER A 1 444 ? 7.909 0.424 -30.048 1.00 77.69 444 SER A O 1
ATOM 3299 N N . ALA A 1 445 ? 9.391 -1.046 -29.210 1.00 81.19 445 ALA A N 1
ATOM 3300 C CA . ALA A 1 445 ? 10.408 -0.051 -28.847 1.00 81.19 445 ALA A CA 1
ATOM 3301 C C . ALA A 1 445 ? 10.828 0.858 -30.015 1.00 81.19 445 ALA A C 1
ATOM 3303 O O . ALA A 1 445 ? 11.307 1.961 -29.794 1.00 81.19 445 ALA A O 1
ATOM 3304 N N . MET A 1 446 ? 10.655 0.405 -31.259 1.00 84.94 446 MET A N 1
ATOM 3305 C CA . MET A 1 446 ? 11.110 1.096 -32.472 1.00 84.94 446 MET A CA 1
ATOM 3306 C C . MET A 1 446 ? 9.959 1.517 -33.403 1.00 84.94 446 MET A C 1
ATOM 3308 O O . MET A 1 446 ? 10.148 1.681 -34.610 1.00 84.94 446 MET A O 1
ATOM 3312 N N . GLN A 1 447 ? 8.744 1.651 -32.862 1.00 84.12 447 GLN A N 1
ATOM 3313 C CA . GLN A 1 447 ? 7.538 1.937 -33.653 1.00 84.12 447 GLN A CA 1
ATOM 3314 C C . GLN A 1 447 ? 7.035 3.386 -33.524 1.00 84.12 447 GLN A C 1
ATOM 3316 O O . GLN A 1 447 ? 6.158 3.788 -34.286 1.00 84.12 447 GLN A O 1
ATOM 3321 N N . ALA A 1 448 ? 7.574 4.184 -32.594 1.00 84.62 448 ALA A N 1
ATOM 3322 C CA . ALA A 1 448 ? 7.178 5.585 -32.431 1.00 84.62 448 ALA A CA 1
ATOM 3323 C C . ALA A 1 448 ? 7.712 6.450 -33.583 1.00 84.62 448 ALA A C 1
ATOM 3325 O O . ALA A 1 448 ? 8.900 6.401 -33.904 1.00 84.62 448 ALA A O 1
ATOM 3326 N N . ALA A 1 449 ? 6.849 7.274 -34.179 1.00 86.94 449 ALA A N 1
ATOM 3327 C CA . ALA A 1 449 ? 7.263 8.207 -35.219 1.00 86.94 449 ALA A CA 1
ATOM 3328 C C . ALA A 1 449 ? 8.159 9.309 -34.632 1.00 86.94 449 ALA A C 1
ATOM 3330 O O . ALA A 1 449 ? 7.804 9.968 -33.655 1.00 86.94 449 ALA A O 1
ATOM 3331 N N . GLY A 1 450 ? 9.320 9.527 -35.248 1.00 89.62 450 GLY A N 1
ATOM 3332 C CA . GLY A 1 450 ? 10.279 10.544 -34.821 1.00 89.62 450 GLY A CA 1
ATOM 3333 C C . GLY A 1 450 ? 10.979 10.238 -33.495 1.00 89.62 450 GLY A C 1
ATOM 3334 O O . GLY A 1 450 ? 11.380 11.184 -32.818 1.00 89.62 450 GLY A O 1
ATOM 3335 N N . LEU A 1 451 ? 11.099 8.962 -33.098 1.00 93.50 451 LEU A N 1
ATOM 3336 C CA . LEU A 1 451 ? 11.807 8.590 -31.865 1.00 93.50 451 LEU A CA 1
ATOM 3337 C C . LEU A 1 451 ? 13.252 9.102 -31.863 1.00 93.50 451 LEU A C 1
ATOM 3339 O O . LEU A 1 451 ? 13.855 9.246 -32.928 1.00 93.50 451 LEU A O 1
ATOM 3343 N N . VAL A 1 452 ? 13.815 9.363 -30.684 1.00 96.06 452 VAL A N 1
ATOM 3344 C CA . VAL A 1 452 ? 15.189 9.866 -30.528 1.00 96.06 452 VAL A CA 1
ATOM 3345 C C . VAL A 1 452 ? 15.921 9.070 -29.455 1.00 96.06 452 VAL A C 1
ATOM 3347 O O . VAL A 1 452 ? 15.687 9.262 -28.264 1.00 96.06 452 VAL A O 1
ATOM 3350 N N . TYR A 1 453 ? 16.825 8.185 -29.872 1.00 96.06 453 TYR A N 1
ATOM 3351 C CA . TYR A 1 453 ? 17.675 7.393 -28.984 1.00 96.06 453 TYR A CA 1
ATOM 3352 C C . TYR A 1 453 ? 19.114 7.892 -29.041 1.00 96.06 453 TYR A C 1
ATOM 3354 O O . TYR A 1 453 ? 19.751 7.871 -30.094 1.00 96.06 453 TYR A O 1
ATOM 3362 N N . ILE A 1 454 ? 19.616 8.351 -27.899 1.00 97.38 454 ILE A N 1
ATOM 3363 C CA . ILE A 1 454 ? 20.934 8.953 -27.733 1.00 97.38 454 ILE A CA 1
ATOM 3364 C C . ILE A 1 454 ? 21.726 8.107 -26.742 1.00 97.38 454 ILE A C 1
ATOM 3366 O O . ILE A 1 454 ? 21.321 7.913 -25.601 1.00 97.38 454 ILE A O 1
ATOM 3370 N N . TYR A 1 455 ? 22.883 7.640 -27.190 1.00 97.25 455 TYR A N 1
ATOM 3371 C CA . TYR A 1 455 ? 23.896 6.953 -26.406 1.00 97.25 455 TYR A CA 1
ATOM 3372 C C . TYR A 1 455 ? 25.209 7.698 -26.608 1.00 97.25 455 TYR A C 1
ATOM 3374 O O . TYR A 1 455 ? 25.865 7.553 -27.639 1.00 97.25 455 TYR A O 1
ATOM 3382 N N . GLN A 1 456 ? 25.597 8.526 -25.646 1.00 97.25 456 GLN A N 1
ATOM 3383 C CA . GLN A 1 456 ? 26.762 9.390 -25.801 1.00 97.25 456 GLN A CA 1
ATOM 3384 C C . GLN A 1 456 ? 27.742 9.225 -24.646 1.00 97.25 456 GLN A C 1
ATOM 3386 O O . GLN A 1 456 ? 27.349 9.232 -23.489 1.00 97.25 456 GLN A O 1
ATOM 3391 N N . ASP A 1 457 ? 29.031 9.127 -24.949 1.00 96.81 457 ASP A N 1
ATOM 3392 C CA . ASP A 1 457 ? 30.085 9.120 -23.930 1.00 96.81 457 ASP A CA 1
ATOM 3393 C C . ASP A 1 457 ? 29.937 7.989 -22.891 1.00 96.81 457 ASP A C 1
ATOM 3395 O O . ASP A 1 457 ? 30.271 8.174 -21.723 1.00 96.81 457 ASP A O 1
ATOM 3399 N N . ASN A 1 458 ? 29.421 6.822 -23.301 1.00 96.31 458 ASN A N 1
ATOM 3400 C CA . ASN A 1 458 ? 29.131 5.711 -22.389 1.00 96.31 458 ASN A CA 1
ATOM 3401 C C . ASN A 1 458 ? 30.274 4.686 -22.255 1.00 96.31 458 ASN A C 1
ATOM 3403 O O . ASN A 1 458 ? 30.133 3.701 -21.533 1.00 96.31 458 ASN A O 1
ATOM 3407 N N . GLY A 1 459 ? 31.385 4.888 -22.972 1.00 94.81 459 GLY A N 1
ATOM 3408 C CA . GLY A 1 459 ? 32.526 3.972 -22.964 1.00 94.81 459 GLY A CA 1
ATOM 3409 C C . GLY A 1 459 ? 32.240 2.594 -23.568 1.00 94.81 459 GLY A C 1
ATOM 3410 O O . GLY A 1 459 ? 32.960 1.648 -23.257 1.00 94.81 459 GLY A O 1
ATOM 3411 N N . MET A 1 460 ? 31.211 2.470 -24.414 1.00 96.12 460 MET A N 1
ATOM 3412 C CA . MET A 1 460 ? 30.842 1.197 -25.036 1.00 96.12 460 MET A CA 1
ATOM 3413 C C . MET A 1 460 ? 31.957 0.685 -25.956 1.00 96.12 460 MET A C 1
ATOM 3415 O O . MET A 1 460 ? 32.463 1.415 -26.812 1.00 96.12 460 MET A O 1
ATOM 3419 N N . THR A 1 461 ? 32.296 -0.592 -25.832 1.00 95.88 461 THR A N 1
ATOM 3420 C CA . THR A 1 461 ? 33.167 -1.322 -26.758 1.00 95.88 461 THR A CA 1
ATOM 3421 C C . THR A 1 461 ? 32.487 -1.542 -28.114 1.00 95.88 461 THR A C 1
ATOM 3423 O O . THR A 1 461 ? 31.265 -1.440 -28.247 1.00 95.88 461 THR A O 1
ATOM 3426 N N . ALA A 1 462 ? 33.266 -1.893 -29.145 1.00 95.81 462 ALA A N 1
ATOM 3427 C CA . ALA A 1 462 ? 32.716 -2.176 -30.474 1.00 95.81 462 ALA A CA 1
ATOM 3428 C C . ALA A 1 462 ? 31.699 -3.333 -30.438 1.00 95.81 462 ALA A C 1
ATOM 3430 O O . ALA A 1 462 ? 30.658 -3.257 -31.087 1.00 95.81 462 ALA A O 1
ATOM 3431 N N . GLY A 1 463 ? 31.956 -4.368 -29.630 1.00 95.25 463 GLY A N 1
ATOM 3432 C CA . GLY A 1 463 ? 31.034 -5.489 -29.431 1.00 95.25 463 GLY A CA 1
ATOM 3433 C C . GLY A 1 463 ? 29.698 -5.068 -28.811 1.00 95.25 463 GLY A C 1
ATOM 3434 O O . GLY A 1 463 ? 28.636 -5.445 -29.308 1.00 95.25 463 GLY A O 1
ATOM 3435 N N . GLU A 1 464 ? 29.727 -4.195 -27.803 1.00 95.38 464 GLU A N 1
ATOM 3436 C CA . GLU A 1 464 ? 28.519 -3.666 -27.155 1.00 95.38 464 GLU A CA 1
ATOM 3437 C C . GLU A 1 464 ? 27.716 -2.750 -28.086 1.00 95.38 464 GLU A C 1
ATOM 3439 O O . GLU A 1 464 ? 26.487 -2.849 -28.139 1.00 95.38 464 GLU A O 1
ATOM 3444 N N . VAL A 1 465 ? 28.390 -1.906 -28.877 1.00 95.94 465 VAL A N 1
ATOM 3445 C CA . VAL A 1 465 ? 27.739 -1.090 -29.916 1.00 95.94 465 VAL A CA 1
ATOM 3446 C C . VAL A 1 465 ? 27.111 -1.978 -30.991 1.00 95.94 465 VAL A C 1
ATOM 3448 O O . VAL A 1 465 ? 25.958 -1.761 -31.374 1.00 95.94 465 VAL A O 1
ATOM 3451 N N . ASN A 1 466 ? 27.821 -3.012 -31.452 1.00 95.62 466 ASN A N 1
ATOM 3452 C CA . ASN A 1 466 ? 27.292 -3.958 -32.433 1.00 95.62 466 ASN A CA 1
ATOM 3453 C C . ASN A 1 466 ? 26.055 -4.698 -31.897 1.00 95.62 466 ASN A C 1
ATOM 3455 O O . ASN A 1 466 ? 25.077 -4.857 -32.634 1.00 95.62 466 ASN A O 1
ATOM 3459 N N . ARG A 1 467 ? 26.077 -5.121 -30.625 1.00 93.75 467 ARG A N 1
ATOM 3460 C CA . ARG A 1 467 ? 24.943 -5.784 -29.966 1.00 93.75 467 ARG A CA 1
ATOM 3461 C C . ARG A 1 467 ? 23.738 -4.853 -29.844 1.00 93.75 467 ARG A C 1
ATOM 3463 O O . ARG A 1 467 ? 22.634 -5.262 -30.192 1.00 93.75 467 ARG A O 1
ATOM 3470 N N . LEU A 1 468 ? 23.938 -3.599 -29.435 1.00 93.75 468 LEU A N 1
ATOM 3471 C CA . LEU A 1 468 ? 22.862 -2.603 -29.367 1.00 93.75 468 LEU A CA 1
ATOM 3472 C C . LEU A 1 468 ? 22.214 -2.379 -30.744 1.00 93.75 468 LEU A C 1
ATOM 3474 O O . LEU A 1 468 ? 20.990 -2.408 -30.870 1.00 93.75 468 LEU A O 1
ATOM 3478 N N . LEU A 1 469 ? 23.021 -2.203 -31.796 1.00 95.06 469 LEU A N 1
ATOM 3479 C CA . LEU A 1 469 ? 22.516 -2.044 -33.164 1.00 95.06 469 LEU A CA 1
ATOM 3480 C C . LEU A 1 469 ? 21.735 -3.275 -33.641 1.00 95.06 469 LEU A C 1
ATOM 3482 O O . LEU A 1 469 ? 20.715 -3.127 -34.317 1.00 95.06 469 LEU A O 1
ATOM 3486 N N . TRP A 1 470 ? 22.192 -4.480 -33.290 1.00 93.56 470 TRP A N 1
ATOM 3487 C CA . TRP A 1 470 ? 21.467 -5.717 -33.568 1.00 93.56 470 TRP A CA 1
ATOM 3488 C C . TRP A 1 470 ? 20.099 -5.740 -32.880 1.00 93.56 470 TRP A C 1
ATOM 3490 O O . TRP A 1 470 ? 19.097 -5.952 -33.563 1.00 93.56 470 TRP A O 1
ATOM 3500 N N . GLU A 1 471 ? 20.037 -5.475 -31.571 1.00 91.25 471 GLU A N 1
ATOM 3501 C CA . GLU A 1 471 ? 18.779 -5.486 -30.814 1.00 91.25 471 GLU A CA 1
ATOM 3502 C C . GLU A 1 471 ? 17.768 -4.485 -31.381 1.00 91.25 471 GLU A C 1
ATOM 3504 O O . GLU A 1 471 ? 16.628 -4.854 -31.675 1.00 91.25 471 GLU A O 1
ATOM 3509 N N . LEU A 1 472 ? 18.199 -3.241 -31.626 1.00 91.94 472 LEU A N 1
ATOM 3510 C CA . LEU A 1 472 ? 17.356 -2.213 -32.243 1.00 91.94 472 LEU A CA 1
ATOM 3511 C C . LEU A 1 472 ? 16.869 -2.652 -33.630 1.00 91.94 472 LEU A C 1
ATOM 3513 O O . LEU A 1 472 ? 15.706 -2.452 -33.980 1.00 91.94 472 LEU A O 1
ATOM 3517 N N . ASN A 1 473 ? 17.734 -3.288 -34.425 1.00 92.56 473 ASN A N 1
ATOM 3518 C CA . ASN A 1 473 ? 17.363 -3.785 -35.743 1.00 92.56 473 ASN A CA 1
ATOM 3519 C C . ASN A 1 473 ? 16.339 -4.927 -35.683 1.00 92.56 473 ASN A C 1
ATOM 3521 O O . ASN A 1 473 ? 15.480 -4.989 -36.563 1.00 92.56 473 ASN A O 1
ATOM 3525 N N . VAL A 1 474 ? 16.411 -5.815 -34.687 1.00 90.38 474 VAL A N 1
ATOM 3526 C CA . VAL A 1 474 ? 15.465 -6.934 -34.521 1.00 90.38 474 VAL A CA 1
ATOM 3527 C C . VAL A 1 474 ? 14.039 -6.426 -34.309 1.00 90.38 474 VAL A C 1
ATOM 3529 O O . VAL A 1 474 ? 13.108 -6.982 -34.888 1.00 90.38 474 VAL A O 1
ATOM 3532 N N . VAL A 1 475 ? 13.863 -5.355 -33.534 1.00 88.00 475 VAL A N 1
ATOM 3533 C CA . VAL A 1 475 ? 12.533 -4.804 -33.213 1.00 88.00 475 VAL A CA 1
ATOM 3534 C C . VAL A 1 475 ? 12.072 -3.692 -34.169 1.00 88.00 475 VAL A C 1
ATOM 3536 O O . VAL A 1 475 ? 10.909 -3.295 -34.145 1.00 88.00 475 VAL A O 1
ATOM 3539 N N . ALA A 1 476 ? 12.953 -3.189 -35.037 1.00 90.00 476 ALA A N 1
ATOM 3540 C CA . ALA A 1 476 ? 12.627 -2.166 -36.028 1.00 90.00 476 ALA A CA 1
ATOM 3541 C C . ALA A 1 476 ? 11.785 -2.706 -37.201 1.00 90.00 476 ALA A C 1
ATOM 3543 O O . ALA A 1 476 ? 12.151 -3.691 -37.852 1.00 90.00 476 ALA A O 1
ATOM 3544 N N . THR A 1 477 ? 10.711 -1.989 -37.539 1.00 86.75 477 THR A N 1
ATOM 3545 C CA . THR A 1 477 ? 9.820 -2.255 -38.682 1.00 86.75 477 THR A CA 1
ATOM 3546 C C . THR A 1 477 ? 10.138 -1.366 -39.890 1.00 86.75 477 THR A C 1
ATOM 3548 O O . THR A 1 477 ? 10.702 -0.284 -39.744 1.00 86.75 477 THR A O 1
ATOM 3551 N N . ASN A 1 478 ? 9.772 -1.811 -41.097 1.00 85.50 478 ASN A N 1
ATOM 3552 C CA . ASN A 1 478 ? 9.911 -1.002 -42.315 1.00 85.50 478 ASN A CA 1
ATOM 3553 C C . ASN A 1 478 ? 8.959 0.202 -42.292 1.00 85.50 478 ASN A C 1
ATOM 3555 O O . ASN A 1 478 ? 7.790 0.051 -41.944 1.00 85.50 478 ASN A O 1
ATOM 3559 N N . GLY A 1 479 ? 9.441 1.367 -42.737 1.00 79.31 479 GLY A N 1
ATOM 3560 C CA . GLY A 1 479 ? 8.637 2.591 -42.824 1.00 79.31 479 GLY A CA 1
ATOM 3561 C C . GLY A 1 479 ? 8.563 3.390 -41.520 1.00 79.31 479 GLY A C 1
ATOM 3562 O O . GLY A 1 479 ? 7.825 4.372 -41.458 1.00 79.31 479 GLY A O 1
ATOM 3563 N N . SER A 1 480 ? 9.325 2.995 -40.496 1.00 81.75 480 SER A N 1
ATOM 3564 C CA . SER A 1 480 ? 9.499 3.783 -39.275 1.00 81.75 480 SER A CA 1
ATOM 3565 C C . SER A 1 480 ? 10.378 5.014 -39.532 1.00 81.75 480 SER A C 1
ATOM 3567 O O . SER A 1 480 ? 11.198 5.032 -40.449 1.00 81.75 480 SER A O 1
ATOM 3569 N N . SER A 1 481 ? 10.239 6.042 -38.694 1.00 86.81 481 SER A N 1
ATOM 3570 C CA . SER A 1 481 ? 11.085 7.238 -38.715 1.00 86.81 481 SER A CA 1
ATOM 3571 C C . SER A 1 481 ? 11.620 7.529 -37.314 1.00 86.81 481 SER A C 1
ATOM 3573 O O . SER A 1 481 ? 10.887 7.439 -36.333 1.00 86.81 481 SER A O 1
ATOM 3575 N N . GLY A 1 482 ? 12.902 7.869 -37.205 1.00 93.81 482 GLY A N 1
ATOM 3576 C CA . GLY A 1 482 ? 13.544 8.136 -35.919 1.00 93.81 482 GLY A CA 1
ATOM 3577 C C . GLY A 1 482 ? 15.046 8.361 -36.041 1.00 93.81 482 GLY A C 1
ATOM 3578 O O . GLY A 1 482 ? 15.622 8.195 -37.118 1.00 93.81 482 GLY A O 1
ATOM 3579 N N . GLN A 1 483 ? 15.669 8.738 -34.933 1.00 96.25 483 GLN A N 1
ATOM 3580 C CA . GLN A 1 483 ? 17.084 9.053 -34.811 1.00 96.25 483 GLN A CA 1
ATOM 3581 C C . GLN A 1 483 ? 17.732 8.125 -33.787 1.00 96.25 483 GLN A C 1
ATOM 3583 O O . GLN A 1 483 ? 17.259 8.007 -32.660 1.00 96.25 483 GLN A O 1
ATOM 3588 N N . ILE A 1 484 ? 18.826 7.485 -34.186 1.00 96.88 484 ILE A N 1
ATOM 3589 C CA . ILE A 1 484 ? 19.711 6.720 -33.312 1.00 96.88 484 ILE A CA 1
ATOM 3590 C C . ILE A 1 484 ? 21.078 7.391 -33.377 1.00 96.88 484 ILE A C 1
ATOM 3592 O O . ILE A 1 484 ? 21.688 7.474 -34.444 1.00 96.88 484 ILE A O 1
ATOM 3596 N N . PHE A 1 485 ? 21.561 7.866 -32.239 1.00 97.69 485 PHE A N 1
ATOM 3597 C CA . PHE A 1 485 ? 22.838 8.547 -32.106 1.00 97.69 485 PHE A CA 1
ATOM 3598 C C . PHE A 1 485 ? 23.701 7.807 -31.087 1.00 97.69 485 PHE A C 1
ATOM 3600 O O . PHE A 1 485 ? 23.379 7.797 -29.905 1.00 97.69 485 PHE A O 1
ATOM 3607 N N . ILE A 1 486 ? 24.785 7.181 -31.543 1.00 97.06 486 ILE A N 1
ATOM 3608 C CA . ILE A 1 486 ? 25.757 6.462 -30.712 1.00 97.06 486 ILE A CA 1
ATOM 3609 C C . ILE A 1 486 ? 27.121 7.117 -30.927 1.00 97.06 486 ILE A C 1
ATOM 3611 O O . ILE A 1 486 ? 27.718 6.939 -31.984 1.00 97.06 486 ILE A O 1
ATOM 3615 N N . ALA A 1 487 ? 27.608 7.917 -29.983 1.00 95.44 487 ALA A N 1
ATOM 3616 C CA . ALA A 1 487 ? 28.784 8.753 -30.247 1.00 95.44 487 ALA A CA 1
ATOM 3617 C C . ALA A 1 487 ? 29.664 9.020 -29.023 1.00 95.44 487 ALA A C 1
ATOM 3619 O O . ALA A 1 487 ? 29.336 8.624 -27.900 1.00 95.44 487 ALA A O 1
ATOM 3620 N N . GLY A 1 488 ? 30.751 9.759 -29.245 1.00 95.06 488 GLY A N 1
ATOM 3621 C CA . GLY A 1 488 ? 31.614 10.280 -28.187 1.00 95.06 488 GLY A CA 1
ATOM 3622 C C . GLY A 1 488 ? 32.681 9.268 -27.790 1.00 95.06 488 GLY A C 1
ATOM 3623 O O . GLY A 1 488 ? 33.449 8.823 -28.633 1.00 95.06 488 GLY A O 1
ATOM 3624 N N . THR A 1 489 ? 32.748 8.886 -26.514 1.00 94.69 489 THR A N 1
ATOM 3625 C CA . THR A 1 489 ? 33.683 7.832 -26.059 1.00 94.69 489 THR A CA 1
ATOM 3626 C C . THR A 1 489 ? 33.286 6.403 -26.459 1.00 94.69 489 THR A C 1
ATOM 3628 O O . THR A 1 489 ? 34.029 5.467 -26.171 1.00 94.69 489 THR A O 1
ATOM 3631 N N . ASN A 1 490 ? 32.129 6.212 -27.099 1.00 96.38 490 ASN A N 1
ATOM 3632 C CA . ASN A 1 490 ? 31.702 4.908 -27.605 1.00 96.38 490 ASN A CA 1
ATOM 3633 C C . ASN A 1 490 ? 32.526 4.514 -28.838 1.00 96.38 490 ASN A C 1
ATOM 3635 O O . ASN A 1 490 ? 32.788 5.342 -29.702 1.00 96.38 490 ASN A O 1
ATOM 3639 N N . ALA A 1 491 ? 32.904 3.244 -28.952 1.00 95.75 491 ALA A N 1
ATOM 3640 C CA . ALA A 1 491 ? 33.631 2.756 -30.115 1.00 95.75 491 ALA A CA 1
ATOM 3641 C C . ALA A 1 491 ? 32.763 2.767 -31.389 1.00 95.75 491 ALA A C 1
ATOM 3643 O O . ALA A 1 491 ? 31.548 2.561 -31.352 1.00 95.75 491 ALA A O 1
ATOM 3644 N N . ALA A 1 492 ? 33.403 2.934 -32.548 1.00 95.88 492 ALA A N 1
ATOM 3645 C CA . ALA A 1 492 ? 32.739 2.739 -33.833 1.00 95.88 492 ALA A CA 1
ATOM 3646 C C . ALA A 1 492 ? 32.299 1.266 -34.018 1.00 95.88 492 ALA A C 1
ATOM 3648 O O . ALA A 1 492 ? 33.014 0.361 -33.578 1.00 95.88 492 ALA A O 1
ATOM 3649 N N . PRO A 1 493 ? 31.160 1.002 -34.693 1.00 97.00 493 PRO A N 1
ATOM 3650 C CA . PRO A 1 493 ? 30.728 -0.359 -34.991 1.00 97.00 493 PRO A CA 1
ATOM 3651 C C . PRO A 1 493 ? 31.678 -1.042 -35.980 1.00 97.00 493 PRO A C 1
ATOM 3653 O O . PRO A 1 493 ? 32.220 -0.402 -36.884 1.00 97.00 493 PRO A O 1
ATOM 3656 N N . ASP A 1 494 ? 31.800 -2.363 -35.868 1.00 96.81 494 ASP A N 1
ATOM 3657 C CA . ASP A 1 494 ? 32.578 -3.197 -36.787 1.00 96.81 494 ASP A CA 1
ATOM 3658 C C . ASP A 1 494 ? 31.753 -4.375 -37.346 1.00 96.81 494 ASP A C 1
ATOM 3660 O O . ASP A 1 494 ? 30.521 -4.379 -37.285 1.00 96.81 494 ASP A O 1
ATOM 3664 N N . SER A 1 495 ? 32.418 -5.344 -37.981 1.00 96.25 495 SER A N 1
ATOM 3665 C CA . SER A 1 495 ? 31.756 -6.476 -38.648 1.00 96.25 495 SER A CA 1
ATOM 3666 C C . SER A 1 495 ? 31.805 -7.804 -37.887 1.00 96.25 495 SER A C 1
ATOM 3668 O O . SER A 1 495 ? 31.201 -8.770 -38.357 1.00 96.25 495 SER A O 1
ATOM 3670 N N . SER A 1 496 ? 32.510 -7.882 -36.753 1.00 93.06 496 SER A N 1
ATOM 3671 C CA . SER A 1 496 ? 32.849 -9.170 -36.128 1.00 93.06 496 SER A CA 1
ATOM 3672 C C . SER A 1 496 ? 32.899 -9.189 -34.600 1.00 93.06 496 SER A C 1
ATOM 3674 O O . SER A 1 496 ? 32.849 -10.280 -34.031 1.00 93.06 496 SER A O 1
ATOM 3676 N N . SER A 1 497 ? 33.019 -8.043 -33.923 1.00 93.44 497 SER A N 1
ATOM 3677 C CA . SER A 1 497 ? 33.122 -8.004 -32.460 1.00 93.44 497 SER A CA 1
ATOM 3678 C C . SER A 1 497 ? 31.868 -8.573 -31.797 1.00 93.44 497 SER A C 1
ATOM 3680 O O . SER A 1 497 ? 30.742 -8.324 -32.238 1.00 93.44 497 SER A O 1
ATOM 3682 N N . ASP A 1 498 ? 32.089 -9.388 -30.762 1.00 86.94 498 ASP A N 1
ATOM 3683 C CA . ASP A 1 498 ? 31.083 -10.163 -30.021 1.00 86.94 498 ASP A CA 1
ATOM 3684 C C . ASP A 1 498 ? 30.141 -11.021 -30.886 1.00 86.94 498 ASP A C 1
ATOM 3686 O O . ASP A 1 498 ? 29.061 -11.412 -30.449 1.00 86.94 498 ASP A O 1
ATOM 3690 N N . GLY A 1 499 ? 30.545 -11.351 -32.118 1.00 92.31 499 GLY A N 1
ATOM 3691 C CA . GLY A 1 499 ? 29.746 -12.158 -33.044 1.00 92.31 499 GLY A CA 1
ATOM 3692 C C . GLY A 1 499 ? 28.625 -11.390 -33.757 1.00 92.31 499 GLY A C 1
ATOM 3693 O O . GLY A 1 499 ? 27.816 -12.003 -34.456 1.00 92.31 499 GLY A O 1
ATOM 3694 N N . TYR A 1 500 ? 28.579 -10.061 -33.628 1.00 93.56 500 TYR A N 1
ATOM 3695 C CA . TYR A 1 500 ? 27.576 -9.200 -34.257 1.00 93.56 500 TYR A CA 1
ATOM 3696 C C . TYR A 1 500 ? 28.204 -8.344 -35.366 1.00 93.56 500 TYR A C 1
ATOM 3698 O O . TYR A 1 500 ? 29.236 -7.711 -35.170 1.00 93.56 500 TYR A O 1
ATOM 3706 N N . ASN A 1 501 ? 27.551 -8.267 -36.530 1.00 96.75 501 ASN A N 1
ATOM 3707 C CA . ASN A 1 501 ? 27.964 -7.383 -37.625 1.00 96.75 501 ASN A CA 1
ATOM 3708 C C . ASN A 1 501 ? 27.266 -6.018 -37.515 1.00 96.75 501 ASN A C 1
ATOM 3710 O O . ASN A 1 501 ? 26.252 -5.765 -38.173 1.00 96.75 501 ASN A O 1
ATOM 3714 N N . GLY A 1 502 ? 27.801 -5.138 -36.665 1.00 96.75 502 GLY A N 1
ATOM 3715 C CA . GLY A 1 502 ? 27.240 -3.810 -36.410 1.00 96.75 502 GLY A CA 1
ATOM 3716 C C . GLY A 1 502 ? 27.152 -2.930 -37.658 1.00 96.75 502 GLY A C 1
ATOM 3717 O O . GLY A 1 502 ? 26.161 -2.219 -37.828 1.00 96.75 502 GLY A O 1
ATOM 3718 N N . ILE A 1 503 ? 28.114 -3.026 -38.583 1.00 97.00 503 ILE A N 1
ATOM 3719 C CA . ILE A 1 503 ? 28.068 -2.309 -39.873 1.00 97.00 503 ILE A CA 1
ATOM 3720 C C . ILE A 1 503 ? 26.822 -2.712 -40.680 1.00 97.00 503 ILE A C 1
ATOM 3722 O O . ILE A 1 503 ? 26.099 -1.847 -41.186 1.00 97.00 503 ILE A O 1
ATOM 3726 N N . ALA A 1 504 ? 26.534 -4.013 -40.770 1.00 97.69 504 ALA A N 1
ATOM 3727 C CA . ALA A 1 504 ? 25.355 -4.511 -41.474 1.00 97.69 504 ALA A CA 1
ATOM 3728 C C . ALA A 1 504 ? 24.051 -4.090 -40.777 1.00 97.69 504 ALA A C 1
ATOM 3730 O O . ALA A 1 504 ? 23.104 -3.670 -41.445 1.00 97.69 504 ALA A O 1
ATOM 3731 N N . TYR A 1 505 ? 23.998 -4.142 -39.441 1.00 97.25 505 TYR A N 1
ATOM 3732 C CA . TYR A 1 505 ? 22.809 -3.731 -38.687 1.00 97.25 505 TYR A CA 1
ATOM 3733 C C . TYR A 1 505 ? 22.533 -2.229 -38.790 1.00 97.25 505 TYR A C 1
ATOM 3735 O O . TYR A 1 505 ? 21.379 -1.839 -38.973 1.00 97.25 505 TYR A O 1
ATOM 3743 N N . LYS A 1 506 ? 23.575 -1.389 -38.788 1.00 97.38 506 LYS A N 1
ATOM 3744 C CA . LYS A 1 506 ? 23.457 0.046 -39.081 1.00 97.38 506 LYS A CA 1
ATOM 3745 C C . LYS A 1 506 ? 22.854 0.291 -40.467 1.00 97.38 506 LYS A C 1
ATOM 3747 O O . LYS A 1 506 ? 21.897 1.052 -40.586 1.00 97.38 506 LYS A O 1
ATOM 3752 N N . ALA A 1 507 ? 23.379 -0.359 -41.508 1.00 97.25 507 ALA A N 1
ATOM 3753 C CA . ALA A 1 507 ? 22.856 -0.218 -42.869 1.00 97.25 507 ALA A CA 1
ATOM 3754 C C . ALA A 1 507 ? 21.392 -0.689 -42.976 1.00 97.25 507 ALA A C 1
ATOM 3756 O O . ALA A 1 507 ? 20.570 -0.027 -43.611 1.00 97.25 507 ALA A O 1
ATOM 3757 N N . SER A 1 508 ? 21.053 -1.790 -42.298 1.00 96.75 508 SER A N 1
ATOM 3758 C CA . SER A 1 508 ? 19.685 -2.308 -42.214 1.00 96.75 508 SER A CA 1
ATOM 3759 C C . SER A 1 508 ? 18.733 -1.298 -41.566 1.00 96.75 508 SER A C 1
ATOM 3761 O O . SER A 1 508 ? 17.703 -0.973 -42.153 1.00 96.75 508 SER A O 1
ATOM 3763 N N . LEU A 1 509 ? 19.087 -0.725 -40.413 1.00 96.31 509 LEU A N 1
ATOM 3764 C CA . LEU A 1 509 ? 18.285 0.310 -39.748 1.00 96.31 509 LEU A CA 1
ATOM 3765 C C . LEU A 1 509 ? 18.058 1.538 -40.645 1.00 96.31 509 LEU A C 1
ATOM 3767 O O . LEU A 1 509 ? 16.938 2.039 -40.725 1.00 96.31 509 LEU A O 1
ATOM 3771 N N . ILE A 1 510 ? 19.083 1.978 -41.380 1.00 96.25 510 ILE A N 1
ATOM 3772 C CA . ILE A 1 510 ? 18.948 3.075 -42.351 1.00 96.25 510 ILE A CA 1
ATOM 3773 C C . ILE A 1 510 ? 17.955 2.703 -43.460 1.00 96.25 510 ILE A C 1
ATOM 3775 O O . ILE A 1 510 ? 17.064 3.489 -43.775 1.00 96.25 510 ILE A O 1
ATOM 3779 N N . SER A 1 511 ? 18.042 1.485 -44.006 1.00 95.44 511 SER A N 1
ATOM 3780 C CA . SER A 1 511 ? 17.101 1.008 -45.032 1.00 95.44 511 SER A CA 1
ATOM 3781 C C . SER A 1 511 ? 15.652 0.905 -44.533 1.00 95.44 511 SER A C 1
ATOM 3783 O O . SER A 1 511 ? 14.719 1.041 -45.322 1.00 95.44 511 SER A O 1
ATOM 3785 N N . LYS A 1 512 ? 15.460 0.721 -43.219 1.00 94.25 512 LYS A N 1
ATOM 3786 C CA . LYS A 1 512 ? 14.145 0.706 -42.561 1.00 94.25 512 LYS A CA 1
ATOM 3787 C C . LYS A 1 512 ? 13.549 2.104 -42.347 1.00 94.25 512 LYS A C 1
ATOM 3789 O O . LYS A 1 512 ? 12.357 2.183 -42.053 1.00 94.25 512 LYS A O 1
ATOM 3794 N N . GLY A 1 513 ? 14.337 3.172 -42.530 1.00 93.75 513 GLY A N 1
ATOM 3795 C CA . GLY A 1 513 ? 13.902 4.574 -42.439 1.00 93.75 513 GLY A CA 1
ATOM 3796 C C . GLY A 1 513 ? 14.498 5.382 -41.275 1.00 93.75 513 GLY A C 1
ATOM 3797 O O . GLY A 1 513 ? 14.152 6.552 -41.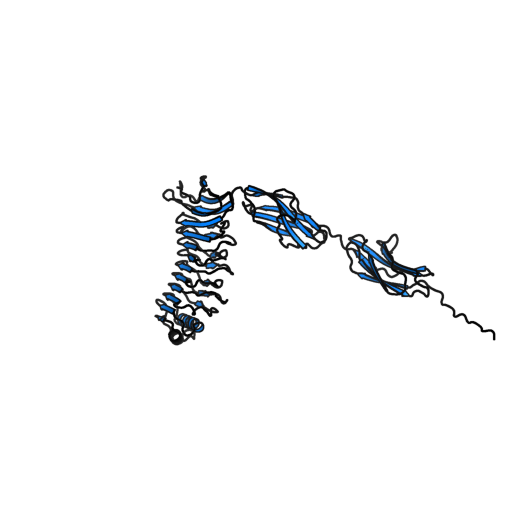105 1.00 93.75 513 GLY A O 1
ATOM 3798 N N . PHE A 1 514 ? 15.407 4.803 -40.482 1.00 95.88 514 PHE A N 1
ATOM 3799 C CA . PHE A 1 514 ? 16.042 5.493 -39.352 1.00 95.88 514 PHE A CA 1
ATOM 3800 C C . PHE A 1 514 ? 17.267 6.314 -39.773 1.00 95.88 514 PHE A C 1
ATOM 3802 O O . PHE A 1 514 ? 18.053 5.912 -40.629 1.00 95.88 514 PHE A O 1
ATOM 3809 N N . GLN A 1 515 ? 17.491 7.444 -39.107 1.00 96.62 515 GLN A N 1
ATOM 3810 C CA . GLN A 1 515 ? 18.755 8.177 -39.163 1.00 96.62 515 GLN A CA 1
ATOM 3811 C C . GLN A 1 515 ? 19.698 7.590 -38.111 1.00 96.62 515 GLN A C 1
ATOM 3813 O O . GLN A 1 515 ? 19.447 7.741 -36.919 1.00 96.62 515 GLN A O 1
ATOM 3818 N N . VAL A 1 516 ? 20.763 6.904 -38.538 1.00 97.12 516 VAL A N 1
ATOM 3819 C CA . VAL A 1 516 ? 21.707 6.241 -37.622 1.00 97.12 516 VAL A CA 1
ATOM 3820 C C . VAL A 1 516 ? 23.089 6.877 -37.711 1.00 97.12 516 VAL A C 1
ATOM 3822 O O . VAL A 1 516 ? 23.822 6.679 -38.685 1.00 97.12 516 VAL A O 1
ATOM 3825 N N . THR A 1 517 ? 23.467 7.588 -36.656 1.00 96.88 517 THR A N 1
ATOM 3826 C CA . THR A 1 517 ? 24.798 8.166 -36.480 1.00 96.88 517 THR A CA 1
ATOM 3827 C C . THR A 1 517 ? 25.568 7.319 -35.483 1.00 96.88 517 THR A C 1
ATOM 3829 O O . THR A 1 517 ? 25.135 7.132 -34.351 1.00 96.88 517 THR A O 1
ATOM 3832 N N . THR A 1 518 ? 26.717 6.812 -35.915 1.00 94.12 518 THR A N 1
ATOM 3833 C CA . THR A 1 518 ? 27.700 6.152 -35.051 1.00 94.12 518 THR A CA 1
ATOM 3834 C C . THR A 1 518 ? 29.017 6.869 -35.269 1.00 94.12 518 THR A C 1
ATOM 3836 O O . THR A 1 518 ? 29.328 6.987 -36.455 1.00 94.12 518 THR A O 1
ATOM 3839 N N . ASN A 1 519 ? 29.712 7.357 -34.233 1.00 74.50 519 ASN A N 1
ATOM 3840 C CA . ASN A 1 519 ? 31.124 7.801 -34.255 1.00 74.50 519 ASN A CA 1
ATOM 3841 C C . ASN A 1 519 ? 31.580 8.339 -32.897 1.00 74.50 519 ASN A C 1
ATOM 3843 O O . ASN A 1 519 ? 31.010 9.359 -32.439 1.00 74.50 519 ASN A O 1
#

Foldseek 3Di:
DDDDDDPDPQPDADAWDKAWDDWAPFAQQKTKTKMFRAGRSSFFWPWKWKWKDLDPVRDDDTDIGTDDTGGTMDMDMGRGHHGQGKIWMKIWIAGPNGIDIYDIDIDGHHHDAAAWDKAWPDWDPFFQFKIKIKIWTAGRSSFWWPWKWKFKDQPDDTDPVHDIDTPRDGDGDIDMHMDGRHHGQTKMKMWIWIAGPNGIDIYPIDMDTHHLKGWQWKFKALAAQVDWAKWFFAFPDAWKKKDFQPRDIDTDGIDTDGDPGRDIGMMIMIGNDDDGETAETAAEQNQTAEEIERQRHHHAAHHAYAHYQNQRHQAYHHHPAHNYAYQYAAHENYAHAEEHEQQNRAHHELNHEHAHYNYCYQYYHYHQHHYYAHAEYHYELHLHAAEDEQQSHQHHHQAHEYAAYQNQRHAEYYHHLDHHHHEHQEYAHYNYLHAYYDPPNHLCHQARAAREYHAENNQYELQSLLVVLVRNLVSQAAPHEYEHHHDYNHDFHACQRPHGGSVVSQVSNVRSHYHYHHD

Solvent-accessible surface area (backbone atoms only — not comparable to full-atom values): 25250 Å² total; per-residue (Å²): 135,84,84,82,80,78,78,76,82,72,73,79,57,41,50,29,42,40,39,50,75,47,78,44,79,67,32,31,28,26,33,32,42,36,31,30,31,80,37,42,31,80,36,70,42,72,38,29,35,38,36,39,10,72,38,89,86,61,52,82,77,57,56,73,46,80,46,85,53,55,75,43,76,49,68,55,73,45,80,80,46,63,47,61,36,57,33,27,35,34,23,36,31,25,26,91,71,31,74,30,62,31,58,76,49,76,51,62,24,35,64,65,54,41,44,32,42,51,38,66,78,48,77,43,80,68,38,14,38,32,33,36,33,38,34,33,34,78,37,45,28,84,41,62,40,79,41,22,33,40,16,30,40,72,82,56,88,42,43,90,88,46,55,62,56,77,69,70,55,55,68,71,49,75,48,81,46,75,47,68,87,48,58,49,60,35,56,38,21,38,24,39,38,35,25,30,88,59,34,71,24,65,21,73,79,45,72,53,69,27,40,61,46,29,68,28,34,38,34,30,26,38,42,40,52,91,42,74,40,57,48,35,47,40,71,78,40,49,40,40,34,33,39,56,53,77,86,50,72,46,76,47,56,56,50,82,47,67,43,93,50,50,66,75,24,55,31,38,38,26,31,60,44,79,63,68,24,30,35,36,43,42,38,68,50,48,37,32,36,45,57,35,39,38,48,50,50,43,39,66,56,48,28,33,42,39,39,30,50,17,63,50,24,33,43,69,43,60,28,87,63,45,76,13,28,29,38,35,42,34,45,27,42,27,32,26,46,46,72,44,69,44,46,23,64,32,30,29,32,78,66,10,33,38,34,40,29,41,14,57,25,33,39,69,44,62,29,79,62,67,44,63,20,41,24,36,39,36,39,32,44,15,44,33,41,47,53,50,73,40,52,46,61,38,38,31,23,77,75,7,36,39,38,42,30,49,16,63,46,23,25,30,37,41,47,22,58,59,84,65,45,68,27,65,27,30,39,40,39,29,39,25,39,40,68,40,72,44,64,68,61,35,66,60,71,45,65,37,79,66,18,40,39,38,41,31,39,21,60,24,47,33,31,46,43,6,44,44,35,41,56,54,41,73,36,44,49,79,81,32,38,31,39,39,38,41,21,64,58,22,45,55,56,39,70,57,42,85,80,27,42,12,50,60,27,48,54,48,35,39,76,24,44,34,48,73,48,71,71

Radius of gyration: 39.99 Å; Cα contacts (8 Å, |Δi|>4): 1536; chains: 1; bounding box: 94×127×79 Å

Mean predicted aligned error: 9.55 Å

pLDDT: mean 93.42, std 7.68, range [42.25, 98.75]

Sequence (519 aa):
MRHIYIHKNAALAVKPTVTLDSITLITSNGCNYQANVTSDGGSTITARGVGFYTAADCSGSYVDSVSAAGLGVYGGSVPILNSGTTYYARAWAENSVGRSVSNIISFTTTSAVTIPTVRINSIGNITGISADVSCEILSKGGGTITVSGICWNTTGSPTTAN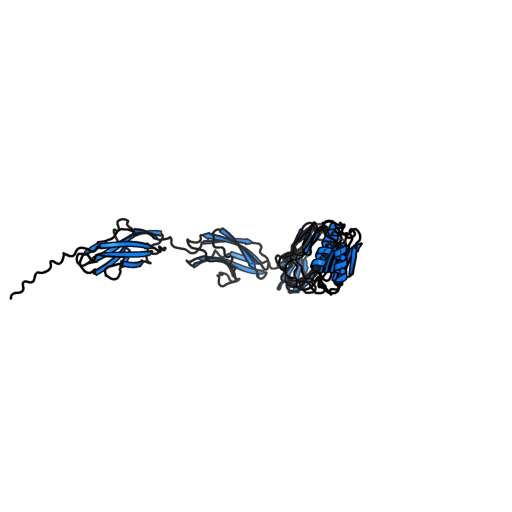SKTTNGITDVGTFLSAMTGLTANTRYYVKLYATNQAGTAYSSESNFLTPARVLIFQFDTNCPPTKSFSPSIVPISGSYEWELGNGTTVTGNSVSHTYANSNPKTVKLYCTSGTPSISDILIYNQYVVGMMDISHAAFASLVRVNIYSNPQLTGITLPSVITGALEQFNVSYNGIVGDLYLTALVNFNSSASISLNNNPITFVYFANTVSGLINSIDMRSCNIDYLASFTWLQKWTANASIILMNNPNLNAIHFSTNPHVGSLQSLDVRSCALSNASFAGWVSAMQAAGLVYIYQDNGMTAGEVNRLLWELNVVATNGSSGQIFIAGTNAAPDSSSDGYNGIAYKASLISKGFQVTTN